Protein 8S6C (pdb70)

Radius of gyration: 22.55 Å; Cα contacts (8 Å, |Δi|>4): 1113; chains: 1; bounding box: 54×51×66 Å

Foldseek 3Di:
DDFADLQQACFLVPRRCFLGFFAFAAALDQFFAPVQFFHFHLPVFAFLLVLCVLFAADDDFFFADQQFFLVLLLLLVLQLLQAFDWDADPVWDWDWTFDAQCNVQQHVPRPSGTTATDTFTAFDPVGRPPHYTTHTGRAGNFLQCLQAQANDVVLNVVQAPQFLLAGDADPPLFAQFLPVQPAAVVGSDSVFGRGSGRDQQQFQSSSLVSSLLSLQLRVQSNVCCVVPPPDGNVVSNRVSSLLSSLLSLLQVQPFNQCLAFPVLRAHSAAPAADQVFRLRHHCCCSLALSVLSQQFDDQWQAFADQLRAGDPVGIGGRLNGGNDCCCQVVVPHSLRRLQRRLAHGTHAQASYGDCVQQRPDPPVNHDHGVSSNSQVNCRSNSHAAQQVLCVSLVHHGDFALCQQAVDVSLSVSCCVRPVGSRSHRNNNSQSHHDPDVRHRGHPSSSSSVNVSSSSSQNNGCPNPVNHVVCVVVVVSVVVSNVDYPVNSSVVSDVHDDGDRNSRGHDDPCVSVVSCVPPYDDPD

Secondary structure (DSSP, 8-state):
-----SSSTTSSSSSTTTTSTTEEPB-SS----TTSSSSPS-TTS--HHHHIIIIIB--S--B-SS-BBTHHHHHHHHHHHHH----B-SS--B-PEEPPTT-TTT-TT--S--EE--BPBPB-TTSSSSS---BEE-S-SSSS-HHHH-SSHHHHHHTB-SSTTPBP-BTTTBPPB-TT----TT-S-TTSB--SSTTTTSBHHHHHHHHHHHHHHHHHHHHHHHHSTT--HHHHHHHHHHHHHHHHHHHIIIIIHHHHHGGGPPPSS-S---TTS--SPBHHIIIIITTTHHHH--SEE--B-TTSPBPTT--EEGGGGBT-THHHHHTT-SHHHHHHHTTSBPBPSSS-B-HHHHSEE-----EE-HHHHHHHHHHHTTPPPHHHHHHHTTPPPP-SGGGT-S-HHHHHHHHHHHSSGGG--HHHHHHHSPPPTTSSS-HHHHHHHHHHHHHHHHS-TT-GGG-HHHHS-HHHHHHHHT--HHHHHHHTSS--S--S-TTBPPPTTHHHHHHTTT-----

Structure (mmCIF, N/CA/C/O backbone):
data_8S6C
#
_entry.id   8S6C
#
_cell.length_a   52.667
_cell.length_b   72.541
_cell.length_c   56.203
_cell.angle_alpha   90.00
_cell.angle_beta   95.85
_cell.angle_gamma   90.00
#
_symmetry.space_group_name_H-M   'P 1 21 1'
#
loop_
_entity.id
_entity.type
_entity.pdbx_description
1 polymer Lactoperoxidase
2 non-polymer 'PROTOPORPHYRIN IX CONTAINING FE'
3 non-polymer GLYCEROL
4 non-polymer 'CALCIUM ION'
5 non-polymer 'MAGNESIUM ION'
6 water water
#
loop_
_atom_site.group_PDB
_atom_site.id
_atom_site.type_symbol
_atom_site.label_atom_id
_atom_site.label_alt_id
_atom_site.label_comp_id
_atom_site.label_asym_id
_atom_site.label_entity_id
_atom_site.label_seq_id
_atom_site.pdbx_PDB_ins_code
_atom_site.Cartn_x
_atom_site.Cartn_y
_atom_site.Cartn_z
_atom_site.occupancy
_atom_site.B_iso_or_equiv
_atom_site.auth_seq_id
_atom_site.auth_comp_id
_atom_site.auth_asym_id
_atom_site.auth_atom_id
_atom_site.pdbx_PDB_model_num
ATOM 1 N N . ALA A 1 1 ? 32.864 7.862 41.984 1.00 41.00 1 ALA A N 1
ATOM 2 C CA . ALA A 1 1 ? 33.448 7.527 40.663 1.00 38.29 1 ALA A CA 1
ATOM 3 C C . ALA A 1 1 ? 32.948 8.527 39.626 1.00 35.77 1 ALA A C 1
ATOM 4 O O . ALA A 1 1 ? 32.018 9.278 39.901 1.00 34.48 1 ALA A O 1
ATOM 6 N N . GLN A 1 2 ? 33.535 8.511 38.419 1.00 33.62 2 GLN A N 1
ATOM 7 C CA . GLN A 1 2 ? 32.994 9.292 37.324 1.00 32.58 2 GLN A CA 1
ATOM 8 C C . GLN A 1 2 ? 31.595 8.800 37.000 1.00 30.51 2 GLN A C 1
ATOM 9 O O . GLN A 1 2 ? 31.384 7.596 36.924 1.00 29.35 2 GLN A O 1
ATOM 15 N N . ASN A 1 3 ? 30.687 9.756 36.785 1.00 29.81 3 ASN A N 1
ATOM 16 C CA . ASN A 1 3 ? 29.325 9.460 36.382 1.00 29.96 3 ASN A CA 1
ATOM 17 C C . ASN A 1 3 ? 29.057 10.022 34.995 1.00 28.32 3 ASN A C 1
ATOM 18 O O . ASN A 1 3 ? 29.601 11.038 34.591 1.00 26.94 3 ASN A O 1
ATOM 23 N N . ARG A 1 4 ? 28.138 9.374 34.288 1.00 26.91 4 ARG A N 1
ATOM 24 C CA . ARG A 1 4 ? 27.687 9.885 33.021 1.00 26.48 4 ARG A CA 1
ATOM 25 C C . ARG A 1 4 ? 27.052 11.266 33.204 1.00 27.77 4 ARG A C 1
ATOM 26 O O . ARG A 1 4 ? 26.392 11.554 34.213 1.00 27.66 4 ARG A O 1
ATOM 34 N N . THR A 1 5 ? 27.226 12.112 32.199 1.00 25.62 5 THR A N 1
ATOM 35 C CA . THR A 1 5 ? 26.416 13.309 32.070 1.00 26.16 5 THR A CA 1
ATOM 36 C C . THR A 1 5 ? 24.966 12.868 31.858 1.00 26.48 5 THR A C 1
ATOM 37 O O . THR A 1 5 ? 24.709 11.721 31.491 1.00 25.29 5 THR A O 1
ATOM 41 N N . ILE A 1 6 ? 24.004 13.762 32.112 1.00 25.90 6 ILE A N 1
ATOM 42 C CA . ILE A 1 6 ? 22.626 13.451 31.780 1.00 25.41 6 ILE A CA 1
ATOM 43 C C . ILE A 1 6 ? 22.437 13.569 30.260 1.00 26.51 6 ILE A C 1
ATOM 44 O O . ILE A 1 6 ? 21.560 12.904 29.695 1.00 23.74 6 ILE A O 1
ATOM 49 N N . ASP A 1 7 ? 23.218 14.446 29.603 1.00 25.12 7 ASP A N 1
ATOM 50 C CA . ASP A 1 7 ? 22.973 14.732 28.188 1.00 26.15 7 ASP A CA 1
ATOM 51 C C . ASP A 1 7 ? 23.813 13.876 27.251 1.00 26.08 7 ASP A C 1
ATOM 52 O O . ASP A 1 7 ? 23.698 14.017 26.033 1.00 27.11 7 ASP A O 1
ATOM 57 N N . GLY A 1 8 ? 24.673 13.017 27.792 1.00 25.52 8 GLY A N 1
ATOM 58 C CA . GLY A 1 8 ? 25.424 12.092 26.967 1.00 27.33 8 GLY A CA 1
ATOM 59 C C . GLY A 1 8 ? 26.722 12.677 26.433 1.00 29.73 8 GLY A C 1
ATOM 60 O O . GLY A 1 8 ? 27.463 11.984 25.740 1.00 29.10 8 GLY A O 1
ATOM 61 N N . THR A 1 9 ? 27.006 13.940 26.796 1.00 30.60 9 THR A N 1
ATOM 62 C CA . THR A 1 9 ? 28.281 14.540 26.452 1.00 30.64 9 THR A CA 1
ATOM 63 C C . THR A 1 9 ? 29.363 13.963 27.341 1.00 32.46 9 THR A C 1
ATOM 64 O O . THR A 1 9 ? 29.114 13.376 28.413 1.00 28.42 9 THR A O 1
ATOM 68 N N . ASP A 1 10 ? 30.589 14.167 26.858 1.00 31.88 10 ASP A N 1
ATOM 69 C CA . ASP A 1 10 ? 31.781 13.916 27.641 1.00 31.97 10 ASP A CA 1
ATOM 70 C C . ASP A 1 10 ? 31.908 12.417 27.901 1.00 30.81 10 ASP A C 1
ATOM 71 O O . ASP A 1 10 ? 32.643 11.982 28.787 1.00 33.41 10 ASP A O 1
ATOM 76 N N . ASN A 1 11 ? 31.244 11.605 27.063 1.00 27.27 11 ASN A N 1
ATOM 77 C CA . ASN A 1 11 ? 31.428 10.164 27.093 1.00 25.42 11 ASN A CA 1
ATOM 78 C C . ASN A 1 11 ? 32.644 9.821 26.242 1.00 27.95 11 ASN A C 1
ATOM 79 O O . ASN A 1 11 ? 33.629 9.284 26.737 1.00 27.25 11 ASN A O 1
ATOM 84 N N . ASN A 1 12 ? 32.552 10.129 24.945 1.00 28.88 12 ASN A N 1
ATOM 85 C CA . ASN A 1 12 ? 33.720 10.117 24.080 1.00 32.93 12 ASN A CA 1
ATOM 86 C C . ASN A 1 12 ? 34.584 11.334 24.433 1.00 32.35 12 ASN A C 1
ATOM 87 O O . ASN A 1 12 ? 34.094 12.450 24.414 1.00 33.64 12 ASN A O 1
ATOM 92 N N . LEU A 1 13 ? 35.855 11.135 24.794 1.00 38.34 13 LEU A N 1
ATOM 93 C CA . LEU A 1 13 ? 36.631 12.262 25.289 1.00 39.43 13 LEU A CA 1
ATOM 94 C C . LEU A 1 13 ? 37.267 13.103 24.171 1.00 44.21 13 LEU A C 1
ATOM 95 O O . LEU A 1 13 ? 38.002 14.029 24.484 1.00 40.49 13 LEU A O 1
ATOM 100 N N . SER A 1 14 ? 36.927 12.886 22.887 1.00 50.87 14 SER A N 1
ATOM 101 C CA . SER A 1 14 ? 37.486 13.688 21.791 1.00 51.00 14 SER A CA 1
ATOM 102 C C . SER A 1 14 ? 36.372 14.411 21.028 1.00 54.73 14 SER A C 1
ATOM 103 O O . SER A 1 14 ? 36.352 15.655 20.882 1.00 40.35 14 SER A O 1
ATOM 106 N N . HIS A 1 15 ? 35.434 13.599 20.512 1.00 46.54 15 HIS A N 1
ATOM 107 C CA . HIS A 1 15 ? 34.169 14.127 20.051 1.00 50.34 15 HIS A CA 1
ATOM 108 C C . HIS A 1 15 ? 33.248 14.040 21.253 1.00 47.57 15 HIS A C 1
ATOM 109 O O . HIS A 1 15 ? 32.652 12.990 21.462 1.00 39.57 15 HIS A O 1
ATOM 116 N N . ASN A 1 16 ? 33.223 15.091 22.083 1.00 41.13 16 ASN A N 1
ATOM 117 C CA . ASN A 1 16 ? 32.435 15.061 23.310 1.00 36.68 16 ASN A CA 1
ATOM 118 C C . ASN A 1 16 ? 30.957 15.222 23.017 1.00 34.76 16 ASN A C 1
ATOM 119 O O . ASN A 1 16 ? 30.119 15.018 23.889 1.00 38.68 16 ASN A O 1
ATOM 124 N N . VAL A 1 17 ? 30.611 15.723 21.844 1.00 34.65 17 VAL A N 1
ATOM 125 C CA . VAL A 1 17 ? 29.199 15.842 21.566 1.00 37.09 17 VAL A CA 1
ATOM 126 C C . VAL A 1 17 ? 28.691 14.448 21.182 1.00 31.09 17 VAL A C 1
ATOM 127 O O . VAL A 1 17 ? 27.485 14.270 21.090 1.00 30.27 17 VAL A O 1
ATOM 131 N N . TRP A 1 18 ? 29.588 13.496 20.875 1.00 32.36 18 TRP A N 1
ATOM 132 C CA . TRP A 1 18 ? 29.125 12.242 20.275 1.00 32.83 18 TRP A CA 1
ATOM 133 C C . TRP A 1 18 ? 28.234 11.470 21.249 1.00 29.23 18 TRP A C 1
ATOM 134 O O . TRP A 1 18 ? 28.587 11.287 22.424 1.00 27.62 18 TRP A O 1
ATOM 145 N N . GLY A 1 19 ? 27.067 11.034 20.749 1.00 31.08 19 GLY A N 1
ATOM 146 C CA . GLY A 1 19 ? 26.140 10.235 21.546 1.00 31.64 19 GLY A CA 1
ATOM 147 C C . GLY A 1 19 ? 25.151 11.086 22.348 1.00 30.57 19 GLY A C 1
ATOM 148 O O . GLY A 1 19 ? 24.229 10.542 22.956 1.00 26.01 19 GLY A O 1
ATOM 149 N N . SER A 1 20 ? 25.323 12.423 22.297 1.00 27.99 20 SER A N 1
ATOM 150 C CA . SER A 1 20 ? 24.627 13.347 23.179 1.00 26.71 20 SER A CA 1
ATOM 151 C C . SER A 1 20 ? 23.330 13.819 22.536 1.00 28.03 20 SER A C 1
ATOM 152 O O . SER A 1 20 ? 23.085 13.622 21.340 1.00 27.82 20 SER A O 1
ATOM 155 N N . THR A 1 21 ? 22.507 14.517 23.319 1.00 29.46 21 THR A N 1
ATOM 156 C CA . THR A 1 21 ? 21.248 15.028 22.797 1.00 29.16 21 THR A CA 1
ATOM 157 C C . THR A 1 21 ? 21.512 16.001 21.652 1.00 32.99 21 THR A C 1
ATOM 158 O O . THR A 1 21 ? 22.494 16.748 21.666 1.00 31.17 21 THR A O 1
ATOM 162 N N . ASN A 1 22 ? 20.616 15.952 20.660 1.00 32.31 22 ASN A N 1
ATOM 163 C CA . ASN A 1 22 ? 20.559 16.874 19.539 1.00 35.43 22 ASN A CA 1
ATOM 164 C C . ASN A 1 22 ? 21.640 16.601 18.494 1.00 34.95 22 ASN A C 1
ATOM 165 O O . ASN A 1 22 ? 21.795 17.402 17.588 1.00 33.31 22 ASN A O 1
ATOM 170 N N . GLN A 1 23 ? 22.388 15.503 18.615 1.00 33.71 23 GLN A N 1
ATOM 171 C CA . GLN A 1 23 ? 23.300 15.073 17.565 1.00 33.70 23 GLN A CA 1
ATOM 172 C C . GLN A 1 23 ? 22.515 14.623 16.323 1.00 32.43 23 GLN A C 1
ATOM 173 O O . GLN A 1 23 ? 21.360 14.236 16.404 1.00 30.77 23 GLN A O 1
ATOM 179 N N . HIS A 1 24 ? 23.156 14.681 15.158 1.00 29.28 24 HIS A N 1
ATOM 180 C CA . HIS A 1 24 ? 22.622 14.084 13.949 1.00 32.39 24 HIS A CA 1
ATOM 181 C C . HIS A 1 24 ? 22.451 12.582 14.159 1.00 30.04 24 HIS A C 1
ATOM 182 O O . HIS A 1 24 ? 23.279 11.940 14.801 1.00 35.41 24 HIS A O 1
ATOM 189 N N . LEU A 1 25 ? 21.398 12.002 13.596 1.00 28.51 25 LEU A N 1
ATOM 190 C CA . LEU A 1 25 ? 21.388 10.561 13.380 1.00 27.29 25 LEU A CA 1
ATOM 191 C C . LEU A 1 25 ? 22.490 10.257 12.366 1.00 28.60 25 LEU A C 1
ATOM 192 O O . LEU A 1 25 ? 22.557 10.929 11.354 1.00 29.88 25 LEU A O 1
ATOM 197 N N . ASP A 1 26 ? 23.324 9.243 12.630 1.00 26.96 26 ASP A N 1
ATOM 198 C CA . ASP A 1 26 ? 24.306 8.757 11.669 1.00 27.95 26 ASP A CA 1
ATOM 199 C C . ASP A 1 26 ? 23.604 8.146 10.458 1.00 27.79 26 ASP A C 1
ATOM 200 O O . ASP A 1 26 ? 22.421 7.831 10.487 1.00 27.27 26 ASP A O 1
ATOM 205 N N . ARG A 1 27 ? 24.344 8.032 9.360 1.00 31.32 27 ARG A N 1
ATOM 206 C CA . ARG A 1 27 ? 23.893 7.287 8.201 1.00 33.32 27 ARG A CA 1
ATOM 207 C C . ARG A 1 27 ? 24.921 6.229 7.813 1.00 36.10 27 ARG A C 1
ATOM 208 O O . ARG A 1 27 ? 26.115 6.517 7.792 1.00 40.98 27 ARG A O 1
ATOM 216 N N . ALA A 1 28 ? 24.429 5.036 7.462 1.00 42.85 28 ALA A N 1
ATOM 217 C CA . ALA A 1 28 ? 25.259 3.932 6.994 1.00 47.30 28 ALA A CA 1
ATOM 218 C C . ALA A 1 28 ? 25.926 4.307 5.670 1.00 48.95 28 ALA A C 1
ATOM 219 O O . ALA A 1 28 ? 27.030 3.852 5.368 1.00 51.66 28 ALA A O 1
ATOM 221 N N . GLY A 1 29 ? 25.263 5.179 4.911 1.00 44.59 29 GLY A N 1
ATOM 222 C CA . GLY A 1 29 ? 25.808 5.702 3.665 1.00 48.41 29 GLY A CA 1
ATOM 223 C C . GLY A 1 29 ? 24.953 6.854 3.134 1.00 48.19 29 GLY A C 1
ATOM 224 O O . GLY A 1 29 ? 24.069 7.333 3.841 1.00 44.81 29 GLY A O 1
ATOM 225 N N . PRO A 1 30 ? 25.146 7.306 1.872 1.00 44.97 30 PRO A N 1
ATOM 226 C CA . PRO A 1 30 ? 24.465 8.500 1.373 1.00 43.54 30 PRO A CA 1
ATOM 227 C C . PRO A 1 30 ? 22.952 8.436 1.542 1.00 35.02 30 PRO A C 1
ATOM 228 O O . PRO A 1 30 ? 22.337 7.388 1.388 1.00 38.60 30 PRO A O 1
ATOM 232 N N . ALA A 1 31 ? 22.369 9.581 1.886 1.00 31.35 31 ALA A N 1
ATOM 233 C CA . ALA A 1 31 ? 20.931 9.747 1.914 1.00 29.55 31 ALA A CA 1
ATOM 234 C C . ALA A 1 31 ? 20.415 9.652 0.485 1.00 29.71 31 ALA A C 1
ATOM 235 O O . ALA A 1 31 ? 21.189 9.834 -0.441 1.00 31.48 31 ALA A O 1
ATOM 237 N N . ALA A 1 32 ? 19.095 9.457 0.332 1.00 28.12 32 ALA A N 1
ATOM 238 C CA . ALA A 1 32 ? 18.475 9.260 -0.971 1.00 28.98 32 ALA A CA 1
ATOM 239 C C . ALA A 1 32 ? 17.366 10.281 -1.220 1.00 25.41 32 ALA A C 1
ATOM 240 O O . ALA A 1 32 ? 16.401 9.969 -1.898 1.00 27.17 32 ALA A O 1
ATOM 242 N N . TYR A 1 33 ? 17.508 11.508 -0.708 1.00 23.92 33 TYR A N 1
ATOM 243 C CA . TYR A 1 33 ? 16.622 12.592 -1.113 1.00 26.07 33 TYR A CA 1
ATOM 244 C C . TYR A 1 33 ? 16.671 12.761 -2.635 1.00 25.57 33 TYR A C 1
ATOM 245 O O . TYR A 1 33 ? 17.762 12.701 -3.206 1.00 25.39 33 TYR A O 1
ATOM 254 N N . ALA A 1 34 ? 15.509 12.993 -3.267 1.00 25.63 34 ALA A N 1
ATOM 255 C CA . ALA A 1 34 ? 15.388 13.056 -4.724 1.00 25.14 34 ALA A CA 1
ATOM 256 C C . ALA A 1 34 ? 16.348 14.081 -5.327 1.00 26.45 34 ALA A C 1
ATOM 257 O O . ALA A 1 34 ? 16.840 13.880 -6.442 1.00 28.12 34 ALA A O 1
ATOM 259 N N . ASP A 1 35 ? 16.614 15.157 -4.581 1.00 26.02 35 ASP A N 1
ATOM 260 C CA . ASP A 1 35 ? 17.406 16.273 -5.063 1.00 27.39 35 ASP A CA 1
ATOM 261 C C . ASP A 1 35 ? 18.693 16.434 -4.271 1.00 27.10 35 ASP A C 1
ATOM 262 O O . ASP A 1 35 ? 19.398 17.422 -4.454 1.00 30.82 35 ASP A O 1
ATOM 267 N N . GLY A 1 36 ? 18.979 15.497 -3.360 1.00 27.73 36 GLY A N 1
ATOM 268 C CA . GLY A 1 36 ? 20.210 15.524 -2.600 1.00 27.88 36 GLY A CA 1
ATOM 269 C C . GLY A 1 36 ? 20.139 16.518 -1.438 1.00 29.08 36 GLY A C 1
ATOM 270 O O . GLY A 1 36 ? 21.136 16.732 -0.773 1.00 28.47 36 GLY A O 1
ATOM 271 N N . MET A 1 37 ? 18.959 17.092 -1.183 1.00 28.72 37 MET A N 1
ATOM 272 C CA . MET A 1 37 ? 18.815 18.152 -0.196 1.00 30.21 37 MET A CA 1
ATOM 273 C C . MET A 1 37 ? 17.727 17.733 0.796 1.00 28.22 37 MET A C 1
ATOM 274 O O . MET A 1 37 ? 18.017 17.029 1.763 1.00 26.88 37 MET A O 1
ATOM 279 N N . SER A 1 38 ? 16.470 18.089 0.518 1.00 29.06 38 SER A N 1
ATOM 280 C CA . SER A 1 38 ? 15.380 17.805 1.437 1.00 28.05 38 SER A CA 1
ATOM 281 C C . SER A 1 38 ? 14.190 17.140 0.766 1.00 25.58 38 SER A C 1
ATOM 282 O O . SER A 1 38 ? 13.280 16.696 1.463 1.00 24.14 38 SER A O 1
ATOM 285 N N . MET A 1 39 ? 14.153 17.042 -0.569 1.00 27.59 39 MET A N 1
ATOM 286 C CA . MET A 1 39 ? 12.976 16.444 -1.182 1.00 26.49 39 MET A CA 1
ATOM 287 C C . MET A 1 39 ? 12.932 14.961 -0.824 1.00 24.70 39 MET A C 1
ATOM 288 O O . MET A 1 39 ? 13.939 14.254 -0.929 1.00 25.84 39 MET A O 1
ATOM 293 N N . PRO A 1 40 ? 11.772 14.439 -0.373 1.00 24.31 40 PRO A N 1
ATOM 294 C CA . PRO A 1 40 ? 11.707 13.052 0.104 1.00 23.87 40 PRO A CA 1
ATOM 295 C C . PRO A 1 40 ? 12.184 11.986 -0.866 1.00 23.91 40 PRO A C 1
ATOM 296 O O . PRO A 1 40 ? 12.030 12.097 -2.091 1.00 23.39 40 PRO A O 1
ATOM 300 N N . ALA A 1 41 ? 12.703 10.910 -0.276 1.00 23.63 41 ALA A N 1
ATOM 301 C CA . ALA A 1 41 ? 13.021 9.722 -1.033 1.00 23.50 41 ALA A CA 1
ATOM 302 C C . ALA A 1 41 ? 11.712 9.020 -1.390 1.00 26.05 41 ALA A C 1
ATOM 303 O O . ALA A 1 41 ? 10.654 9.322 -0.828 1.00 22.98 41 ALA A O 1
ATOM 305 N N . GLY A 1 42 ? 11.787 8.117 -2.381 1.00 26.06 42 GLY A N 1
ATOM 306 C CA . GLY A 1 42 ? 10.696 7.199 -2.643 1.00 26.64 42 GLY A CA 1
ATOM 307 C C . GLY A 1 42 ? 9.543 7.851 -3.396 1.00 25.25 42 GLY A C 1
ATOM 308 O O . GLY A 1 42 ? 8.406 7.380 -3.326 1.00 25.52 42 GLY A O 1
ATOM 309 N N . GLY A 1 43 ? 9.848 8.916 -4.138 1.00 26.97 43 GLY A N 1
ATOM 310 C CA . GLY A 1 43 ? 8.815 9.692 -4.813 1.00 29.91 43 GLY A CA 1
ATOM 311 C C . GLY A 1 43 ? 8.203 8.941 -6.001 1.00 28.04 43 GLY A C 1
ATOM 312 O O . GLY A 1 43 ? 7.165 9.353 -6.506 1.00 27.45 43 GLY A O 1
ATOM 313 N N . SER A 1 44 ? 8.831 7.826 -6.412 1.00 26.71 44 SER A N 1
ATOM 314 C CA . SER A 1 44 ? 8.339 7.008 -7.503 1.00 26.81 44 SER A CA 1
ATOM 315 C C . SER A 1 44 ? 7.470 5.864 -6.989 1.00 24.99 44 SER A C 1
ATOM 316 O O . SER A 1 44 ? 6.856 5.170 -7.786 1.00 23.99 44 SER A O 1
ATOM 319 N N . ARG A 1 45 ? 7.423 5.650 -5.667 1.00 22.17 45 ARG A N 1
ATOM 320 C CA . ARG A 1 45 ? 6.727 4.501 -5.106 1.00 24.11 45 ARG A CA 1
ATOM 321 C C . ARG A 1 45 ? 5.249 4.806 -4.933 1.00 24.66 45 ARG A C 1
ATOM 322 O O . ARG A 1 45 ? 4.836 5.959 -4.955 1.00 24.40 45 ARG A O 1
ATOM 330 N N . PRO A 1 46 ? 4.395 3.791 -4.703 1.00 26.49 46 PRO A N 1
ATOM 331 C CA . PRO A 1 46 ? 3.007 4.052 -4.334 1.00 26.09 46 PRO A CA 1
ATOM 332 C C . PRO A 1 46 ? 2.907 4.771 -2.991 1.00 26.23 46 PRO A C 1
ATOM 333 O O . PRO A 1 46 ? 3.853 4.758 -2.208 1.00 26.05 46 PRO A O 1
ATOM 337 N N . SER A 1 47 ? 1.731 5.358 -2.740 1.00 24.90 47 SER A N 1
ATOM 338 C CA . SER A 1 47 ? 1.354 5.849 -1.432 1.00 27.68 47 SER A CA 1
ATOM 339 C C . SER A 1 47 ? 1.764 4.870 -0.344 1.00 26.49 47 SER A C 1
ATOM 340 O O . SER A 1 47 ? 1.572 3.665 -0.480 1.00 26.41 47 SER A O 1
ATOM 343 N N . ALA A 1 48 ? 2.242 5.414 0.781 1.00 26.64 48 ALA A N 1
ATOM 344 C CA . ALA A 1 48 ? 2.522 4.588 1.945 1.00 24.87 48 ALA A CA 1
ATOM 345 C C . ALA A 1 48 ? 1.281 3.799 2.361 1.00 22.11 48 ALA A C 1
ATOM 346 O O . ALA A 1 48 ? 1.383 2.658 2.824 1.00 24.17 48 ALA A O 1
ATOM 348 N N . ARG A 1 49 ? 0.099 4.387 2.206 1.00 21.79 49 ARG A N 1
ATOM 349 C CA . ARG A 1 49 ? -1.133 3.698 2.576 1.00 22.29 49 ARG A CA 1
ATOM 350 C C . ARG A 1 49 ? -1.505 2.623 1.549 1.00 23.82 49 ARG A C 1
ATOM 351 O O . ARG A 1 49 ? -2.067 1.589 1.904 1.00 23.42 49 ARG A O 1
ATOM 359 N N . ALA A 1 50 ? -1.168 2.826 0.273 1.00 24.26 50 ALA A N 1
ATOM 360 C CA . ALA A 1 50 ? -1.367 1.751 -0.685 1.00 24.30 50 ALA A CA 1
ATOM 361 C C . ALA A 1 50 ? -0.447 0.568 -0.352 1.00 23.30 50 ALA A C 1
ATOM 362 O O . ALA A 1 50 ? -0.858 -0.581 -0.440 1.00 23.98 50 ALA A O 1
ATOM 364 N N . VAL A 1 51 ? 0.780 0.857 0.082 1.00 23.22 51 VAL A N 1
ATOM 365 C CA . VAL A 1 51 ? 1.707 -0.188 0.504 1.00 23.87 51 VAL A CA 1
ATOM 366 C C . VAL A 1 51 ? 1.158 -0.900 1.742 1.00 22.66 51 VAL A C 1
ATOM 367 O O . VAL A 1 51 ? 1.110 -2.128 1.789 1.00 24.36 51 VAL A O 1
ATOM 371 N N . SER A 1 52 ? 0.689 -0.133 2.728 1.00 22.60 52 SER A N 1
ATOM 372 C CA . SER A 1 52 ? 0.082 -0.708 3.932 1.00 23.16 52 SER A CA 1
ATOM 373 C C . SER A 1 52 ? -1.041 -1.690 3.558 1.00 23.33 52 SER A C 1
ATOM 374 O O . SER A 1 52 ? -1.072 -2.844 4.051 1.00 22.47 52 SER A O 1
ATOM 377 N N . ASN A 1 53 ? -1.934 -1.245 2.655 1.00 22.95 53 ASN A N 1
ATOM 378 C CA . ASN A 1 53 ? -3.070 -2.052 2.215 1.00 23.98 53 ASN A CA 1
ATOM 379 C C . ASN A 1 53 ? -2.594 -3.321 1.504 1.00 25.74 53 ASN A C 1
ATOM 380 O O . ASN A 1 53 ? -3.180 -4.394 1.688 1.00 25.96 53 ASN A O 1
ATOM 385 N N . GLY A 1 54 ? -1.527 -3.191 0.702 1.00 25.52 54 GLY A N 1
ATOM 386 C CA . GLY A 1 54 ? -1.062 -4.244 -0.193 1.00 27.02 54 GLY A CA 1
ATOM 387 C C . GLY A 1 54 ? -0.180 -5.304 0.469 1.00 26.18 54 GLY A C 1
ATOM 388 O O . GLY A 1 54 ? -0.123 -6.433 -0.022 1.00 26.56 54 GLY A O 1
ATOM 389 N N . ILE A 1 55 ? 0.433 -5.010 1.624 1.00 23.16 55 ILE A N 1
ATOM 390 C CA . ILE A 1 55 ? 1.376 -5.957 2.186 1.00 21.78 55 ILE A CA 1
ATOM 391 C C . ILE A 1 55 ? 1.337 -6.038 3.716 1.00 25.11 55 ILE A C 1
ATOM 392 O O . ILE A 1 55 ? 1.801 -7.032 4.257 1.00 24.63 55 ILE A O 1
ATOM 397 N N . ALA A 1 56 ? 0.815 -5.026 4.418 1.00 26.42 56 ALA A N 1
ATOM 398 C CA . ALA A 1 56 ? 0.798 -5.032 5.880 1.00 24.69 56 ALA A CA 1
ATOM 399 C C . ALA A 1 56 ? -0.562 -5.436 6.444 1.00 25.33 56 ALA A C 1
ATOM 400 O O . ALA A 1 56 ? -0.705 -5.589 7.661 1.00 27.27 56 ALA A O 1
ATOM 402 N N . ALA A 1 57 ? -1.562 -5.607 5.576 1.00 25.51 57 ALA A N 1
ATOM 403 C CA . ALA A 1 57 ? -2.914 -5.957 6.005 1.00 27.52 57 ALA A CA 1
ATOM 404 C C . ALA A 1 57 ? -2.958 -7.365 6.592 1.00 27.64 57 ALA A C 1
ATOM 405 O O . ALA A 1 57 ? -2.481 -8.310 5.969 1.00 28.76 57 ALA A O 1
ATOM 407 N N . GLN A 1 58 ? -3.509 -7.496 7.808 1.00 27.59 58 GLN A N 1
ATOM 408 C CA . GLN A 1 58 ? -3.559 -8.768 8.501 1.00 27.56 58 GLN A CA 1
ATOM 409 C C . GLN A 1 58 ? -4.999 -9.100 8.877 1.00 30.26 58 GLN A C 1
ATOM 410 O O . GLN A 1 58 ? -5.651 -8.324 9.590 1.00 31.29 58 GLN A O 1
ATOM 416 N N . THR A 1 59 ? -5.479 -10.269 8.454 1.00 30.78 59 THR A N 1
ATOM 417 C CA . THR A 1 59 ? -6.879 -10.613 8.685 1.00 36.06 59 THR A CA 1
ATOM 418 C C . THR A 1 59 ? -7.021 -11.505 9.914 1.00 39.04 59 THR A C 1
ATOM 419 O O . THR A 1 59 ? -8.100 -11.550 10.488 1.00 44.28 59 THR A O 1
ATOM 423 N N . GLY A 1 60 ? -5.964 -12.213 10.328 1.00 36.53 60 GLY A N 1
ATOM 424 C CA . GLY A 1 60 ? -6.081 -13.102 11.478 1.00 37.87 60 GLY A CA 1
ATOM 425 C C . GLY A 1 60 ? -4.827 -13.077 12.351 1.00 36.44 60 GLY A C 1
ATOM 426 O O . GLY A 1 60 ? -3.803 -12.550 11.924 1.00 34.80 60 GLY A O 1
ATOM 427 N N . SER A 1 61 ? -4.926 -13.677 13.546 1.00 35.27 61 SER A N 1
ATOM 428 C CA . SER A 1 61 ? -3.808 -13.780 14.476 1.00 37.36 61 SER A CA 1
ATOM 429 C C . SER A 1 61 ? -2.726 -14.671 13.881 1.00 35.35 61 SER A C 1
ATOM 430 O O . SER A 1 61 ? -3.019 -15.686 13.257 1.00 34.17 61 SER A O 1
ATOM 433 N N . MET A 1 62 ? -1.465 -14.246 14.042 1.00 35.09 62 MET A N 1
ATOM 434 C CA . MET A 1 62 ? -0.326 -14.992 13.532 1.00 34.17 62 MET A CA 1
ATOM 435 C C . MET A 1 62 ? 0.805 -14.920 14.546 1.00 30.70 62 MET A C 1
ATOM 436 O O . MET A 1 62 ? 1.559 -13.950 14.553 1.00 29.17 62 MET A O 1
ATOM 441 N N . LEU A 1 63 ? 0.866 -15.946 15.400 1.00 30.56 63 LEU A N 1
ATOM 442 C CA . LEU A 1 63 ? 1.838 -16.051 16.466 1.00 31.11 63 LEU A CA 1
ATOM 443 C C . LEU A 1 63 ? 3.234 -16.296 15.902 1.00 29.34 63 LEU A C 1
ATOM 444 O O . LEU A 1 63 ? 3.425 -17.022 14.936 1.00 29.80 63 LEU A O 1
ATOM 449 N N . ASN A 1 64 ? 4.224 -15.692 16.562 1.00 26.40 64 ASN A N 1
ATOM 450 C CA . ASN A 1 64 ? 5.608 -15.947 16.223 1.00 24.94 64 ASN A CA 1
ATOM 451 C C . ASN A 1 64 ? 5.898 -17.428 16.429 1.00 25.00 64 ASN A C 1
ATOM 452 O O . ASN A 1 64 ? 5.237 -18.113 17.216 1.00 26.26 64 ASN A O 1
ATOM 457 N N . ASP A 1 65 ? 6.935 -17.902 15.754 1.00 25.78 65 ASP A N 1
ATOM 458 C CA . ASP A 1 65 ? 7.256 -19.327 15.789 1.00 26.43 65 ASP A CA 1
ATOM 459 C C . ASP A 1 65 ? 8.423 -19.664 16.720 1.00 26.02 65 ASP A C 1
ATOM 460 O O . ASP A 1 65 ? 8.952 -20.775 16.660 1.00 25.83 65 ASP A O 1
ATOM 465 N N . ARG A 1 66 ? 8.879 -18.714 17.537 1.00 23.55 66 ARG A N 1
ATOM 466 C CA . ARG A 1 66 ? 10.017 -18.956 18.403 1.00 24.45 66 ARG A CA 1
ATOM 467 C C . ARG A 1 66 ? 9.659 -18.790 19.881 1.00 24.73 66 ARG A C 1
ATOM 468 O O . ARG A 1 66 ? 10.551 -18.576 20.683 1.00 26.75 66 ARG A O 1
ATOM 476 N N A MET A 1 67 ? 8.377 -18.929 20.249 0.50 26.30 67 MET A N 1
ATOM 477 N N B MET A 1 67 ? 8.356 -18.915 20.189 0.50 26.15 67 MET A N 1
ATOM 478 C CA A MET A 1 67 ? 7.916 -18.944 21.640 0.50 26.19 67 MET A CA 1
ATOM 479 C CA B MET A 1 67 ? 7.804 -18.891 21.540 0.50 26.13 67 MET A CA 1
ATOM 480 C C A MET A 1 67 ? 8.091 -17.577 22.320 0.50 24.29 67 MET A C 1
ATOM 481 C C B MET A 1 67 ? 8.246 -17.624 22.278 0.50 24.51 67 MET A C 1
ATOM 482 O O A MET A 1 67 ? 8.012 -17.486 23.549 0.50 22.49 67 MET A O 1
ATOM 483 O O B MET A 1 67 ? 8.528 -17.661 23.481 0.50 23.79 67 MET A O 1
ATOM 492 N N . LEU A 1 68 ? 8.281 -16.502 21.548 1.00 22.76 68 LEU A N 1
ATOM 493 C CA . LEU A 1 68 ? 8.633 -15.207 22.123 1.00 22.66 68 LEU A CA 1
ATOM 494 C C . LEU A 1 68 ? 7.374 -14.568 22.723 1.00 22.47 68 LEU A C 1
ATOM 495 O O . LEU A 1 68 ? 6.297 -14.584 22.126 1.00 23.92 68 LEU A O 1
ATOM 500 N N . SER A 1 69 ? 7.518 -14.002 23.929 1.00 22.26 69 SER A N 1
ATOM 501 C CA . SER A 1 69 ? 6.435 -13.301 24.615 1.00 22.06 69 SER A CA 1
ATOM 502 C C . SER A 1 69 ? 6.319 -11.844 24.170 1.00 22.46 69 SER A C 1
ATOM 503 O O . SER A 1 69 ? 7.234 -11.269 23.568 1.00 21.94 69 SER A O 1
ATOM 506 N N . ASP A 1 70 ? 5.248 -11.201 24.643 1.00 22.34 70 ASP A N 1
ATOM 507 C CA . ASP A 1 70 ? 5.034 -9.781 24.426 1.00 23.64 70 ASP A CA 1
ATOM 508 C C . ASP A 1 70 ? 6.125 -8.932 25.077 1.00 22.92 70 ASP A C 1
ATOM 509 O O . ASP A 1 70 ? 6.286 -7.784 24.689 1.00 23.83 70 ASP A O 1
ATOM 514 N N . TRP A 1 71 ? 6.881 -9.474 26.034 1.00 21.76 71 TRP A N 1
ATOM 515 C CA . TRP A 1 71 ? 8.004 -8.744 26.595 1.00 20.85 71 TRP A CA 1
ATOM 516 C C . TRP A 1 71 ? 9.058 -8.387 25.563 1.00 22.07 71 TRP A C 1
ATOM 517 O O . TRP A 1 71 ? 9.776 -7.392 25.766 1.00 22.60 71 TRP A O 1
ATOM 528 N N . VAL A 1 72 ? 9.185 -9.183 24.499 1.00 22.20 72 VAL A N 1
ATOM 529 C CA . VAL A 1 72 ? 10.154 -8.855 23.469 1.00 22.35 72 VAL A CA 1
ATOM 530 C C . VAL A 1 72 ? 9.835 -7.469 22.894 1.00 23.55 72 VAL A C 1
ATOM 531 O O . VAL A 1 72 ? 10.704 -6.588 22.852 1.00 25.29 72 VAL A O 1
ATOM 535 N N . TRP A 1 73 ? 8.606 -7.247 22.432 1.00 21.77 73 TRP A N 1
ATOM 536 C CA . TRP A 1 73 ? 8.274 -5.931 21.906 1.00 23.21 73 TRP A CA 1
ATOM 537 C C . TRP A 1 73 ? 8.152 -4.863 22.983 1.00 22.88 73 TRP A C 1
ATOM 538 O O . TRP A 1 73 ? 8.507 -3.716 22.713 1.00 22.92 73 TRP A O 1
ATOM 549 N N . GLN A 1 74 ? 7.712 -5.202 24.208 1.00 20.56 74 GLN A N 1
ATOM 550 C CA . GLN A 1 74 ? 7.607 -4.160 25.218 1.00 22.56 74 GLN A CA 1
ATOM 551 C C . GLN A 1 74 ? 8.994 -3.667 25.629 1.00 23.43 74 GLN A C 1
ATOM 552 O O . GLN A 1 74 ? 9.243 -2.468 25.704 1.00 20.15 74 GLN A O 1
ATOM 558 N N . TRP A 1 75 ? 9.936 -4.593 25.834 1.00 22.07 75 TRP A N 1
ATOM 559 C CA . TRP A 1 75 ? 11.298 -4.167 26.083 1.00 20.36 75 TRP A CA 1
ATOM 560 C C . TRP A 1 75 ? 11.872 -3.424 24.877 1.00 21.41 75 TRP A C 1
ATOM 561 O O . TRP A 1 75 ? 12.565 -2.425 25.032 1.00 20.94 75 TRP A O 1
ATOM 572 N N . GLY A 1 76 ? 11.596 -3.929 23.671 1.00 22.44 76 GLY A N 1
ATOM 573 C CA . GLY A 1 76 ? 12.057 -3.290 22.443 1.00 23.29 76 GLY A CA 1
ATOM 574 C C . GLY A 1 76 ? 11.675 -1.812 22.374 1.00 21.54 76 GLY A C 1
ATOM 575 O O . GLY A 1 76 ? 12.504 -0.957 22.046 1.00 21.51 76 GLY A O 1
ATOM 576 N N . GLN A 1 77 ? 10.415 -1.515 22.695 1.00 20.99 77 GLN A N 1
ATOM 577 C CA . GLN A 1 77 ? 9.938 -0.142 22.696 1.00 20.97 77 GLN A CA 1
ATOM 578 C C . GLN A 1 77 ? 10.618 0.675 23.798 1.00 21.18 77 GLN A C 1
ATOM 579 O O . GLN A 1 77 ? 11.027 1.807 23.565 1.00 21.52 77 GLN A O 1
ATOM 585 N N . PHE A 1 78 ? 10.732 0.097 25.000 1.00 20.87 78 PHE A N 1
ATOM 586 C CA . PHE A 1 78 ? 11.288 0.812 26.139 1.00 19.83 78 PHE A CA 1
ATOM 587 C C . PHE A 1 78 ? 12.726 1.201 25.840 1.00 20.76 78 PHE A C 1
ATOM 588 O O . PHE A 1 78 ? 13.149 2.344 26.079 1.00 19.46 78 PHE A O 1
ATOM 596 N N . LEU A 1 79 ? 13.450 0.229 25.276 1.00 21.47 79 LEU A N 1
ATOM 597 C CA . LEU A 1 79 ? 14.837 0.416 24.902 1.00 21.40 79 LEU A CA 1
ATOM 598 C C . LEU A 1 79 ? 14.946 1.433 23.754 1.00 20.91 79 LEU A C 1
ATOM 599 O O . LEU A 1 79 ? 15.812 2.290 23.767 1.00 20.29 79 LEU A O 1
ATOM 604 N N . ASP A 1 80 ? 14.008 1.391 22.799 1.00 22.05 80 ASP A N 1
ATOM 605 C CA . ASP A 1 80 ? 13.934 2.396 21.756 1.00 23.15 80 ASP A CA 1
ATOM 606 C C . ASP A 1 80 ? 13.909 3.799 22.371 1.00 22.52 80 ASP A C 1
ATOM 607 O O . ASP A 1 80 ? 14.583 4.708 21.894 1.00 21.85 80 ASP A O 1
ATOM 612 N N . HIS A 1 81 ? 13.162 3.937 23.467 1.00 21.84 81 HIS A N 1
ATOM 613 C CA . HIS A 1 81 ? 12.968 5.219 24.121 1.00 22.69 81 HIS A CA 1
ATOM 614 C C . HIS A 1 81 ? 14.163 5.608 24.990 1.00 21.73 81 HIS A C 1
ATOM 615 O O . HIS A 1 81 ? 14.158 6.696 25.551 1.00 22.38 81 HIS A O 1
ATOM 622 N N . ASP A 1 82 ? 15.200 4.749 25.023 1.00 23.04 82 ASP A N 1
ATOM 623 C CA . ASP A 1 82 ? 16.531 5.056 25.526 1.00 23.42 82 ASP A CA 1
ATOM 624 C C . ASP A 1 82 ? 17.454 5.458 24.369 1.00 23.02 82 ASP A C 1
ATOM 625 O O . ASP A 1 82 ? 18.438 6.173 24.541 1.00 23.59 82 ASP A O 1
ATOM 630 N N . LEU A 1 83 ? 17.141 5.007 23.152 1.00 23.40 83 LEU A N 1
ATOM 631 C CA . LEU A 1 83 ? 18.084 5.148 22.057 1.00 23.90 83 LEU A CA 1
ATOM 632 C C . LEU A 1 83 ? 17.853 6.425 21.245 1.00 23.85 83 LEU A C 1
ATOM 633 O O . LEU A 1 83 ? 18.814 7.155 20.984 1.00 24.04 83 LEU A O 1
ATOM 638 N N . ASP A 1 84 ? 16.625 6.645 20.761 1.00 22.43 84 ASP A N 1
ATOM 639 C CA . ASP A 1 84 ? 16.377 7.704 19.801 1.00 24.10 84 ASP A CA 1
ATOM 640 C C . ASP A 1 84 ? 14.976 8.301 19.954 1.00 21.98 84 ASP A C 1
ATOM 641 O O . ASP A 1 84 ? 14.010 7.620 20.293 1.00 21.23 84 ASP A O 1
ATOM 646 N N . LEU A 1 85 ? 14.913 9.594 19.637 1.00 21.55 85 LEU A N 1
ATOM 647 C CA . LEU A 1 85 ? 13.682 10.365 19.523 1.00 22.59 85 LEU A CA 1
ATOM 648 C C . LEU A 1 85 ? 13.889 11.448 18.457 1.00 24.69 85 LEU A C 1
ATOM 649 O O . LEU A 1 85 ? 14.891 12.179 18.472 1.00 22.66 85 LEU A O 1
ATOM 654 N N . THR A 1 86 ? 12.933 11.557 17.532 1.00 25.51 86 THR A N 1
ATOM 655 C CA . THR A 1 86 ? 12.922 12.677 16.605 1.00 26.96 86 THR A CA 1
ATOM 656 C C . THR A 1 86 ? 11.474 13.112 16.436 1.00 25.12 86 THR A C 1
ATOM 657 O O . THR A 1 86 ? 10.683 12.395 15.830 1.00 26.20 86 THR A O 1
ATOM 661 N N . ASP A 1 87 ? 11.158 14.279 16.991 1.00 24.66 87 ASP A N 1
ATOM 662 C CA . ASP A 1 87 ? 9.828 14.840 16.895 1.00 24.98 87 ASP A CA 1
ATOM 663 C C . ASP A 1 87 ? 9.735 15.595 15.571 1.00 24.91 87 ASP A C 1
ATOM 664 O O . ASP A 1 87 ? 10.631 15.517 14.753 1.00 24.84 87 ASP A O 1
ATOM 669 N N . ALA A 1 88 ? 8.660 16.370 15.426 1.00 24.51 88 ALA A N 1
ATOM 670 C CA . ALA A 1 88 ? 8.377 17.175 14.256 1.00 25.44 88 ALA A CA 1
ATOM 671 C C . ALA A 1 88 ? 9.237 18.439 14.206 1.00 26.58 88 ALA A C 1
ATOM 672 O O . ALA A 1 88 ? 9.432 19.149 15.200 1.00 28.66 88 ALA A O 1
ATOM 674 N N . ALA A 1 89 ? 9.750 18.737 13.022 1.00 23.89 89 ALA A N 1
ATOM 675 C CA . ALA A 1 89 ? 10.293 20.058 12.753 1.00 24.93 89 ALA A CA 1
ATOM 676 C C . ALA A 1 89 ? 9.239 21.130 13.044 1.00 25.89 89 ALA A C 1
ATOM 677 O O . ALA A 1 89 ? 8.044 20.923 12.811 1.00 25.89 89 ALA A O 1
ATOM 679 N N . SER A 1 90 ? 9.710 22.288 13.519 1.00 26.14 90 SER A N 1
ATOM 680 C CA . SER A 1 90 ? 8.860 23.450 13.713 1.00 29.51 90 SER A CA 1
ATOM 681 C C . SER A 1 90 ? 9.565 24.648 13.070 1.00 31.61 90 SER A C 1
ATOM 682 O O . SER A 1 90 ? 10.749 24.839 13.310 1.00 31.04 90 SER A O 1
ATOM 685 N N . PRO A 1 91 ? 8.941 25.452 12.179 1.00 32.25 91 PRO A N 1
ATOM 686 C CA . PRO A 1 91 ? 7.535 25.314 11.779 1.00 32.56 91 PRO A CA 1
ATOM 687 C C . PRO A 1 91 ? 7.225 23.974 11.119 1.00 27.36 91 PRO A C 1
ATOM 688 O O . PRO A 1 91 ? 8.087 23.385 10.492 1.00 25.29 91 PRO A O 1
ATOM 692 N N . ALA A 1 92 ? 5.973 23.537 11.233 1.00 29.95 92 ALA A N 1
ATOM 693 C CA . ALA A 1 92 ? 5.565 22.230 10.739 1.00 29.67 92 ALA A CA 1
ATOM 694 C C . ALA A 1 92 ? 5.786 22.168 9.224 1.00 29.29 92 ALA A C 1
ATOM 695 O O . ALA A 1 92 ? 5.514 23.124 8.510 1.00 27.80 92 ALA A O 1
ATOM 697 N N . GLU A 1 93 ? 6.342 21.053 8.742 1.00 26.69 93 GLU A N 1
ATOM 698 C CA . GLU A 1 93 ? 6.424 20.798 7.324 1.00 26.42 93 GLU A CA 1
ATOM 699 C C . GLU A 1 93 ? 5.534 19.603 7.023 1.00 27.32 93 GLU A C 1
ATOM 700 O O . GLU A 1 93 ? 5.842 18.474 7.408 1.00 27.62 93 GLU A O 1
ATOM 706 N N . SER A 1 94 ? 4.415 19.859 6.358 1.00 27.59 94 SER A N 1
ATOM 707 C CA . SER A 1 94 ? 3.416 18.827 6.117 1.00 30.26 94 SER A CA 1
ATOM 708 C C . SER A 1 94 ? 3.826 17.929 4.941 1.00 28.10 94 SER A C 1
ATOM 709 O O . SER A 1 94 ? 4.282 18.410 3.906 1.00 26.29 94 SER A O 1
ATOM 712 N N . PHE A 1 95 ? 3.659 16.606 5.103 1.00 26.53 95 PHE A N 1
ATOM 713 C CA . PHE A 1 95 ? 4.045 15.625 4.094 1.00 26.06 95 PHE A CA 1
ATOM 714 C C . PHE A 1 95 ? 3.031 14.493 4.157 1.00 26.58 95 PHE A C 1
ATOM 715 O O . PHE A 1 95 ? 3.343 13.375 4.583 1.00 26.87 95 PHE A O 1
ATOM 723 N N . PRO A 1 96 ? 1.769 14.768 3.777 1.00 27.39 96 PRO A N 1
ATOM 724 C CA . PRO A 1 96 ? 0.672 13.853 4.078 1.00 30.28 96 PRO A CA 1
ATOM 725 C C . PRO A 1 96 ? 0.737 12.638 3.160 1.00 28.07 96 PRO A C 1
ATOM 726 O O . PRO A 1 96 ? 1.310 12.697 2.080 1.00 28.39 96 PRO A O 1
ATOM 730 N N . ILE A 1 97 ? 0.099 11.560 3.617 1.00 29.99 97 ILE A N 1
ATOM 731 C CA . ILE A 1 97 ? 0.031 10.301 2.913 1.00 26.73 97 ILE A CA 1
ATOM 732 C C . ILE A 1 97 ? -1.307 10.222 2.192 1.00 28.23 97 ILE A C 1
ATOM 733 O O . ILE A 1 97 ? -2.360 10.161 2.835 1.00 27.12 97 ILE A O 1
ATOM 738 N N . PRO A 1 98 ? -1.318 10.161 0.839 1.00 28.74 98 PRO A N 1
ATOM 739 C CA . PRO A 1 98 ? -2.571 10.021 0.102 1.00 30.50 98 PRO A CA 1
ATOM 740 C C . PRO A 1 98 ? -3.243 8.698 0.456 1.00 30.21 98 PRO A C 1
ATOM 741 O O . PRO A 1 98 ? -2.588 7.639 0.510 1.00 28.13 98 PRO A O 1
ATOM 745 N N . VAL A 1 99 ? -4.553 8.784 0.712 1.00 27.62 99 VAL A N 1
ATOM 746 C CA . VAL A 1 99 ? -5.371 7.602 0.921 1.00 27.39 99 VAL A CA 1
ATOM 747 C C . VAL A 1 99 ? -5.927 7.143 -0.422 1.00 28.83 99 VAL A C 1
ATOM 748 O O . VAL A 1 99 ? -6.551 7.937 -1.134 1.00 28.22 99 VAL A O 1
ATOM 752 N N . PRO A 1 100 ? -5.752 5.858 -0.809 1.00 28.22 100 PRO A N 1
ATOM 753 C CA . PRO A 1 100 ? -6.411 5.339 -2.012 1.00 28.92 100 PRO A CA 1
ATOM 754 C C . PRO A 1 100 ? -7.916 5.544 -2.011 1.00 28.03 100 PRO A C 1
ATOM 755 O O . PRO A 1 100 ? -8.588 5.283 -1.024 1.00 30.08 100 PRO A O 1
ATOM 759 N N . MET A 1 101 ? -8.437 5.947 -3.174 1.00 28.67 101 MET A N 1
ATOM 760 C CA . MET A 1 101 ? -9.854 6.175 -3.346 1.00 31.26 101 MET A CA 1
ATOM 761 C C . MET A 1 101 ? -10.633 4.924 -2.951 1.00 31.18 101 MET A C 1
ATOM 762 O O . MET A 1 101 ? -10.344 3.813 -3.398 1.00 31.90 101 MET A O 1
ATOM 767 N N . GLY A 1 102 ? -11.578 5.107 -2.035 1.00 31.78 102 GLY A N 1
ATOM 768 C CA . GLY A 1 102 ? -12.432 4.009 -1.631 1.00 36.27 102 GLY A CA 1
ATOM 769 C C . GLY A 1 102 ? -11.841 3.160 -0.512 1.00 33.92 102 GLY A C 1
ATOM 770 O O . GLY A 1 102 ? -12.493 2.216 -0.092 1.00 32.31 102 GLY A O 1
ATOM 771 N N . ASP A 1 103 ? -10.629 3.492 -0.028 1.00 34.36 103 ASP A N 1
ATOM 772 C CA . ASP A 1 103 ? -10.054 2.799 1.119 1.00 33.60 103 ASP A CA 1
ATOM 773 C C . ASP A 1 103 ? -11.135 2.619 2.176 1.00 33.22 103 ASP A C 1
ATOM 774 O O . ASP A 1 103 ? -11.658 3.605 2.688 1.00 35.00 103 ASP A O 1
ATOM 779 N N . PRO A 1 104 ? -11.512 1.370 2.531 1.00 36.86 104 PRO A N 1
ATOM 780 C CA . PRO A 1 104 ? -12.672 1.117 3.399 1.00 39.86 104 PRO A CA 1
ATOM 781 C C . PRO A 1 104 ? -12.572 1.651 4.826 1.00 38.84 104 PRO A C 1
ATOM 782 O O . PRO A 1 104 ? -13.586 1.861 5.483 1.00 38.30 104 PRO A O 1
ATOM 786 N N . PHE A 1 105 ? -11.354 1.938 5.289 1.00 36.23 105 PHE A N 1
ATOM 787 C CA . PHE A 1 105 ? -11.165 2.496 6.620 1.00 36.04 105 PHE A CA 1
ATOM 788 C C . PHE A 1 105 ? -11.023 4.018 6.589 1.00 36.32 105 PHE A C 1
ATOM 789 O O . PHE A 1 105 ? -11.591 4.712 7.440 1.00 33.94 105 PHE A O 1
ATOM 797 N N . PHE A 1 106 ? -10.226 4.547 5.650 1.00 31.07 106 PHE A N 1
ATOM 798 C CA . PHE A 1 106 ? -9.845 5.952 5.697 1.00 34.15 106 PHE A CA 1
ATOM 799 C C . PHE A 1 106 ? -10.522 6.768 4.601 1.00 35.64 106 PHE A C 1
ATOM 800 O O . PHE A 1 106 ? -10.393 7.993 4.618 1.00 38.63 106 PHE A O 1
ATOM 808 N N . ASP A 1 107 ? -11.192 6.119 3.636 1.00 32.64 107 ASP A N 1
ATOM 809 C CA . ASP A 1 107 ? -11.884 6.864 2.594 1.00 32.60 107 ASP A CA 1
ATOM 810 C C . ASP A 1 107 ? -13.165 6.146 2.193 1.00 35.41 107 ASP A C 1
ATOM 811 O O . ASP A 1 107 ? -13.389 5.902 1.018 1.00 37.03 107 ASP A O 1
ATOM 816 N N . PRO A 1 108 ? -14.063 5.816 3.137 1.00 41.76 108 PRO A N 1
ATOM 817 C CA . PRO A 1 108 ? -15.242 5.015 2.795 1.00 49.95 108 PRO A CA 1
ATOM 818 C C . PRO A 1 108 ? -16.330 5.757 2.014 1.00 55.63 108 PRO A C 1
ATOM 819 O O . PRO A 1 108 ? -17.376 5.177 1.729 1.00 65.70 108 PRO A O 1
ATOM 823 N N . PHE A 1 109 ? -16.080 7.033 1.671 1.00 53.96 109 PHE A N 1
ATOM 824 C CA . PHE A 1 109 ? -17.018 7.821 0.886 1.00 49.49 109 PHE A CA 1
ATOM 825 C C . PHE A 1 109 ? -16.463 8.052 -0.516 1.00 49.87 109 PHE A C 1
ATOM 826 O O . PHE A 1 109 ? -17.020 8.832 -1.271 1.00 61.67 109 PHE A O 1
ATOM 834 N N . ASN A 1 110 ? -15.374 7.367 -0.873 1.00 46.04 110 ASN A N 1
ATOM 835 C CA . ASN A 1 110 ? -14.852 7.399 -2.228 1.00 50.43 110 ASN A CA 1
ATOM 836 C C . ASN A 1 110 ? -14.607 8.831 -2.701 1.00 50.19 110 ASN A C 1
ATOM 837 O O . ASN A 1 110 ? -14.843 9.140 -3.870 1.00 46.51 110 ASN A O 1
ATOM 842 N N . THR A 1 111 ? -14.041 9.666 -1.822 1.00 40.62 111 THR A N 1
ATOM 843 C CA . THR A 1 111 ? -13.723 11.037 -2.184 1.00 39.98 111 THR A CA 1
ATOM 844 C C . THR A 1 111 ? -12.502 11.040 -3.095 1.00 39.75 111 THR A C 1
ATOM 845 O O . THR A 1 111 ? -12.383 11.886 -3.966 1.00 40.09 111 THR A O 1
ATOM 849 N N . GLY A 1 112 ? -11.558 10.123 -2.858 1.00 36.01 112 GLY A N 1
ATOM 850 C CA . GLY A 1 112 ? -10.296 10.176 -3.570 1.00 31.93 112 GLY A CA 1
ATOM 851 C C . GLY A 1 112 ? -9.369 11.281 -3.070 1.00 32.00 112 GLY A C 1
ATOM 852 O O . GLY A 1 112 ? -8.322 11.471 -3.662 1.00 36.21 112 GLY A O 1
ATOM 853 N N . THR A 1 113 ? -9.681 11.952 -1.946 1.00 34.16 113 THR A N 1
ATOM 854 C CA . THR A 1 113 ? -8.934 13.145 -1.550 1.00 33.53 113 THR A CA 1
ATOM 855 C C . THR A 1 113 ? -8.476 13.046 -0.089 1.00 33.97 113 THR A C 1
ATOM 856 O O . THR A 1 113 ? -7.917 14.006 0.442 1.00 37.00 113 THR A O 1
ATOM 860 N N . GLN A 1 114 ? -8.696 11.898 0.565 1.00 33.05 114 GLN A N 1
ATOM 861 C CA . GLN A 1 114 ? -8.306 11.735 1.953 1.00 32.58 114 GLN A CA 1
ATOM 862 C C . GLN A 1 114 ? -6.793 11.594 2.055 1.00 31.69 114 GLN A C 1
ATOM 863 O O . GLN A 1 114 ? -6.144 11.089 1.136 1.00 29.42 114 GLN A O 1
ATOM 869 N N . THR A 1 115 ? -6.249 12.103 3.178 1.00 28.87 115 THR A N 1
ATOM 870 C CA . THR A 1 115 ? -4.849 11.943 3.524 1.00 28.47 115 THR A CA 1
ATOM 871 C C . THR A 1 115 ? -4.747 11.475 4.973 1.00 28.20 115 THR A C 1
ATOM 872 O O . THR A 1 115 ? -5.669 11.645 5.775 1.00 29.00 115 THR A O 1
ATOM 876 N N . ILE A 1 116 ? -3.619 10.847 5.280 1.00 27.24 116 ILE A N 1
ATOM 877 C CA . ILE A 1 116 ? -3.153 10.673 6.645 1.00 28.27 116 ILE A CA 1
ATOM 878 C C . ILE A 1 116 ? -2.036 11.699 6.903 1.00 30.64 116 ILE A C 1
ATOM 879 O O . ILE A 1 116 ? -1.068 11.802 6.140 1.00 28.73 116 ILE A O 1
ATOM 884 N N . GLY A 1 117 ? -2.211 12.479 7.980 1.00 30.34 117 GLY A N 1
ATOM 885 C CA . GLY A 1 117 ? -1.309 13.542 8.377 1.00 28.50 117 GLY A CA 1
ATOM 886 C C . GLY A 1 117 ? 0.072 13.022 8.755 1.00 26.31 117 GLY A C 1
ATOM 887 O O . GLY A 1 117 ? 0.196 11.966 9.365 1.00 28.95 117 GLY A O 1
ATOM 888 N N . LEU A 1 118 ? 1.105 13.765 8.356 1.00 25.49 118 LEU A N 1
ATOM 889 C CA . LEU A 1 118 ? 2.459 13.556 8.842 1.00 26.97 118 LEU A CA 1
ATOM 890 C C . LEU A 1 118 ? 3.188 14.884 8.721 1.00 26.06 118 LEU A C 1
ATOM 891 O O . LEU A 1 118 ? 3.125 15.513 7.664 1.00 28.33 118 LEU A O 1
ATOM 896 N N . SER A 1 119 ? 3.844 15.306 9.816 1.00 24.93 119 SER A N 1
ATOM 897 C CA . SER A 1 119 ? 4.772 16.422 9.793 1.00 24.27 119 SER A CA 1
ATOM 898 C C . SER A 1 119 ? 6.182 15.859 9.748 1.00 23.85 119 SER A C 1
ATOM 899 O O . SER A 1 119 ? 6.481 14.912 10.463 1.00 26.37 119 SER A O 1
ATOM 902 N N . ARG A 1 120 ? 7.040 16.482 8.949 1.00 24.94 120 ARG A N 1
ATOM 903 C CA . ARG A 1 120 ? 8.407 16.046 8.772 1.00 25.46 120 ARG A CA 1
ATOM 904 C C . ARG A 1 120 ? 9.224 16.259 10.044 1.00 24.64 120 ARG A C 1
ATOM 905 O O . ARG A 1 120 ? 9.012 17.181 10.846 1.00 25.92 120 ARG A O 1
ATOM 913 N N . SER A 1 121 ? 10.163 15.330 10.221 1.00 24.37 121 SER A N 1
ATOM 914 C CA . SER A 1 121 ? 11.008 15.240 11.393 1.00 22.49 121 SER A CA 1
ATOM 9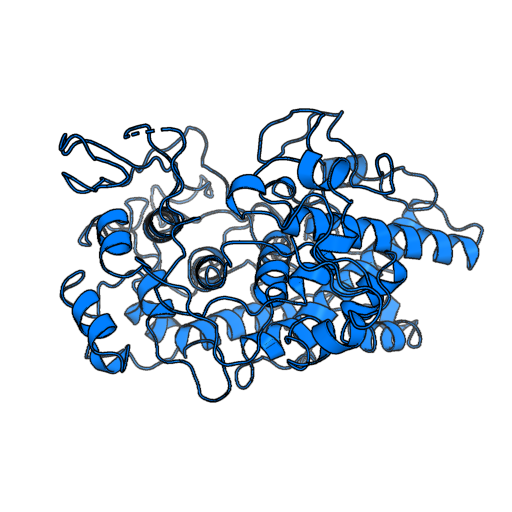15 C C . SER A 1 121 ? 11.951 16.430 11.489 1.00 22.79 121 SER A C 1
ATOM 916 O O . SER A 1 121 ? 12.464 16.910 10.482 1.00 23.21 121 SER A O 1
ATOM 919 N N . ALA A 1 122 ? 12.256 16.794 12.742 1.00 21.78 122 ALA A N 1
ATOM 920 C CA . ALA A 1 122 ? 13.236 17.799 13.083 1.00 23.65 122 ALA A CA 1
ATOM 921 C C . ALA A 1 122 ? 14.586 17.425 12.509 1.00 24.35 122 ALA A C 1
ATOM 922 O O . ALA A 1 122 ? 14.950 16.246 12.513 1.00 23.90 122 ALA A O 1
ATOM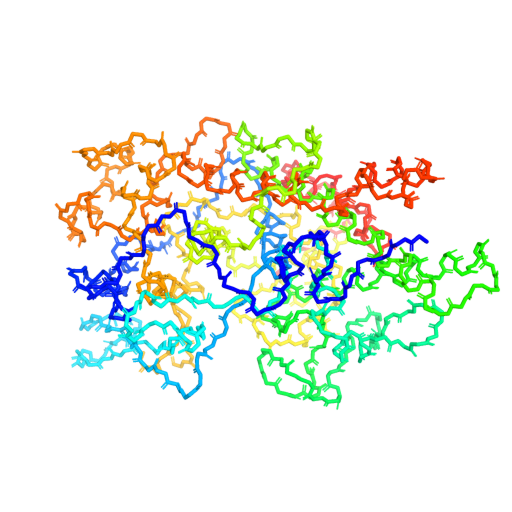 924 N N . TYR A 1 123 ? 15.352 18.452 12.099 1.00 25.21 123 TYR A N 1
ATOM 925 C CA . TYR A 1 123 ? 16.653 18.234 11.482 1.00 25.57 123 TYR A CA 1
ATOM 926 C C . TYR A 1 123 ? 17.603 19.375 11.850 1.00 29.80 123 TYR A C 1
ATOM 927 O O . TYR A 1 123 ? 17.182 20.419 12.336 1.00 28.36 123 TYR A O 1
ATOM 936 N N . ASP A 1 124 ? 18.897 19.138 11.649 1.00 28.99 124 ASP A N 1
ATOM 937 C CA . ASP A 1 124 ? 19.922 20.158 11.800 1.00 30.65 124 ASP A CA 1
ATOM 938 C C . ASP A 1 124 ? 19.685 21.279 10.796 1.00 32.12 124 ASP A C 1
ATOM 939 O O . ASP A 1 124 ? 19.801 21.068 9.586 1.00 31.12 124 ASP A O 1
ATOM 944 N N . PRO A 1 125 ? 19.375 22.522 11.251 1.00 35.57 125 PRO A N 1
ATOM 945 C CA . PRO A 1 125 ? 19.038 23.624 10.335 1.00 35.28 125 PRO A CA 1
ATOM 946 C C . PRO A 1 125 ? 20.138 24.029 9.348 1.00 32.26 125 PRO A C 1
ATOM 947 O O . PRO A 1 125 ? 19.859 24.620 8.322 1.00 35.03 125 PRO A O 1
ATOM 951 N N . ALA A 1 126 ? 21.386 23.671 9.646 1.00 32.40 126 ALA A N 1
ATOM 952 C CA . ALA A 1 126 ? 22.506 23.861 8.737 1.00 33.07 126 ALA A CA 1
ATOM 953 C C . ALA A 1 126 ? 22.542 22.809 7.622 1.00 32.29 126 ALA A C 1
ATOM 954 O O . ALA A 1 126 ? 23.434 22.870 6.782 1.00 31.06 126 ALA A O 1
ATOM 956 N N . THR A 1 127 ? 21.581 21.867 7.595 1.00 29.05 127 THR A N 1
ATOM 957 C CA . THR A 1 127 ? 21.542 20.839 6.568 1.00 28.34 127 THR A CA 1
ATOM 958 C C . THR A 1 127 ? 20.241 20.970 5.812 1.00 28.26 127 THR A C 1
ATOM 959 O O . THR A 1 127 ? 19.297 21.546 6.327 1.00 26.59 127 THR A O 1
ATOM 963 N N . GLY A 1 128 ? 20.201 20.402 4.601 1.00 27.28 128 GLY A N 1
ATOM 964 C CA . GLY A 1 128 ? 18.940 20.182 3.917 1.00 28.34 128 GLY A CA 1
ATOM 965 C C . GLY A 1 128 ? 18.621 21.231 2.849 1.00 30.19 128 GLY A C 1
ATOM 966 O O . GLY A 1 128 ? 17.652 21.056 2.113 1.00 29.20 128 GLY A O 1
ATOM 967 N N . SER A 1 129 ? 19.424 22.305 2.774 1.00 31.96 129 SER A N 1
ATOM 968 C CA . SER A 1 129 ? 19.265 23.364 1.788 1.00 35.55 129 SER A CA 1
ATOM 969 C C . SER A 1 129 ? 20.287 23.235 0.667 1.00 36.22 129 SER A C 1
ATOM 970 O O . SER A 1 129 ? 19.909 23.282 -0.501 1.00 36.13 129 SER A O 1
ATOM 973 N N . VAL A 1 130 ? 21.573 23.127 1.035 1.00 38.67 130 VAL A N 1
ATOM 974 C CA . VAL A 1 130 ? 22.654 22.994 0.062 1.00 39.72 130 VAL A CA 1
ATOM 975 C C . VAL A 1 130 ? 23.264 21.593 0.124 1.00 38.58 130 VAL A C 1
ATOM 976 O O . VAL A 1 130 ? 24.125 21.274 -0.685 1.00 39.76 130 VAL A O 1
ATOM 980 N N . ASP A 1 131 ? 22.811 20.757 1.071 1.00 34.91 131 ASP A N 1
ATOM 981 C CA . ASP A 1 131 ? 23.330 19.408 1.271 1.00 33.41 131 ASP A CA 1
ATOM 982 C C . ASP A 1 131 ? 22.227 18.544 1.887 1.00 31.72 131 ASP A C 1
ATOM 983 O O . ASP A 1 131 ? 21.135 19.038 2.152 1.00 31.03 131 ASP A O 1
ATOM 988 N N . ALA A 1 132 ? 22.512 17.257 2.116 1.00 30.21 132 ALA A N 1
ATOM 989 C CA . ALA A 1 132 ? 21.498 16.325 2.593 1.00 28.10 132 ALA A CA 1
ATOM 990 C C . ALA A 1 132 ? 20.973 16.742 3.972 1.00 25.85 132 ALA A C 1
ATOM 991 O O . ALA A 1 132 ? 21.751 17.127 4.846 1.00 26.56 132 ALA A O 1
ATOM 993 N N . ARG A 1 133 ? 19.651 16.641 4.160 1.00 24.32 133 ARG A N 1
ATOM 994 C CA . ARG A 1 133 ? 19.016 16.888 5.445 1.00 24.42 133 ARG A CA 1
ATOM 995 C C . ARG A 1 133 ? 19.362 15.772 6.432 1.00 26.72 133 ARG A C 1
ATOM 996 O O . ARG A 1 133 ? 19.119 14.586 6.153 1.00 26.29 133 ARG A O 1
ATOM 1004 N N . GLN A 1 134 ? 19.856 16.176 7.621 1.00 25.72 134 GLN A N 1
ATOM 1005 C CA . GLN A 1 134 ? 20.181 15.228 8.670 1.00 24.64 134 GLN A CA 1
ATOM 1006 C C . GLN A 1 134 ? 19.240 15.420 9.862 1.00 24.51 134 GLN A C 1
ATOM 1007 O O . GLN A 1 134 ? 19.239 16.453 10.517 1.00 25.33 134 GLN A O 1
ATOM 1013 N N . GLN A 1 135 ? 18.405 14.417 10.119 1.00 24.43 135 GLN A N 1
ATOM 1014 C CA . GLN A 1 135 ? 17.499 14.431 11.251 1.00 22.79 135 GLN A CA 1
ATOM 1015 C C . GLN A 1 135 ? 18.301 14.350 12.540 1.00 25.25 135 GLN A C 1
ATOM 1016 O O . GLN A 1 135 ? 19.416 13.817 12.554 1.00 27.41 135 GLN A O 1
ATOM 1022 N N . MET A 1 136 ? 17.709 14.911 13.600 1.00 23.79 136 MET A N 1
ATOM 1023 C CA . MET A 1 136 ? 18.351 15.021 14.893 1.00 29.93 136 MET A CA 1
ATOM 1024 C C . MET A 1 136 ? 17.794 13.965 15.845 1.00 27.76 136 MET A C 1
ATOM 1025 O O . MET A 1 136 ? 16.609 13.643 15.789 1.00 30.93 136 MET A O 1
ATOM 1030 N N . ASN A 1 137 ? 18.677 13.445 16.700 1.00 25.50 137 ASN A N 1
ATOM 1031 C CA . ASN A 1 137 ? 18.293 12.610 17.819 1.00 26.41 137 ASN A CA 1
ATOM 1032 C C . ASN A 1 137 ? 18.234 13.483 19.069 1.00 26.84 137 ASN A C 1
ATOM 1033 O O . ASN A 1 137 ? 19.215 14.149 19.397 1.00 26.54 137 ASN A O 1
ATOM 1038 N N . GLN A 1 138 ? 17.088 13.462 19.752 1.00 25.90 138 GLN A N 1
ATOM 1039 C CA . GLN A 1 138 ? 16.799 14.413 20.808 1.00 27.00 138 GLN A CA 1
ATOM 1040 C C . GLN A 1 138 ? 16.920 13.767 22.185 1.00 26.15 138 GLN A C 1
ATOM 1041 O O . GLN A 1 138 ? 16.598 14.419 23.183 1.00 25.41 138 GLN A O 1
ATOM 1047 N N . ILE A 1 139 ? 17.433 12.530 22.231 1.00 24.23 139 ILE A N 1
ATOM 1048 C CA . ILE A 1 139 ? 17.784 11.894 23.498 1.00 24.21 139 ILE A CA 1
ATOM 1049 C C . ILE A 1 139 ? 19.184 11.332 23.345 1.00 22.66 139 ILE A C 1
ATOM 1050 O O . ILE A 1 139 ? 19.714 11.383 22.231 1.00 21.86 139 ILE A O 1
ATOM 1055 N N . THR A 1 140 ? 19.787 10.886 24.458 1.00 21.68 140 THR A N 1
ATOM 1056 C CA . THR A 1 140 ? 21.125 10.311 24.430 1.00 22.76 140 THR A CA 1
ATOM 1057 C C . THR A 1 140 ? 21.076 8.968 23.696 1.00 25.21 140 THR A C 1
ATOM 1058 O O . THR A 1 140 ? 20.247 8.096 24.002 1.00 25.89 140 THR A O 1
ATOM 1062 N N . SER A 1 141 ? 21.983 8.792 22.729 1.00 24.01 141 SER A N 1
ATOM 1063 C CA . SER A 1 141 ? 22.117 7.541 21.993 1.00 25.00 141 SER A CA 1
ATOM 1064 C C . SER A 1 141 ? 22.517 6.378 22.914 1.00 25.68 141 SER A C 1
ATOM 1065 O O . SER A 1 141 ? 22.133 5.234 22.657 1.00 23.78 141 SER A O 1
ATOM 1068 N N . TRP A 1 142 ? 23.275 6.680 23.974 1.00 24.57 142 TRP A N 1
ATOM 1069 C CA . TRP A 1 142 ? 23.778 5.686 24.907 1.00 23.33 142 TRP A CA 1
ATOM 1070 C C . TRP A 1 142 ? 22.629 4.905 25.525 1.00 22.96 142 TRP A C 1
ATOM 1071 O O . TRP A 1 142 ? 21.558 5.464 25.786 1.00 21.60 142 TRP A O 1
ATOM 1082 N N . ILE A 1 143 ? 22.914 3.622 25.810 1.00 21.83 143 ILE A N 1
ATOM 1083 C CA . ILE A 1 143 ? 22.048 2.822 26.659 1.00 22.30 143 ILE A CA 1
ATOM 1084 C C . ILE A 1 143 ? 22.415 3.166 28.101 1.00 22.20 143 ILE A C 1
ATOM 1085 O O . ILE A 1 143 ? 23.287 2.528 28.717 1.00 22.44 143 ILE A O 1
ATOM 1090 N N . ASP A 1 144 ? 21.796 4.244 28.584 1.00 21.42 144 ASP A N 1
ATOM 1091 C CA . ASP A 1 144 ? 22.143 4.847 29.855 1.00 21.49 144 ASP A CA 1
ATOM 1092 C C . ASP A 1 144 ? 20.911 5.121 30.709 1.00 21.38 144 ASP A C 1
ATOM 1093 O O . ASP A 1 144 ? 21.001 5.870 31.670 1.00 22.06 144 ASP A O 1
ATOM 1098 N N . ALA A 1 145 ? 19.771 4.515 30.382 1.00 20.86 145 ALA A N 1
ATOM 1099 C CA . ALA A 1 145 ? 18.550 4.721 31.137 1.00 21.68 145 ALA A CA 1
ATOM 1100 C C . ALA A 1 145 ? 18.096 6.184 31.091 1.00 22.55 145 ALA A C 1
ATOM 1101 O O . ALA A 1 145 ? 17.470 6.649 32.048 1.00 23.02 145 ALA A O 1
ATOM 1103 N N . SER A 1 146 ? 18.318 6.870 29.954 1.00 22.57 146 SER A N 1
ATOM 1104 C CA . SER A 1 146 ? 17.816 8.225 29.762 1.00 20.98 146 SER A CA 1
ATOM 1105 C C . SER A 1 146 ? 16.292 8.184 29.717 1.00 20.09 146 SER A C 1
ATOM 1106 O O . SER A 1 146 ? 15.613 9.183 29.974 1.00 20.99 146 SER A O 1
ATOM 1109 N N . ASN A 1 147 ? 15.743 7.001 29.468 1.00 20.29 147 ASN A N 1
ATOM 1110 C CA . ASN A 1 147 ? 14.296 6.805 29.530 1.00 21.80 147 ASN A CA 1
ATOM 1111 C C . ASN A 1 147 ? 13.749 6.860 30.956 1.00 21.44 147 ASN A C 1
ATOM 1112 O O . ASN A 1 147 ? 12.562 7.156 31.128 1.00 20.69 147 ASN A O 1
ATOM 1117 N N . VAL A 1 148 ? 14.604 6.650 31.949 1.00 21.30 148 VAL A N 1
ATOM 1118 C CA . VAL A 1 148 ? 14.230 6.811 33.354 1.00 21.01 148 VAL A CA 1
ATOM 1119 C C . VAL A 1 148 ? 14.601 8.204 33.896 1.00 22.04 148 VAL A C 1
ATOM 1120 O O . VAL A 1 148 ? 13.830 8.794 34.661 1.00 23.42 148 VAL A O 1
ATOM 1124 N N . TYR A 1 149 ? 15.795 8.707 33.537 1.00 23.07 149 TYR A N 1
ATOM 1125 C CA . TYR A 1 149 ? 16.396 9.857 34.215 1.00 22.81 149 TYR A CA 1
ATOM 1126 C C . TYR A 1 149 ? 16.221 11.175 33.476 1.00 22.69 149 TYR A C 1
ATOM 1127 O O . TYR A 1 149 ? 16.390 12.231 34.086 1.00 22.67 149 TYR A O 1
ATOM 1136 N N . GLY A 1 150 ? 15.903 11.122 32.179 1.00 22.90 150 GLY A N 1
ATOM 1137 C CA . GLY A 1 150 ? 15.850 12.302 31.337 1.00 24.46 150 GLY A CA 1
ATOM 1138 C C . GLY A 1 150 ? 17.156 12.470 30.567 1.00 24.46 150 GLY A C 1
ATOM 1139 O O . GLY A 1 150 ? 18.143 11.783 30.852 1.00 24.69 150 GLY A O 1
ATOM 1140 N N . SER A 1 151 ? 17.099 13.327 29.542 1.00 24.29 151 SER A N 1
ATOM 1141 C CA . SER A 1 151 ? 18.199 13.544 28.622 1.00 24.54 151 SER A CA 1
ATOM 1142 C C . SER A 1 151 ? 18.679 14.993 28.716 1.00 28.50 151 SER A C 1
ATOM 1143 O O . SER A 1 151 ? 19.488 15.419 27.900 1.00 28.40 151 SER A O 1
ATOM 1146 N N . ASP A 1 152 ? 18.163 15.735 29.704 1.00 29.22 152 ASP A N 1
ATOM 1147 C CA . ASP A 1 152 ? 18.602 17.099 29.988 1.00 28.86 152 ASP A CA 1
ATOM 1148 C C . ASP A 1 152 ? 18.478 17.299 31.497 1.00 32.05 152 ASP A C 1
ATOM 1149 O O . ASP A 1 152 ? 17.617 16.680 32.133 1.00 30.29 152 ASP A O 1
ATOM 1154 N N . MET A 1 153 ? 19.357 18.136 32.075 1.00 29.96 153 MET A N 1
ATOM 1155 C CA . MET A 1 153 ? 19.464 18.256 33.518 1.00 33.58 153 MET A CA 1
ATOM 1156 C C . MET A 1 153 ? 18.201 18.880 34.130 1.00 30.44 153 MET A C 1
ATOM 1157 O O . MET A 1 153 ? 17.873 18.656 35.303 1.00 31.08 153 MET A O 1
ATOM 1162 N N . THR A 1 154 ? 17.470 19.668 33.354 1.00 27.41 154 THR A N 1
ATOM 1163 C CA . THR A 1 154 ? 16.269 20.302 33.855 1.00 26.99 154 THR A CA 1
ATOM 1164 C C . THR A 1 154 ? 15.203 19.223 34.119 1.00 26.60 154 THR A C 1
ATOM 1165 O O . THR A 1 154 ? 14.587 19.165 35.195 1.00 25.43 154 THR A O 1
ATOM 1169 N N . ARG A 1 155 ? 14.942 18.369 33.118 1.00 27.70 155 ARG A N 1
ATOM 1170 C CA . ARG A 1 155 ? 13.971 17.300 33.294 1.00 26.65 155 ARG A CA 1
ATOM 1171 C C . ARG A 1 155 ? 14.490 16.314 34.341 1.00 24.38 155 ARG A C 1
ATOM 1172 O O . ARG A 1 155 ? 13.736 15.839 35.169 1.00 22.89 155 ARG A O 1
ATOM 1180 N N . ALA A 1 156 ? 15.787 16.000 34.323 1.00 26.11 156 ALA A N 1
ATOM 1181 C CA . ALA A 1 156 ? 16.332 15.065 35.298 1.00 24.49 156 ALA A CA 1
ATOM 1182 C C . ALA A 1 156 ? 16.077 15.548 36.728 1.00 26.76 156 ALA A C 1
ATOM 1183 O O . ALA A 1 156 ? 15.747 14.748 37.594 1.00 24.10 156 ALA A O 1
ATOM 1185 N N . ASN A 1 157 ? 16.252 16.862 36.970 1.00 26.33 157 ASN A N 1
ATOM 1186 C CA . ASN A 1 157 ? 16.037 17.460 38.277 1.00 27.96 157 ASN A CA 1
ATOM 1187 C C . ASN A 1 157 ? 14.555 17.415 38.657 1.00 27.33 157 ASN A C 1
ATOM 1188 O O . ASN A 1 157 ? 14.213 17.147 39.809 1.00 26.20 157 ASN A O 1
ATOM 1193 N N . ALA A 1 158 ? 13.669 17.648 37.690 1.00 26.21 158 ALA A N 1
ATOM 1194 C CA . ALA A 1 158 ? 12.231 17.622 37.926 1.00 26.08 158 ALA A CA 1
ATOM 1195 C C . ALA A 1 158 ? 11.747 16.250 38.399 1.00 25.63 158 ALA A C 1
ATOM 1196 O O . ALA A 1 158 ? 10.756 16.159 39.121 1.00 28.82 158 ALA A O 1
ATOM 1198 N N . LEU A 1 159 ? 12.449 15.189 37.983 1.00 24.56 159 LEU A N 1
ATOM 1199 C CA . LEU A 1 159 ? 12.051 13.809 38.236 1.00 24.28 159 LEU A CA 1
ATOM 1200 C C . LEU A 1 159 ? 12.481 13.364 39.634 1.00 24.33 159 LEU A C 1
ATOM 1201 O O . LEU A 1 159 ? 12.034 12.325 40.106 1.00 24.07 159 LEU A O 1
ATOM 1206 N N . ARG A 1 160 ? 13.390 14.121 40.260 1.00 23.59 160 ARG A N 1
ATOM 1207 C CA . ARG A 1 160 ? 14.011 13.744 41.512 1.00 22.84 160 ARG A CA 1
ATOM 1208 C C . ARG A 1 160 ? 13.271 14.356 42.690 1.00 24.46 160 ARG A C 1
ATOM 1209 O O . ARG A 1 160 ? 12.676 15.426 42.548 1.00 26.19 160 ARG A O 1
ATOM 1217 N N . THR A 1 161 ? 13.385 13.735 43.870 1.00 22.27 161 THR A N 1
ATOM 1218 C CA . THR A 1 161 ? 12.881 14.353 45.095 1.00 23.30 161 THR A CA 1
ATOM 1219 C C . THR A 1 161 ? 13.916 15.272 45.747 1.00 23.88 161 THR A C 1
ATOM 1220 O O . THR A 1 161 ? 13.540 16.078 46.617 1.00 23.93 161 THR A O 1
ATOM 1224 N N . MET A 1 162 ? 15.193 15.044 45.401 1.00 23.69 162 MET A N 1
ATOM 1225 C CA . MET A 1 162 ? 16.378 15.650 45.991 1.00 25.57 162 MET A CA 1
ATOM 1226 C C . MET A 1 162 ? 16.531 15.238 47.459 1.00 24.93 162 MET A C 1
ATOM 1227 O O . MET A 1 162 ? 17.271 15.864 48.195 1.00 25.63 162 MET A O 1
ATOM 1232 N N . SER A 1 163 ? 15.916 14.133 47.876 1.00 24.36 163 SER A N 1
ATOM 1233 C CA . SER A 1 163 ? 16.205 13.567 49.187 1.00 25.52 163 SER A CA 1
ATOM 1234 C C . SER A 1 163 ? 16.376 12.049 49.060 1.00 25.12 163 SER A C 1
ATOM 1235 O O . SER A 1 163 ? 15.599 11.416 48.343 1.00 23.91 163 SER A O 1
ATOM 1238 N N . GLY A 1 164 ? 17.428 11.514 49.693 1.00 24.61 164 GLY A N 1
ATOM 1239 C CA . GLY A 1 164 ? 17.738 10.083 49.760 1.00 24.75 164 GLY A CA 1
ATOM 1240 C C . GLY A 1 164 ? 18.014 9.435 48.398 1.00 23.97 164 GLY A C 1
ATOM 1241 O O . GLY A 1 164 ? 17.926 8.205 48.241 1.00 25.52 164 GLY A O 1
ATOM 1242 N N . GLY A 1 165 ? 18.386 10.282 47.437 1.00 23.51 165 GLY A N 1
ATOM 1243 C CA . GLY A 1 165 ? 18.757 9.895 46.086 1.00 21.91 165 GLY A CA 1
ATOM 1244 C C . GLY A 1 165 ? 17.573 9.457 45.245 1.00 21.39 165 GLY A C 1
ATOM 1245 O O . GLY A 1 165 ? 17.791 8.842 44.193 1.00 21.15 165 GLY A O 1
ATOM 1246 N N . ARG A 1 166 ? 16.346 9.829 45.660 1.00 21.57 166 ARG A N 1
ATOM 1247 C CA . ARG A 1 166 ? 15.151 9.202 45.101 1.00 21.87 166 ARG A CA 1
ATOM 1248 C C . ARG A 1 166 ? 14.573 9.963 43.915 1.00 21.22 166 ARG A C 1
ATOM 1249 O O . ARG A 1 166 ? 14.819 11.160 43.726 1.00 21.93 166 ARG A O 1
ATOM 1257 N N . LEU A 1 167 ? 13.735 9.241 43.166 1.00 20.39 167 LEU A N 1
ATOM 1258 C CA . LEU A 1 167 ? 12.853 9.750 42.131 1.00 22.43 167 LEU A CA 1
ATOM 1259 C C . LEU A 1 167 ? 11.443 9.896 42.681 1.00 22.50 167 LEU A C 1
ATOM 1260 O O . LEU A 1 167 ? 10.950 9.022 43.405 1.00 25.27 167 LEU A O 1
ATOM 1265 N N . ALA A 1 168 ? 10.775 10.977 42.278 1.00 22.74 168 ALA A N 1
ATOM 1266 C CA . ALA A 1 168 ? 9.398 11.226 42.675 1.00 23.09 168 ALA A CA 1
ATOM 1267 C C . ALA A 1 168 ? 8.476 10.105 42.206 1.00 26.58 168 ALA A C 1
ATOM 1268 O O . ALA A 1 168 ? 8.703 9.479 41.161 1.00 26.19 168 ALA A O 1
ATOM 1270 N N . THR A 1 169 ? 7.407 9.892 42.982 1.00 25.99 169 THR A N 1
ATOM 1271 C CA . THR A 1 169 ? 6.352 8.943 42.652 1.00 24.38 169 THR A CA 1
ATOM 1272 C C . THR A 1 169 ? 5.011 9.614 42.922 1.00 26.12 169 THR A C 1
ATOM 1273 O O . THR A 1 169 ? 4.963 10.675 43.531 1.00 29.59 169 THR A O 1
ATOM 1277 N N . SER A 1 170 ? 3.937 8.935 42.538 1.00 26.63 170 SER A N 1
ATOM 1278 C CA . SER A 1 170 ? 2.576 9.267 42.915 1.00 26.65 170 SER A CA 1
ATOM 1279 C C . SER A 1 170 ? 1.990 8.091 43.688 1.00 27.05 170 SER A C 1
ATOM 1280 O O . SER A 1 170 ? 2.629 7.044 43.792 1.00 26.46 170 SER A O 1
ATOM 1283 N N . ALA A 1 171 ? 0.779 8.281 44.218 1.00 25.52 171 ALA A N 1
ATOM 1284 C CA . ALA A 1 171 ? 0.045 7.289 45.010 1.00 26.22 171 ALA A CA 1
ATOM 1285 C C . ALA A 1 171 ? 0.134 5.872 44.426 1.00 26.85 171 ALA A C 1
ATOM 1286 O O . ALA A 1 171 ? -0.093 5.661 43.244 1.00 26.08 171 ALA A O 1
ATOM 1288 N N . GLY A 1 172 ? 0.480 4.904 45.283 1.00 24.95 172 GLY A N 1
ATOM 1289 C CA . GLY A 1 172 ? 0.624 3.501 44.907 1.00 25.72 172 GLY A CA 1
ATOM 1290 C C . GLY A 1 172 ? 1.992 3.163 44.295 1.00 25.08 172 GLY A C 1
ATOM 1291 O O . GLY A 1 172 ? 2.123 2.137 43.630 1.00 25.03 172 GLY A O 1
ATOM 1292 N N . ASP A 1 173 ? 3.004 4.001 44.542 1.00 23.84 173 ASP A N 1
ATOM 1293 C CA . ASP A 1 173 ? 4.343 3.862 43.978 1.00 24.57 173 ASP A CA 1
ATOM 1294 C C . ASP A 1 173 ? 4.261 3.833 42.451 1.00 22.15 173 ASP A C 1
ATOM 1295 O O . ASP A 1 173 ? 4.824 2.951 41.815 1.00 21.29 173 ASP A O 1
ATOM 1300 N N . LEU A 1 174 ? 3.481 4.762 41.891 1.00 21.67 174 LEU A N 1
ATOM 1301 C CA . LEU A 1 174 ? 3.364 4.920 40.439 1.00 22.29 174 LEU A CA 1
ATOM 1302 C C . LEU A 1 174 ? 4.237 6.086 39.984 1.00 21.46 174 LEU A C 1
ATOM 1303 O O . LEU A 1 174 ? 4.820 6.802 40.789 1.00 22.20 174 LEU A O 1
ATOM 1308 N N . LEU A 1 175 ? 4.342 6.281 38.672 1.00 20.49 175 LEU A N 1
ATOM 1309 C CA . LEU A 1 175 ? 5.063 7.431 38.159 1.00 19.18 175 LEU A CA 1
ATOM 1310 C C . LEU A 1 175 ? 4.476 8.712 38.713 1.00 21.77 175 LEU A C 1
ATOM 1311 O O . LEU A 1 175 ? 3.267 8.823 38.864 1.00 23.15 175 LEU A O 1
ATOM 1316 N N . PRO A 1 176 ? 5.314 9.750 38.934 1.00 22.37 176 PRO A N 1
ATOM 1317 C CA . PRO A 1 176 ? 4.799 11.058 39.327 1.00 23.65 176 PRO A CA 1
ATOM 1318 C C . PRO A 1 176 ? 3.950 11.674 38.208 1.00 24.94 176 PRO A C 1
ATOM 1319 O O . PRO A 1 176 ? 4.066 11.298 37.033 1.00 22.93 176 PRO A O 1
ATOM 1323 N N . PHE A 1 177 ? 3.048 12.590 38.594 1.00 25.75 177 PHE A N 1
ATOM 1324 C CA . PHE A 1 177 ? 2.260 13.340 37.629 1.00 27.47 177 PHE A CA 1
ATOM 1325 C C . PHE A 1 177 ? 3.047 14.561 37.166 1.00 25.76 177 PHE A C 1
ATOM 1326 O O . PHE A 1 177 ? 3.908 15.052 37.883 1.00 28.91 177 PHE A O 1
ATOM 1334 N N . ASN A 1 178 ? 2.780 15.001 35.932 1.00 27.22 178 ASN A N 1
ATOM 1335 C CA . ASN A 1 178 ? 3.490 16.101 35.310 1.00 25.81 178 ASN A CA 1
ATOM 1336 C C . ASN A 1 178 ? 2.894 17.435 35.784 1.00 29.95 178 ASN A C 1
ATOM 1337 O O . ASN A 1 178 ? 2.381 18.220 34.972 1.00 29.19 178 ASN A O 1
ATOM 1342 N N . THR A 1 179 ? 2.961 17.702 37.093 1.00 29.81 179 THR A N 1
ATOM 1343 C CA . THR A 1 179 ? 2.339 18.900 37.647 1.00 32.97 179 THR A CA 1
ATOM 1344 C C . THR A 1 179 ? 3.081 20.155 37.192 1.00 34.18 179 THR A C 1
ATOM 1345 O O . THR A 1 179 ? 2.482 21.210 37.122 1.00 36.69 179 THR A O 1
ATOM 1349 N N . GLY A 1 180 ? 4.383 20.059 36.902 1.00 37.05 180 GLY A N 1
ATOM 1350 C CA . GLY A 1 180 ? 5.130 21.187 36.376 1.00 37.17 180 GLY A CA 1
ATOM 1351 C C . GLY A 1 180 ? 4.859 21.438 34.887 1.00 38.26 180 GLY A C 1
ATOM 1352 O O . GLY A 1 180 ? 5.315 22.435 34.350 1.00 34.85 180 GLY A O 1
ATOM 1353 N N . GLY A 1 181 ? 4.161 20.533 34.193 1.00 35.40 181 GLY A N 1
ATOM 1354 C CA . GLY A 1 181 ? 3.793 20.780 32.802 1.00 35.38 181 GLY A CA 1
ATOM 1355 C C . GLY A 1 181 ? 5.004 20.805 31.871 1.00 35.65 181 GLY A C 1
ATOM 1356 O O . GLY A 1 181 ? 5.048 21.565 30.888 1.00 34.62 181 GLY A O 1
ATOM 1357 N N . LEU A 1 182 ? 5.972 19.932 32.163 1.00 33.07 182 LEU A N 1
ATOM 1358 C CA . LEU A 1 182 ? 7.103 19.707 31.286 1.00 33.72 182 LEU A CA 1
ATOM 1359 C C . LEU A 1 182 ? 6.628 19.068 29.980 1.00 30.71 182 LEU A C 1
ATOM 1360 O O . LEU A 1 182 ? 5.515 18.525 29.907 1.00 32.07 182 LEU A O 1
ATOM 1365 N N . PRO A 1 183 ? 7.479 19.063 28.923 1.00 29.81 183 PRO A N 1
ATOM 1366 C CA . PRO A 1 183 ? 7.109 18.470 27.632 1.00 28.41 183 PRO A CA 1
ATOM 1367 C C . PRO A 1 183 ? 6.737 17.000 27.814 1.00 27.64 183 PRO A C 1
ATOM 1368 O O . PRO A 1 183 ? 7.344 16.315 28.628 1.00 25.20 183 PRO A O 1
ATOM 1372 N N . ASN A 1 184 ? 5.734 16.535 27.071 1.00 26.01 184 ASN A N 1
ATOM 1373 C CA . ASN A 1 184 ? 5.212 15.188 27.247 1.00 25.60 184 ASN A CA 1
ATOM 1374 C C . ASN A 1 184 ? 4.395 14.846 26.009 1.00 28.02 184 ASN A C 1
ATOM 1375 O O . ASN A 1 184 ? 3.585 15.666 25.551 1.00 27.69 184 ASN A O 1
ATOM 1380 N N . ALA A 1 185 ? 4.592 13.639 25.462 1.00 24.16 185 ALA A N 1
ATOM 1381 C CA . ALA A 1 185 ? 3.660 13.110 24.478 1.00 26.55 185 ALA A CA 1
ATOM 1382 C C . ALA A 1 185 ? 2.291 12.968 25.139 1.00 27.34 185 ALA A C 1
ATOM 1383 O O . ALA A 1 185 ? 2.192 12.454 26.245 1.00 26.62 185 ALA A O 1
ATOM 1385 N N . GLY A 1 186 ? 1.237 13.416 24.444 1.00 27.68 186 GLY A N 1
ATOM 1386 C CA . GLY A 1 186 ? -0.108 13.498 24.985 1.00 27.04 186 GLY A CA 1
ATOM 1387 C C . GLY A 1 186 ? -0.438 14.893 25.500 1.00 26.34 186 GLY A C 1
ATOM 1388 O O . GLY A 1 186 ? -1.583 15.136 25.869 1.00 27.62 186 GLY A O 1
ATOM 1389 N N . GLY A 1 187 ? 0.553 15.799 25.537 1.00 27.26 187 GLY A N 1
ATOM 1390 C CA . GLY A 1 187 ? 0.323 17.163 26.007 1.00 30.25 187 GLY A CA 1
ATOM 1391 C C . GLY A 1 187 ? 0.810 17.397 27.441 1.00 29.61 187 GLY A C 1
ATOM 1392 O O . GLY A 1 187 ? 1.402 16.525 28.047 1.00 27.98 187 GLY A O 1
ATOM 1393 N N . THR A 1 188 ? 0.569 18.611 27.966 1.00 29.40 188 THR A N 1
ATOM 1394 C CA . THR A 1 188 ? 1.167 19.085 29.203 1.00 30.94 188 THR A CA 1
ATOM 1395 C C . THR A 1 188 ? 0.261 18.840 30.403 1.00 31.44 188 THR A C 1
ATOM 1396 O O . THR A 1 188 ? 0.596 19.293 31.494 1.00 29.51 188 THR A O 1
ATOM 1400 N N . SER A 1 189 ? -0.826 18.074 30.225 1.00 30.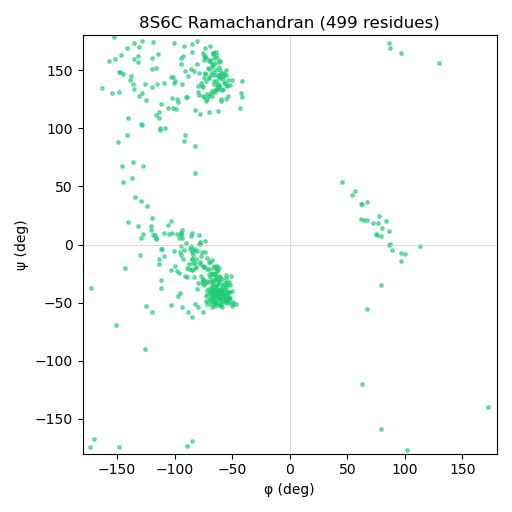77 189 SER A N 1
ATOM 1401 C CA . SER A 1 189 ? -1.741 17.814 31.320 1.00 31.57 189 SER A CA 1
ATOM 1402 C C . SER A 1 189 ? -1.008 17.290 32.556 1.00 31.93 189 SER A C 1
ATOM 1403 O O . SER A 1 189 ? -0.220 16.341 32.504 1.00 32.26 189 SER A O 1
ATOM 1406 N N . PRO A 1 190 ? -1.387 17.803 33.738 1.00 32.06 190 PRO A N 1
ATOM 1407 C CA . PRO A 1 190 ? -0.885 17.270 35.001 1.00 30.73 190 PRO A CA 1
ATOM 1408 C C . PRO A 1 190 ? -1.382 15.867 35.326 1.00 28.67 190 PRO A C 1
ATOM 1409 O O . PRO A 1 190 ? -0.899 15.247 36.260 1.00 33.42 190 PRO A O 1
ATOM 1413 N N A SER A 1 191 ? -2.362 15.355 34.578 0.50 29.27 191 SER A N 1
ATOM 1414 N N B SER A 1 191 ? -2.366 15.386 34.563 0.50 27.89 191 SER A N 1
ATOM 1415 C CA A SER A 1 191 ? -2.922 14.051 34.881 0.50 29.77 191 SER A CA 1
ATOM 1416 C CA B SER A 1 191 ? -2.956 14.096 34.840 0.50 27.30 191 SER A CA 1
ATOM 1417 C C A SER A 1 191 ? -2.186 12.958 34.113 0.50 28.58 191 SER A C 1
ATOM 1418 C C B SER A 1 191 ? -2.097 12.986 34.242 0.50 27.22 191 SER A C 1
ATOM 1419 O O A SER A 1 191 ? -2.586 11.803 34.172 0.50 27.09 191 SER A O 1
ATOM 1420 O O B SER A 1 191 ? -2.275 11.841 34.629 0.50 26.24 191 SER A O 1
ATOM 1425 N N . LEU A 1 192 ? -1.173 13.331 33.326 1.00 26.78 192 LEU A N 1
ATOM 1426 C CA . LEU A 1 192 ? -0.341 12.335 32.653 1.00 25.76 192 LEU A CA 1
ATOM 1427 C C . LEU A 1 192 ? 0.898 12.097 33.503 1.00 24.90 192 LEU A C 1
ATOM 1428 O O . LEU A 1 192 ? 1.333 12.974 34.234 1.00 26.51 192 LEU A O 1
ATOM 1433 N N . PHE A 1 193 ? 1.473 10.896 33.379 1.00 23.36 193 PHE A N 1
ATOM 1434 C CA . PHE A 1 193 ? 2.687 10.551 34.088 1.00 23.25 193 PHE A CA 1
ATOM 1435 C C . PHE A 1 193 ? 3.866 11.326 33.514 1.00 22.67 193 PHE A C 1
ATOM 1436 O O . PHE A 1 193 ? 3.913 11.586 32.307 1.00 23.67 193 PHE A O 1
ATOM 1444 N N . LEU A 1 194 ? 4.858 11.589 34.373 1.00 23.14 194 LEU A N 1
ATOM 1445 C CA . LEU A 1 194 ? 6.138 12.145 33.962 1.00 24.60 194 LEU A CA 1
ATOM 1446 C C . LEU A 1 194 ? 7.239 11.103 34.150 1.00 23.19 194 LEU A C 1
ATOM 1447 O O . LEU A 1 194 ? 7.475 10.667 35.276 1.00 24.12 194 LEU A O 1
ATOM 1452 N N . ALA A 1 195 ? 7.924 10.769 33.045 1.00 21.20 195 ALA A N 1
ATOM 1453 C CA . ALA A 1 195 ? 9.096 9.902 33.060 1.00 21.27 195 ALA A CA 1
ATOM 1454 C C . ALA A 1 195 ? 10.282 10.530 32.325 1.00 22.37 195 ALA A C 1
ATOM 1455 O O . ALA A 1 195 ? 10.193 11.609 31.724 1.00 22.73 195 ALA A O 1
ATOM 1457 N N . GLY A 1 196 ? 11.424 9.825 32.398 1.00 19.99 196 GLY A N 1
ATOM 1458 C CA . GLY A 1 196 ? 12.649 10.279 31.779 1.00 21.83 196 GLY A CA 1
ATOM 1459 C C . GLY A 1 196 ? 12.465 10.592 30.296 1.00 22.23 196 GLY A C 1
ATOM 1460 O O . GLY A 1 196 ? 12.975 11.603 29.798 1.00 21.15 196 GLY A O 1
ATOM 1461 N N . ASP A 1 197 ? 11.726 9.732 29.607 1.00 21.26 197 ASP A N 1
ATOM 1462 C CA . ASP A 1 197 ? 11.443 9.950 28.200 1.00 22.41 197 ASP A CA 1
ATOM 1463 C C . ASP A 1 197 ? 10.027 10.506 28.049 1.00 22.35 197 ASP A C 1
ATOM 1464 O O . ASP A 1 197 ? 9.125 10.086 28.754 1.00 23.39 197 ASP A O 1
ATOM 1469 N N . VAL A 1 198 ? 9.830 11.409 27.076 1.00 22.80 198 VAL A N 1
ATOM 1470 C CA . VAL A 1 198 ? 8.573 12.127 26.911 1.00 21.27 198 VAL A CA 1
ATOM 1471 C C . VAL A 1 198 ? 7.428 11.224 26.443 1.00 23.68 198 VAL A C 1
ATOM 1472 O O . VAL A 1 198 ? 6.254 11.624 26.552 1.00 23.11 198 VAL A O 1
ATOM 1476 N N . ARG A 1 199 ? 7.751 10.021 25.956 1.00 22.36 199 ARG A N 1
ATOM 1477 C CA . ARG A 1 199 ? 6.744 9.147 25.350 1.00 23.50 199 ARG A CA 1
ATOM 1478 C C . ARG A 1 199 ? 6.117 8.142 26.316 1.00 21.69 199 ARG A C 1
ATOM 1479 O O . ARG A 1 199 ? 5.348 7.288 25.878 1.00 22.06 199 ARG A O 1
ATOM 1487 N N . SER A 1 200 ? 6.314 8.291 27.634 1.00 21.42 200 SER A N 1
ATOM 1488 C CA . SER A 1 200 ? 5.976 7.222 28.569 1.00 21.45 200 SER A CA 1
ATOM 1489 C C . SER A 1 200 ? 4.488 6.865 28.592 1.00 23.01 200 SER A C 1
ATOM 1490 O O . SER A 1 200 ? 4.160 5.733 28.945 1.00 24.04 200 SER A O 1
ATOM 1493 N N . ASN A 1 201 ? 3.593 7.827 28.306 1.00 22.31 201 ASN A N 1
ATOM 1494 C CA . ASN A 1 201 ? 2.160 7.587 28.383 1.00 23.29 201 ASN A CA 1
ATOM 1495 C C . ASN A 1 201 ? 1.613 6.982 27.087 1.00 24.25 201 ASN A C 1
ATOM 1496 O O . ASN A 1 201 ? 0.420 6.707 27.016 1.00 24.78 201 ASN A O 1
ATOM 1501 N N . GLU A 1 202 ? 2.465 6.786 26.072 1.00 26.21 202 GLU A N 1
ATOM 1502 C CA . GLU A 1 202 ? 2.033 6.350 24.748 1.00 26.21 202 GLU A CA 1
ATOM 1503 C C . GLU A 1 202 ? 1.070 5.172 24.885 1.00 26.26 202 GLU A C 1
ATOM 1504 O O . GLU A 1 202 ? 0.014 5.152 24.264 1.00 24.31 202 GLU A O 1
ATOM 1510 N N . GLN A 1 203 ? 1.471 4.146 25.642 1.00 26.05 203 GLN A N 1
ATOM 1511 C CA . GLN A 1 203 ? 0.563 3.060 25.968 1.00 24.76 203 GLN A CA 1
ATOM 1512 C C . GLN A 1 203 ? 0.957 2.435 27.304 1.00 22.77 203 GLN A C 1
ATOM 1513 O O . GLN A 1 203 ? 2.093 2.556 27.751 1.00 21.67 203 GLN A O 1
ATOM 1519 N N . SER A 1 204 ? 0.001 1.745 27.904 1.00 22.71 204 SER A N 1
ATOM 1520 C CA . SER A 1 204 ? 0.051 1.343 29.313 1.00 22.88 204 SER A CA 1
ATOM 1521 C C . SER A 1 204 ? 1.216 0.399 29.603 1.00 21.34 204 SER A C 1
ATOM 1522 O O . SER A 1 204 ? 1.759 0.410 30.696 1.00 21.80 204 SER A O 1
ATOM 1525 N N . GLY A 1 205 ? 1.557 -0.473 28.655 1.00 22.31 205 GLY A N 1
ATOM 1526 C CA . GLY A 1 205 ? 2.685 -1.381 28.841 1.00 21.91 205 GLY A CA 1
ATOM 1527 C C . GLY A 1 205 ? 4.013 -0.637 29.011 1.00 20.44 205 GLY A C 1
ATOM 1528 O O . GLY A 1 205 ? 4.855 -1.006 29.838 1.00 22.87 205 GLY A O 1
ATOM 1529 N N . LEU A 1 206 ? 4.204 0.383 28.176 1.00 20.59 206 LEU A N 1
ATOM 1530 C CA . LEU A 1 206 ? 5.368 1.255 28.242 1.00 21.45 206 LEU A CA 1
ATOM 1531 C C . LEU A 1 206 ? 5.423 1.961 29.599 1.00 21.73 206 LEU A C 1
ATOM 1532 O O . LEU A 1 206 ? 6.461 1.967 30.263 1.00 21.97 206 LEU A O 1
ATOM 1537 N N . ALA A 1 207 ? 4.308 2.598 29.969 1.00 21.41 207 ALA A N 1
ATOM 1538 C CA . ALA A 1 207 ? 4.171 3.243 31.269 1.00 21.63 207 ALA A CA 1
ATOM 1539 C C . ALA A 1 207 ? 4.500 2.276 32.411 1.00 20.55 207 ALA A C 1
ATOM 1540 O O . ALA A 1 207 ? 5.189 2.662 33.359 1.00 22.31 207 ALA A O 1
ATOM 1542 N N . ALA A 1 208 ? 4.041 1.015 32.301 1.00 19.91 208 ALA A N 1
ATOM 1543 C CA . ALA A 1 208 ? 4.282 0.004 33.311 1.00 20.82 208 ALA A CA 1
ATOM 1544 C C . ALA A 1 208 ? 5.768 -0.283 33.479 1.00 20.26 208 ALA A C 1
ATOM 1545 O O . ALA A 1 208 ? 6.258 -0.374 34.599 1.00 21.64 208 ALA A O 1
ATOM 1547 N N . VAL A 1 209 ? 6.504 -0.408 32.385 1.00 22.30 209 VAL A N 1
ATOM 1548 C CA . VAL A 1 209 ? 7.926 -0.695 32.496 1.00 21.75 209 VAL A CA 1
ATOM 1549 C C . VAL A 1 209 ? 8.680 0.551 32.957 1.00 21.14 209 VAL A C 1
ATOM 1550 O O . VAL A 1 209 ? 9.646 0.427 33.718 1.00 21.15 209 VAL A O 1
ATOM 1554 N N . HIS A 1 210 ? 8.228 1.746 32.566 1.00 19.89 210 HIS A N 1
ATOM 1555 C CA . HIS A 1 210 ? 8.803 2.965 33.135 1.00 20.67 210 HIS A CA 1
ATOM 1556 C C . HIS A 1 210 ? 8.624 2.954 34.669 1.00 20.28 210 HIS A C 1
ATOM 1557 O O . HIS A 1 210 ? 9.544 3.258 35.420 1.00 19.59 210 HIS A O 1
ATOM 1564 N N . THR A 1 211 ? 7.433 2.586 35.142 1.00 20.22 211 THR A N 1
ATOM 1565 C CA . THR A 1 211 ? 7.130 2.600 36.564 1.00 20.64 211 THR A CA 1
ATOM 1566 C C . THR A 1 211 ? 8.062 1.617 37.294 1.00 22.55 211 THR A C 1
ATOM 1567 O O . THR A 1 211 ? 8.559 1.893 38.404 1.00 20.79 211 THR A O 1
ATOM 1571 N N . LEU A 1 212 ? 8.240 0.443 36.668 1.00 21.64 212 LEU A N 1
ATOM 1572 C CA . LEU A 1 212 ? 9.033 -0.638 37.253 1.00 21.78 212 LEU A CA 1
ATOM 1573 C C . LEU A 1 212 ? 10.433 -0.134 37.583 1.00 21.35 212 LEU A C 1
ATOM 1574 O O . LEU A 1 212 ? 10.947 -0.402 38.668 1.00 21.29 212 LEU A O 1
ATOM 1579 N N . PHE A 1 213 ? 11.034 0.603 36.648 1.00 20.60 213 PHE A N 1
ATOM 1580 C CA . PHE A 1 213 ? 12.402 1.067 36.828 1.00 20.64 213 PHE A CA 1
ATOM 1581 C C . PHE A 1 213 ? 12.481 2.249 37.790 1.00 20.93 213 PHE A C 1
ATOM 1582 O O . PHE A 1 213 ? 13.496 2.408 38.458 1.00 21.81 213 PHE A O 1
ATOM 1590 N N . VAL A 1 214 ? 11.421 3.058 37.911 1.00 22.41 214 VAL A N 1
ATOM 1591 C CA . VAL A 1 214 ? 11.387 4.054 38.969 1.00 22.10 214 VAL A CA 1
ATOM 1592 C C . VAL A 1 214 ? 11.327 3.344 40.322 1.00 22.04 214 VAL A C 1
ATOM 1593 O O . VAL A 1 214 ? 12.035 3.729 41.244 1.00 20.53 214 VAL A O 1
ATOM 1597 N N . ARG A 1 215 ? 10.536 2.260 40.420 1.00 22.08 215 ARG A N 1
ATOM 1598 C CA . ARG A 1 215 ? 10.495 1.464 41.642 1.00 20.52 215 ARG A CA 1
ATOM 1599 C C . ARG A 1 215 ? 11.881 0.900 41.955 1.00 20.43 215 ARG A C 1
ATOM 1600 O O . ARG A 1 215 ? 12.338 1.004 43.100 1.00 20.32 215 ARG A O 1
ATOM 1608 N N . GLU A 1 216 ? 12.553 0.359 40.925 1.00 19.29 216 GLU A N 1
ATOM 1609 C CA . GLU A 1 216 ? 13.849 -0.262 41.117 1.00 19.76 216 GLU A CA 1
ATOM 1610 C C . GLU A 1 216 ? 14.882 0.774 41.557 1.00 20.73 216 GLU A C 1
ATOM 1611 O O . GLU A 1 216 ? 15.705 0.518 42.450 1.00 19.40 216 GLU A O 1
ATOM 1617 N N . HIS A 1 217 ? 14.857 1.953 40.919 1.00 21.39 217 HIS A N 1
ATOM 1618 C CA . HIS A 1 217 ? 15.750 3.025 41.340 1.00 21.72 217 HIS A CA 1
ATOM 1619 C C . HIS A 1 217 ? 15.577 3.334 42.839 1.00 20.83 217 HIS A C 1
ATOM 1620 O O . HIS A 1 217 ? 16.533 3.484 43.595 1.00 22.92 217 HIS A O 1
ATOM 1627 N N . ASN A 1 218 ? 14.327 3.489 43.268 1.00 20.41 218 ASN A N 1
ATOM 1628 C CA . ASN A 1 218 ? 14.034 3.893 44.634 1.00 21.52 218 ASN A CA 1
ATOM 1629 C C . ASN A 1 218 ? 14.419 2.803 45.636 1.00 22.14 218 ASN A C 1
ATOM 1630 O O . ASN A 1 218 ? 14.827 3.123 46.755 1.00 21.50 218 ASN A O 1
ATOM 1635 N N . ARG A 1 219 ? 14.240 1.525 45.255 1.00 22.55 219 ARG A N 1
ATOM 1636 C CA . ARG A 1 219 ? 14.704 0.395 46.043 1.00 22.87 219 ARG A CA 1
ATOM 1637 C C . ARG A 1 219 ? 16.219 0.473 46.237 1.00 23.05 219 ARG A C 1
ATOM 1638 O O . ARG A 1 219 ? 16.754 0.322 47.343 1.00 23.30 219 ARG A O 1
ATOM 1646 N N . LEU A 1 220 ? 16.933 0.698 45.143 1.00 21.65 220 LEU A N 1
ATOM 1647 C CA . LEU A 1 220 ? 18.391 0.784 45.204 1.00 21.95 220 LEU A CA 1
ATOM 1648 C C . LEU A 1 220 ? 18.805 1.948 46.094 1.00 22.75 220 LEU A C 1
ATOM 1649 O O . LEU A 1 220 ? 19.588 1.768 47.032 1.00 23.06 220 LEU A O 1
ATOM 1654 N N . ALA A 1 221 ? 18.168 3.103 45.870 1.00 22.20 221 ALA A N 1
ATOM 1655 C CA . ALA A 1 221 ? 18.504 4.320 46.571 1.00 23.44 221 ALA A CA 1
ATOM 1656 C C . ALA A 1 221 ? 18.300 4.146 48.075 1.00 24.44 221 ALA A C 1
ATOM 1657 O O . ALA A 1 221 ? 19.180 4.490 48.853 1.00 23.78 221 ALA A O 1
ATOM 1659 N N . ASP A 1 222 ? 17.157 3.577 48.462 1.00 24.32 222 ASP A N 1
ATOM 1660 C CA . ASP A 1 222 ? 16.871 3.327 49.861 1.00 25.47 222 ASP A CA 1
ATOM 1661 C C . ASP A 1 222 ? 17.885 2.376 50.480 1.00 27.03 222 ASP A C 1
ATOM 1662 O O . ASP A 1 222 ? 18.274 2.588 51.627 1.00 28.26 222 ASP A O 1
ATOM 1667 N N . GLN A 1 223 ? 18.276 1.327 49.749 1.00 28.92 223 GLN A N 1
ATOM 1668 C CA . GLN A 1 223 ? 19.136 0.301 50.315 1.00 30.67 223 GLN A CA 1
ATOM 1669 C C . GLN A 1 223 ? 20.579 0.799 50.395 1.00 30.00 223 GLN A C 1
ATOM 1670 O O . GLN A 1 223 ? 21.284 0.458 51.331 1.00 27.83 223 GLN A O 1
ATOM 1676 N N . ILE A 1 224 ? 20.986 1.638 49.442 1.00 27.97 224 ILE A N 1
ATOM 1677 C CA . ILE A 1 224 ? 22.303 2.254 49.457 1.00 28.85 224 ILE A CA 1
ATOM 1678 C C . ILE A 1 224 ? 22.429 3.187 50.660 1.00 29.79 224 ILE A C 1
ATOM 1679 O O . ILE A 1 224 ? 23.419 3.141 51.401 1.00 32.63 224 ILE A O 1
ATOM 1684 N N . ALA A 1 225 ? 21.425 4.052 50.826 1.00 29.19 225 ALA A N 1
ATOM 1685 C CA . ALA A 1 225 ? 21.356 4.946 51.968 1.00 30.84 225 ALA A CA 1
ATOM 1686 C C . ALA A 1 225 ? 21.361 4.152 53.272 1.00 32.33 225 ALA A C 1
ATOM 1687 O O . ALA A 1 225 ? 22.031 4.549 54.234 1.00 33.07 225 ALA A O 1
ATOM 1689 N N . ALA A 1 226 ? 20.629 3.022 53.294 1.00 31.22 226 ALA A N 1
ATOM 1690 C CA . ALA A 1 226 ? 20.508 2.247 54.519 1.00 29.38 226 ALA A CA 1
ATOM 1691 C C . ALA A 1 226 ? 21.850 1.628 54.880 1.00 29.92 226 ALA A C 1
ATOM 1692 O O . ALA A 1 226 ? 22.169 1.497 56.062 1.00 32.76 226 ALA A O 1
ATOM 1694 N N . ALA A 1 227 ? 22.582 1.178 53.865 1.00 30.70 227 ALA A N 1
ATOM 1695 C CA . ALA A 1 227 ? 23.820 0.443 54.058 1.00 33.37 227 ALA A CA 1
ATOM 1696 C C . ALA A 1 227 ? 24.996 1.402 54.232 1.00 36.30 227 ALA A C 1
ATOM 1697 O O . ALA A 1 227 ? 26.032 1.031 54.761 1.00 41.64 227 ALA A O 1
ATOM 1699 N N . ASN A 1 228 ? 24.842 2.628 53.759 1.00 38.79 228 ASN A N 1
ATOM 1700 C CA . ASN A 1 228 ? 25.941 3.574 53.688 1.00 41.78 228 ASN A CA 1
ATOM 1701 C C . ASN A 1 228 ? 25.426 4.911 54.179 1.00 42.35 228 ASN A C 1
ATOM 1702 O O . ASN A 1 228 ? 25.178 5.822 53.392 1.00 48.42 228 ASN A O 1
ATOM 1707 N N . PRO A 1 229 ? 25.157 5.048 55.492 1.00 43.58 229 PRO A N 1
ATOM 1708 C CA . PRO A 1 229 ? 24.539 6.273 55.981 1.00 43.03 229 PRO A CA 1
ATOM 1709 C C . PRO A 1 229 ? 25.549 7.404 55.792 1.00 43.26 229 PRO A C 1
ATOM 1710 O O . PRO A 1 229 ? 26.742 7.167 55.549 1.00 42.55 229 PRO A O 1
ATOM 1714 N N . GLY A 1 230 ? 25.048 8.634 55.883 1.00 37.29 230 GLY A N 1
ATOM 1715 C CA . GLY A 1 230 ? 25.896 9.799 55.748 1.00 37.24 230 GLY A CA 1
ATOM 1716 C C . GLY A 1 230 ? 26.186 10.185 54.297 1.00 36.74 230 GLY A C 1
ATOM 1717 O O . GLY A 1 230 ? 26.795 11.204 54.072 1.00 36.96 230 GLY A O 1
ATOM 1718 N N A MET A 1 231 ? 25.793 9.358 53.321 0.50 36.98 231 MET A N 1
ATOM 1719 N N B MET A 1 231 ? 25.776 9.358 53.332 0.50 36.24 231 MET A N 1
ATOM 1720 C CA A MET A 1 231 ? 25.943 9.714 51.918 0.50 37.38 231 MET A CA 1
ATOM 1721 C CA B MET A 1 231 ? 25.892 9.714 51.928 0.50 36.06 231 MET A CA 1
ATOM 1722 C C A MET A 1 231 ? 24.822 10.678 51.537 0.50 34.35 231 MET A C 1
ATOM 1723 C C B MET A 1 231 ? 24.812 10.730 51.588 0.50 33.69 231 MET A C 1
ATOM 1724 O O A MET A 1 231 ? 23.688 10.505 51.973 0.50 32.09 231 MET A O 1
ATOM 1725 O O B MET A 1 231 ? 23.699 10.639 52.098 0.50 31.58 231 MET A O 1
ATOM 1734 N N . GLY A 1 232 ? 25.153 11.689 50.728 1.00 30.24 232 GLY A N 1
ATOM 1735 C CA . GLY A 1 232 ? 24.188 12.703 50.337 1.00 29.68 232 GLY A CA 1
ATOM 1736 C C . GLY A 1 232 ? 23.308 12.227 49.176 1.00 26.96 232 GLY A C 1
ATOM 1737 O O . GLY A 1 232 ? 23.580 11.225 48.501 1.00 23.99 232 GLY A O 1
ATOM 1738 N N . ASP A 1 233 ? 22.269 13.023 48.932 1.00 24.38 233 ASP A N 1
ATOM 1739 C CA . ASP A 1 233 ? 21.292 12.767 47.901 1.00 26.10 233 ASP A CA 1
ATOM 1740 C C . ASP A 1 233 ? 21.968 12.560 46.553 1.00 24.72 233 ASP A C 1
ATOM 1741 O O . ASP A 1 233 ? 21.601 11.656 45.809 1.00 25.39 233 ASP A O 1
ATOM 1746 N N . GLU A 1 234 ? 22.919 13.424 46.203 1.00 21.14 234 GLU A N 1
ATOM 1747 C CA . GLU A 1 234 ? 23.446 13.412 44.844 1.00 23.50 234 GLU A CA 1
ATOM 1748 C C . GLU A 1 234 ? 24.204 12.113 44.616 1.00 24.48 234 GLU A C 1
ATOM 1749 O O . GLU A 1 234 ? 24.074 11.509 43.547 1.00 23.30 234 GLU A O 1
ATOM 1755 N N . ASP A 1 235 ? 24.982 11.700 45.638 1.00 23.60 235 ASP A N 1
ATOM 1756 C CA . ASP A 1 235 ? 25.795 10.505 45.537 1.00 23.91 235 ASP A CA 1
ATOM 1757 C C . ASP A 1 235 ? 24.908 9.253 45.443 1.00 24.18 235 ASP A C 1
ATOM 1758 O O . ASP A 1 235 ? 25.188 8.363 44.638 1.00 24.70 235 ASP A O 1
ATOM 1763 N N . ILE A 1 236 ? 23.850 9.195 46.259 1.00 22.82 236 ILE A N 1
ATOM 1764 C CA . ILE A 1 236 ? 22.939 8.063 46.273 1.00 22.93 236 ILE A CA 1
ATOM 1765 C C . ILE A 1 236 ? 22.269 7.987 44.901 1.00 23.31 236 ILE A C 1
ATOM 1766 O O . ILE A 1 236 ? 22.276 6.934 44.281 1.00 25.28 236 ILE A O 1
ATOM 1771 N N . TYR A 1 237 ? 21.723 9.109 44.426 1.00 22.69 237 TYR A N 1
ATOM 1772 C CA . TYR A 1 237 ? 21.071 9.175 43.121 1.00 22.41 237 TYR A CA 1
ATOM 1773 C C . TYR A 1 237 ? 21.963 8.645 41.999 1.00 24.44 237 TYR A C 1
ATOM 1774 O O . TYR A 1 237 ? 21.478 7.855 41.174 1.00 21.21 237 TYR A O 1
ATOM 1783 N N . GLN A 1 238 ? 23.220 9.132 41.912 1.00 23.24 238 GLN A N 1
ATOM 1784 C CA . GLN A 1 238 ? 24.130 8.716 40.848 1.00 21.92 238 GLN A CA 1
ATOM 1785 C C . GLN A 1 238 ? 24.483 7.231 40.965 1.00 21.34 238 GLN A C 1
ATOM 1786 O O . GLN A 1 238 ? 24.698 6.543 39.975 1.00 22.63 238 GLN A O 1
ATOM 1792 N N . GLN A 1 239 ? 24.612 6.698 42.180 1.00 21.75 239 GLN A N 1
ATOM 1793 C CA . GLN A 1 239 ? 24.894 5.276 42.327 1.00 22.56 239 GLN A CA 1
ATOM 1794 C C . GLN A 1 239 ? 23.696 4.439 41.867 1.00 22.84 239 GLN A C 1
ATOM 1795 O O . GLN A 1 239 ? 23.876 3.497 41.082 1.00 22.21 239 GLN A O 1
ATOM 1801 N N . ALA A 1 240 ? 22.475 4.803 42.281 1.00 20.17 240 ALA A N 1
ATOM 1802 C CA . ALA A 1 240 ? 21.297 4.061 41.824 1.00 19.88 240 ALA A CA 1
ATOM 1803 C C . ALA A 1 240 ? 21.149 4.211 40.319 1.00 20.54 240 ALA A C 1
ATOM 1804 O O . ALA A 1 240 ? 20.882 3.243 39.627 1.00 21.51 240 ALA A O 1
ATOM 1806 N N . ARG A 1 241 ? 21.374 5.421 39.802 1.00 20.86 241 ARG A N 1
ATOM 1807 C CA . ARG A 1 241 ? 21.278 5.655 38.363 1.00 20.67 241 ARG A CA 1
ATOM 1808 C C . ARG A 1 241 ? 22.260 4.774 37.577 1.00 19.82 241 ARG A C 1
ATOM 1809 O O . ARG A 1 241 ? 21.972 4.343 36.457 1.00 19.86 241 ARG A O 1
ATOM 1817 N N . LYS A 1 242 ? 23.490 4.639 38.080 1.00 22.82 242 LYS A N 1
ATOM 1818 C CA . LYS A 1 242 ? 24.523 3.870 37.392 1.00 22.76 242 LYS A CA 1
ATOM 1819 C C . LYS A 1 242 ? 24.172 2.381 37.378 1.00 25.02 242 LYS A C 1
ATOM 1820 O O . LYS A 1 242 ? 24.360 1.722 36.360 1.00 26.79 242 LYS A O 1
ATOM 1826 N N . ILE A 1 243 ? 23.563 1.879 38.466 1.00 21.82 243 ILE A N 1
ATOM 1827 C CA . ILE A 1 243 ? 23.116 0.493 38.548 1.00 21.37 243 ILE A CA 1
ATOM 1828 C C . ILE A 1 243 ? 21.968 0.225 37.563 1.00 21.06 243 ILE A C 1
ATOM 1829 O O . ILE A 1 243 ? 22.025 -0.714 36.777 1.00 22.00 243 ILE A O 1
ATOM 1834 N N . VAL A 1 244 ? 20.967 1.101 37.543 1.00 22.16 244 VAL A N 1
ATOM 1835 C CA . VAL A 1 244 ? 19.862 1.004 36.604 1.00 22.31 244 VAL A CA 1
ATOM 1836 C C . VAL A 1 244 ? 20.350 1.093 35.159 1.00 21.57 244 VAL A C 1
ATOM 1837 O O . VAL A 1 244 ? 19.847 0.360 34.326 1.00 20.43 244 VAL A O 1
ATOM 1841 N N . GLY A 1 245 ? 21.320 1.981 34.849 1.00 21.15 245 GLY A N 1
ATOM 1842 C CA . GLY A 1 245 ? 21.856 2.038 33.496 1.00 22.72 245 GLY A CA 1
ATOM 1843 C C . GLY A 1 245 ? 22.547 0.735 33.064 1.00 23.40 245 GLY A C 1
ATOM 1844 O O . GLY A 1 245 ? 22.384 0.284 31.924 1.00 21.46 245 GLY A O 1
ATOM 1845 N N . ALA A 1 246 ? 23.273 0.121 34.000 1.00 22.74 246 ALA A N 1
ATOM 1846 C CA . ALA A 1 246 ? 23.890 -1.184 33.800 1.00 23.79 246 ALA A CA 1
ATOM 1847 C C . ALA A 1 246 ? 22.827 -2.273 33.583 1.00 22.96 246 ALA A C 1
ATOM 1848 O O . ALA A 1 246 ? 22.942 -3.093 32.681 1.00 22.86 246 ALA A O 1
ATOM 1850 N N . GLN A 1 247 ? 21.749 -2.240 34.374 1.00 23.37 247 GLN A N 1
ATOM 1851 C CA . GLN A 1 247 ? 20.649 -3.177 34.178 1.00 23.16 247 GLN A CA 1
ATOM 1852 C C . GLN A 1 247 ? 20.099 -3.090 32.747 1.00 21.20 247 GLN A C 1
ATOM 1853 O O . GLN A 1 247 ? 19.755 -4.123 32.176 1.00 21.40 247 GLN A O 1
ATOM 1859 N N . MET A 1 248 ? 19.909 -1.871 32.228 1.00 21.08 248 MET A N 1
ATOM 1860 C CA . MET A 1 248 ? 19.419 -1.712 30.859 1.00 20.65 248 MET A CA 1
ATOM 1861 C C . MET A 1 248 ? 20.324 -2.462 29.867 1.00 21.57 248 MET A C 1
ATOM 1862 O O . MET A 1 248 ? 19.842 -3.120 28.932 1.00 22.57 248 MET A O 1
ATOM 1867 N N . GLN A 1 249 ? 21.646 -2.329 30.046 1.00 20.89 249 GLN A N 1
ATOM 1868 C CA . GLN A 1 249 ? 22.635 -2.970 29.192 1.00 22.05 249 GLN A CA 1
ATOM 1869 C C . GLN A 1 249 ? 22.564 -4.489 29.359 1.00 21.45 249 GLN A C 1
ATOM 1870 O O . GLN A 1 249 ? 22.531 -5.222 28.370 1.00 22.86 249 GLN A O 1
ATOM 1876 N N . ILE A 1 250 ? 22.424 -4.961 30.602 1.00 20.14 250 ILE A N 1
ATOM 1877 C CA . ILE A 1 250 ? 22.509 -6.381 30.883 1.00 21.74 250 ILE A CA 1
ATOM 1878 C C . ILE A 1 250 ? 21.270 -7.095 30.352 1.00 21.98 250 ILE A C 1
ATOM 1879 O O . ILE A 1 250 ? 21.399 -8.120 29.693 1.00 21.82 250 ILE A O 1
ATOM 1884 N N . ILE A 1 251 ? 20.087 -6.498 30.562 1.00 20.14 251 ILE A N 1
ATOM 1885 C CA . ILE A 1 251 ? 18.861 -7.103 30.067 1.00 19.99 251 ILE A CA 1
ATOM 1886 C C . ILE A 1 251 ? 18.871 -7.084 28.536 1.00 20.25 251 ILE A C 1
ATOM 1887 O O . ILE A 1 251 ? 18.547 -8.087 27.907 1.00 20.49 251 ILE A O 1
ATOM 1892 N N . THR A 1 252 ? 19.293 -5.957 27.955 1.00 20.30 252 THR A N 1
ATOM 1893 C CA . THR A 1 252 ? 19.292 -5.776 26.507 1.00 19.43 252 THR A CA 1
ATOM 1894 C C . THR A 1 252 ? 20.177 -6.835 25.852 1.00 20.09 252 THR A C 1
ATOM 1895 O O . THR A 1 252 ? 19.752 -7.470 24.902 1.00 21.95 252 THR A O 1
ATOM 1899 N N . TYR A 1 253 ? 21.414 -7.008 26.333 1.00 19.73 253 TYR A N 1
ATOM 1900 C CA . TYR A 1 253 ? 22.369 -7.862 25.639 1.00 21.40 253 TYR A CA 1
ATOM 1901 C C . TYR A 1 253 ? 22.324 -9.319 26.079 1.00 22.70 253 TYR A C 1
ATOM 1902 O O . TYR A 1 253 ? 22.803 -10.168 25.332 1.00 21.22 253 TYR A O 1
ATOM 1911 N N . ASN A 1 254 ? 21.780 -9.608 27.269 1.00 22.21 254 ASN A N 1
ATOM 1912 C CA . ASN A 1 254 ? 21.784 -10.957 27.805 1.00 23.16 254 ASN A CA 1
ATOM 1913 C C . ASN A 1 254 ? 20.421 -11.618 27.663 1.00 22.51 254 ASN A C 1
ATOM 1914 O O . ASN A 1 254 ? 20.365 -12.829 27.729 1.00 23.89 254 ASN A O 1
ATOM 1919 N N . GLU A 1 255 ? 19.335 -10.846 27.517 1.00 22.95 255 GLU A N 1
ATOM 1920 C CA . GLU A 1 255 ? 18.011 -11.457 27.436 1.00 23.44 255 GLU A CA 1
ATOM 1921 C C . GLU A 1 255 ? 17.248 -11.055 26.173 1.00 23.99 255 GLU A C 1
ATOM 1922 O O . GLU A 1 255 ? 16.790 -11.925 25.444 1.00 24.23 255 GLU A O 1
ATOM 1928 N N . PHE A 1 256 ? 17.106 -9.752 25.901 1.00 22.34 256 PHE A N 1
ATOM 1929 C CA . PHE A 1 256 ? 16.290 -9.282 24.796 1.00 21.67 256 PHE A CA 1
ATOM 1930 C C . PHE A 1 256 ? 16.903 -9.667 23.449 1.00 22.59 256 PHE A C 1
ATOM 1931 O O . PHE A 1 256 ? 16.226 -10.245 22.593 1.00 21.30 256 PHE A O 1
ATOM 1939 N N . LEU A 1 257 ? 18.174 -9.308 23.221 1.00 22.08 257 LEU A N 1
ATOM 1940 C CA . LEU A 1 257 ? 18.767 -9.542 21.911 1.00 22.18 257 LEU A CA 1
ATOM 1941 C C . LEU A 1 257 ? 18.869 -11.050 21.659 1.00 21.86 257 LEU A C 1
ATOM 1942 O O . LEU A 1 257 ? 18.600 -11.496 20.547 1.00 22.76 257 LEU A O 1
ATOM 1947 N N . PRO A 1 258 ? 19.336 -11.877 22.612 1.00 21.68 258 PRO A N 1
ATOM 1948 C CA . PRO A 1 258 ? 19.296 -13.334 22.408 1.00 22.28 258 PRO A CA 1
ATOM 1949 C C . PRO A 1 258 ? 17.900 -13.859 22.084 1.00 24.72 258 PRO A C 1
ATOM 1950 O O . PRO A 1 258 ? 17.748 -14.694 21.211 1.00 24.99 258 PRO A O 1
ATOM 1954 N N . ALA A 1 259 ? 16.864 -13.312 22.721 1.00 22.79 259 ALA A N 1
ATOM 1955 C CA . ALA A 1 259 ? 15.508 -13.743 22.406 1.00 25.67 259 ALA A CA 1
ATOM 1956 C C . ALA A 1 259 ? 15.125 -13.384 20.973 1.00 24.22 259 ALA A C 1
ATOM 1957 O O . ALA A 1 259 ? 14.667 -14.231 20.214 1.00 23.20 259 ALA A O 1
ATOM 1959 N N . LEU A 1 260 ? 15.281 -12.112 20.601 1.00 23.38 260 LEU A N 1
ATOM 1960 C CA . LEU A 1 260 ? 14.835 -11.640 19.309 1.00 22.64 260 LEU A CA 1
ATOM 1961 C C . LEU A 1 260 ? 15.710 -12.147 18.168 1.00 22.68 260 LEU A C 1
ATOM 1962 O O . LEU A 1 260 ? 15.185 -12.641 17.173 1.00 23.03 260 LEU A O 1
ATOM 1967 N N . LEU A 1 261 ? 17.037 -11.967 18.301 1.00 22.32 261 LEU A N 1
ATOM 1968 C CA . LEU A 1 261 ? 17.989 -12.217 17.232 1.00 23.39 261 LEU A CA 1
ATOM 1969 C C . LEU A 1 261 ? 18.475 -13.669 17.254 1.00 25.02 261 LEU A C 1
ATOM 1970 O O . LEU A 1 261 ? 18.837 -14.191 16.199 1.00 22.21 261 LEU A O 1
ATOM 1975 N N . GLY A 1 262 ? 18.478 -14.306 18.437 1.00 25.06 262 GLY A N 1
ATOM 1976 C CA . GLY A 1 262 ? 18.784 -15.728 18.527 1.00 26.14 262 GLY A CA 1
ATOM 1977 C C . GLY A 1 262 ? 20.209 -15.972 18.063 1.00 26.17 262 GLY A C 1
ATOM 1978 O O . GLY A 1 262 ? 21.145 -15.351 18.570 1.00 25.89 262 GLY A O 1
ATOM 1979 N N . SER A 1 263 ? 20.335 -16.798 17.019 1.00 25.95 263 SER A N 1
ATOM 1980 C CA . SER A 1 263 ? 21.619 -17.093 16.395 1.00 25.44 263 SER A CA 1
ATOM 1981 C C . SER A 1 263 ? 22.380 -15.843 15.928 1.00 25.73 263 SER A C 1
ATOM 1982 O O . SER A 1 263 ? 23.584 -15.906 15.760 1.00 22.95 263 SER A O 1
ATOM 1985 N N . ALA A 1 264 ? 21.683 -14.733 15.625 1.00 25.20 264 ALA A N 1
ATOM 1986 C CA . ALA A 1 264 ? 22.326 -13.539 15.100 1.00 25.15 264 ALA A CA 1
ATOM 1987 C C . ALA A 1 264 ? 22.643 -12.512 16.195 1.00 26.22 264 ALA A C 1
ATOM 1988 O O . ALA A 1 264 ? 23.146 -11.420 15.915 1.00 24.40 264 ALA A O 1
ATOM 1990 N N . ALA A 1 265 ? 22.411 -12.854 17.470 1.00 25.15 265 ALA A N 1
ATOM 1991 C CA . ALA A 1 265 ? 22.624 -11.892 18.535 1.00 24.49 265 ALA A CA 1
ATOM 1992 C C . ALA A 1 265 ? 24.100 -11.539 18.665 1.00 24.65 265 ALA A C 1
ATOM 1993 O O . ALA A 1 265 ? 24.992 -12.395 18.611 1.00 23.20 265 ALA A O 1
ATOM 1995 N N . PRO A 1 266 ? 24.446 -10.257 18.918 1.00 26.02 266 PRO A N 1
ATOM 1996 C CA . PRO A 1 266 ? 25.854 -9.928 19.148 1.00 25.55 266 PRO A CA 1
ATOM 1997 C C . PRO A 1 266 ? 26.297 -10.427 20.521 1.00 26.12 266 PRO A C 1
ATOM 1998 O O . PRO A 1 266 ? 25.477 -10.680 21.400 1.00 25.58 266 PRO A O 1
ATOM 2002 N N . SER A 1 267 ? 27.607 -10.571 20.704 1.00 25.53 267 SER A N 1
ATOM 2003 C CA . SER A 1 267 ? 28.138 -10.963 21.996 1.00 28.54 267 SER A CA 1
ATOM 2004 C C . SER A 1 267 ? 27.660 -10.022 23.097 1.00 26.32 267 SER A C 1
ATOM 2005 O O . SER A 1 267 ? 27.707 -8.811 22.940 1.00 27.53 267 SER A O 1
ATOM 2008 N N . PRO A 1 268 ? 27.250 -10.545 24.274 1.00 28.20 268 PRO A N 1
ATOM 2009 C CA . PRO A 1 268 ? 26.944 -9.685 25.419 1.00 26.73 268 PRO A CA 1
ATOM 2010 C C . PRO A 1 268 ? 28.137 -9.051 26.150 1.00 29.87 268 PRO A C 1
ATOM 2011 O O . PRO A 1 268 ? 27.935 -8.199 27.013 1.00 29.79 268 PRO A O 1
ATOM 2015 N N . MET A 1 269 ? 29.361 -9.438 25.776 1.00 30.64 269 MET A N 1
ATOM 2016 C CA . MET A 1 269 ? 30.589 -8.918 26.356 1.00 35.45 269 MET A CA 1
ATOM 2017 C C . MET A 1 269 ? 31.288 -8.030 25.336 1.00 31.27 269 MET A C 1
ATOM 2018 O O . MET A 1 269 ? 31.351 -8.377 24.153 1.00 32.93 269 MET A O 1
ATOM 2023 N N . SER A 1 270 ? 31.836 -6.905 25.812 1.00 30.72 270 SER A N 1
ATOM 2024 C CA . SER A 1 270 ? 32.556 -5.971 24.954 1.00 32.59 270 SER A CA 1
ATOM 2025 C C . SER A 1 270 ? 33.921 -6.550 24.594 1.00 36.21 270 SER A C 1
ATOM 2026 O O . SER A 1 270 ? 34.571 -7.181 25.424 1.00 35.69 270 SER A O 1
ATOM 2029 N N . ILE A 1 271 ? 34.366 -6.299 23.363 1.00 38.48 271 ILE A N 1
ATOM 2030 C 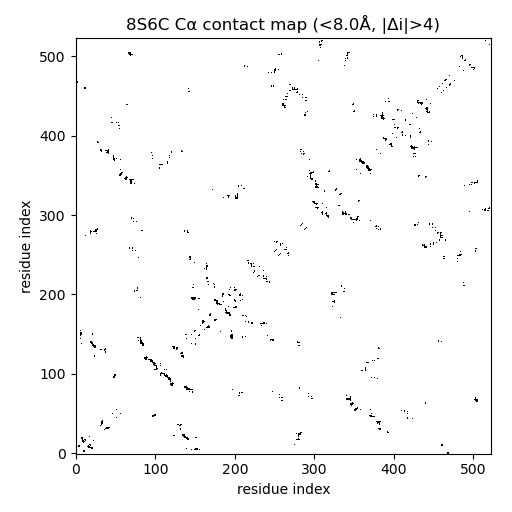CA . ILE A 1 271 ? 35.708 -6.693 22.972 1.00 43.66 271 ILE A CA 1
ATOM 2031 C C . ILE A 1 271 ? 36.722 -5.646 23.443 1.00 44.96 271 ILE A C 1
ATOM 2032 O O . ILE A 1 271 ? 37.912 -5.870 23.264 1.00 48.25 271 ILE A O 1
ATOM 2037 N N . GLY A 1 272 ? 36.256 -4.535 24.047 1.00 42.41 272 GLY A N 1
ATOM 2038 C CA . GLY A 1 272 ? 37.099 -3.412 24.454 1.00 40.69 272 GLY A CA 1
ATOM 2039 C C . GLY A 1 272 ? 36.564 -2.059 23.966 1.00 38.31 272 GLY A C 1
ATOM 2040 O O . GLY A 1 272 ? 35.863 -1.997 22.952 1.00 36.74 272 GLY A O 1
ATOM 2041 N N . TYR A 1 273 ? 36.949 -0.978 24.660 1.00 34.78 273 TYR A N 1
ATOM 2042 C CA . TYR A 1 273 ? 36.546 0.385 24.347 1.00 34.31 273 TYR A CA 1
ATOM 2043 C C . TYR A 1 273 ? 37.213 0.863 23.051 1.00 36.56 273 TYR A C 1
ATOM 2044 O O . TYR A 1 273 ? 38.422 1.058 22.977 1.00 35.02 273 TYR A O 1
ATOM 2053 N N . ASP A 1 274 ? 36.391 1.089 22.027 1.00 36.03 274 ASP A N 1
ATOM 2054 C CA . ASP A 1 274 ? 36.823 1.674 20.771 1.00 34.75 274 ASP A CA 1
ATOM 2055 C C . ASP A 1 274 ? 36.181 3.050 20.621 1.00 34.51 274 ASP A C 1
ATOM 2056 O O . ASP A 1 274 ? 35.018 3.167 20.240 1.00 35.80 274 ASP A O 1
ATOM 2061 N N . ASP A 1 275 ? 36.960 4.098 20.922 1.00 34.71 275 ASP A N 1
ATOM 2062 C CA . ASP A 1 275 ? 36.517 5.489 20.877 1.00 35.82 275 ASP A CA 1
ATOM 2063 C C . ASP A 1 275 ? 36.462 6.033 19.445 1.00 34.98 275 ASP A C 1
ATOM 2064 O O . ASP A 1 275 ? 36.191 7.219 19.257 1.00 35.40 275 ASP A O 1
ATOM 2069 N N . SER A 1 276 ? 36.765 5.208 18.429 1.00 35.34 276 SER A N 1
ATOM 2070 C CA . SER A 1 276 ? 36.597 5.629 17.044 1.00 35.80 276 SER A CA 1
ATOM 2071 C C . SER A 1 276 ? 35.169 5.409 16.534 1.00 33.92 276 SER A C 1
ATOM 2072 O O . S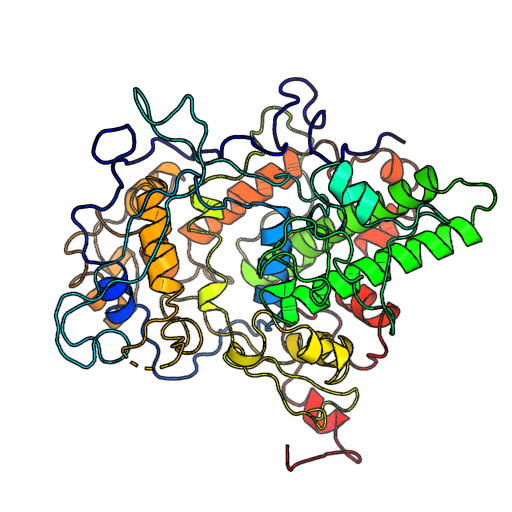ER A 1 276 ? 34.791 5.953 15.491 1.00 32.51 276 SER A O 1
ATOM 2075 N N . ILE A 1 277 ? 34.369 4.645 17.288 1.00 30.99 277 ILE A N 1
ATOM 2076 C CA . ILE A 1 277 ? 32.989 4.317 16.928 1.00 28.51 277 ILE A CA 1
ATOM 2077 C C . ILE A 1 277 ? 32.083 5.531 17.076 1.00 26.30 277 ILE A C 1
ATOM 2078 O O . ILE A 1 277 ? 32.014 6.125 18.157 1.00 27.22 277 ILE A O 1
ATOM 2083 N N . ASN A 1 278 ? 31.313 5.807 16.022 1.00 27.79 278 ASN A N 1
ATOM 2084 C CA . ASN A 1 278 ? 30.219 6.768 16.043 1.00 28.39 278 ASN A CA 1
ATOM 2085 C C . ASN A 1 278 ? 28.996 6.153 16.718 1.00 27.88 278 ASN A C 1
ATOM 2086 O O . ASN A 1 278 ? 28.430 5.204 16.199 1.00 27.42 278 ASN A O 1
ATOM 2091 N N . PRO A 1 279 ? 28.588 6.637 17.918 1.00 27.07 279 PRO A N 1
ATOM 2092 C CA . PRO A 1 279 ? 27.473 6.047 18.676 1.00 26.48 279 PRO A CA 1
ATOM 2093 C C . PRO A 1 279 ? 26.124 6.676 18.382 1.00 27.75 279 PRO A C 1
ATOM 2094 O O . PRO A 1 279 ? 25.087 6.213 18.855 1.00 31.09 279 PRO A O 1
ATOM 2098 N N . ASN A 1 280 ? 26.141 7.734 17.570 1.00 27.80 280 ASN A N 1
ATOM 2099 C CA . ASN A 1 280 ? 24.927 8.395 17.156 1.00 26.12 280 ASN A CA 1
ATOM 2100 C C . ASN A 1 280 ? 24.074 7.360 16.423 1.00 25.76 280 ASN A C 1
ATOM 2101 O O . ASN A 1 280 ? 24.528 6.718 15.471 1.00 26.71 280 ASN A O 1
ATOM 2106 N N . ILE A 1 281 ? 22.838 7.188 16.878 1.00 22.31 281 ILE A N 1
ATOM 2107 C CA . ILE A 1 281 ? 21.995 6.134 16.335 1.00 22.81 281 ILE A CA 1
ATOM 2108 C C . ILE A 1 281 ? 21.878 6.337 14.826 1.00 23.07 281 ILE A C 1
ATOM 2109 O O . ILE A 1 281 ? 21.688 7.459 14.366 1.00 24.71 281 ILE A O 1
ATOM 2114 N N . MET A 1 282 ? 21.935 5.238 14.067 1.00 23.08 282 MET A N 1
ATOM 2115 C CA . MET A 1 282 ? 21.838 5.329 12.621 1.00 23.85 282 MET A CA 1
ATOM 2116 C C . MET A 1 282 ? 20.393 5.558 12.206 1.00 24.17 282 MET A C 1
ATOM 2117 O O . MET A 1 282 ? 19.465 4.942 12.744 1.00 22.92 282 MET A O 1
ATOM 2122 N N . ASN A 1 283 ? 20.221 6.442 11.219 1.00 24.95 283 ASN A N 1
ATOM 2123 C CA . ASN A 1 283 ? 18.896 6.840 10.765 1.00 23.31 283 ASN A CA 1
ATOM 2124 C C . ASN A 1 283 ? 18.131 5.588 10.332 1.00 24.33 283 ASN A C 1
ATOM 2125 O O . ASN A 1 283 ? 16.960 5.410 10.668 1.00 26.38 283 ASN A O 1
ATOM 2130 N N . GLU A 1 284 ? 18.820 4.706 9.592 1.00 24.82 284 GLU A N 1
ATOM 2131 C CA . GLU A 1 284 ? 18.244 3.489 9.041 1.00 27.83 284 GLU A CA 1
ATOM 2132 C C . GLU A 1 284 ? 17.872 2.464 10.115 1.00 25.04 284 GLU A C 1
ATOM 2133 O O . GLU A 1 284 ? 17.066 1.563 9.866 1.00 26.13 284 GLU A O 1
ATOM 2139 N N . PHE A 1 285 ? 18.514 2.528 11.281 1.00 23.58 285 PHE A N 1
ATOM 2140 C CA . PHE A 1 285 ? 18.095 1.737 12.435 1.00 21.90 285 PHE A CA 1
ATOM 2141 C C . PHE A 1 285 ? 16.844 2.346 13.062 1.00 24.57 285 PHE A C 1
ATOM 2142 O O . PHE A 1 285 ? 15.807 1.687 13.126 1.00 23.54 285 PHE A O 1
ATOM 2150 N N . ALA A 1 286 ? 16.932 3.624 13.474 1.00 23.42 286 ALA A N 1
ATOM 2151 C CA . ALA A 1 286 ? 15.886 4.261 14.267 1.00 24.42 286 ALA A CA 1
ATOM 2152 C C . ALA A 1 286 ? 14.576 4.326 13.503 1.00 23.72 286 ALA A C 1
ATOM 2153 O O . ALA A 1 286 ? 13.520 4.260 14.107 1.00 23.08 286 ALA A O 1
ATOM 2155 N N . ASN A 1 287 ? 14.671 4.505 12.182 1.00 24.13 287 ASN A N 1
ATOM 2156 C CA . ASN A 1 287 ? 13.536 4.940 11.404 1.00 26.37 287 ASN A CA 1
ATOM 2157 C C . ASN A 1 287 ? 13.186 3.921 10.334 1.00 27.36 287 ASN A C 1
ATOM 2158 O O . ASN A 1 287 ? 12.380 4.254 9.462 1.00 29.15 287 ASN A O 1
ATOM 2163 N N . ALA A 1 288 ? 13.773 2.710 10.427 1.00 25.21 288 ALA A N 1
ATOM 2164 C CA . ALA A 1 288 ? 13.270 1.571 9.691 1.00 24.57 288 ALA A CA 1
ATOM 2165 C C . ALA A 1 288 ? 13.549 0.257 10.401 1.00 24.16 288 ALA A C 1
ATOM 2166 O O . ALA A 1 288 ? 12.601 -0.420 10.812 1.00 26.71 288 ALA A O 1
ATOM 2168 N N . CYS A 1 289 ? 14.820 -0.161 10.469 1.00 22.76 289 CYS A N 1
ATOM 2169 C CA . CYS A 1 289 ? 15.107 -1.552 10.790 1.00 24.06 289 CYS A CA 1
ATOM 2170 C C . CYS A 1 289 ? 14.717 -1.904 12.223 1.00 27.13 289 CYS A C 1
ATOM 2171 O O . CYS A 1 289 ? 14.295 -3.046 12.455 1.00 27.66 289 CYS A O 1
ATOM 2174 N N . TYR A 1 290 ? 14.815 -0.941 13.160 1.00 24.05 290 TYR A N 1
ATOM 2175 C CA . TYR A 1 290 ? 14.457 -1.242 14.543 1.00 23.90 290 TYR A CA 1
ATOM 2176 C C . TYR A 1 290 ? 12.947 -1.037 14.766 1.00 26.83 290 TYR A C 1
ATOM 2177 O O . TYR A 1 290 ? 12.414 -1.369 15.832 1.00 27.36 290 TYR A O 1
ATOM 2186 N N . ARG A 1 291 ? 12.219 -0.551 13.747 1.00 26.62 291 ARG A N 1
ATOM 2187 C CA . ARG A 1 291 ? 10.769 -0.414 13.834 1.00 28.73 291 ARG A CA 1
ATOM 2188 C C . ARG A 1 291 ? 10.082 -1.765 13.592 1.00 30.16 291 ARG A C 1
ATOM 2189 O O . ARG A 1 291 ? 8.975 -1.833 13.071 1.00 29.94 291 ARG A O 1
ATOM 2197 N N A VAL A 1 292 ? 10.702 -2.834 14.067 0.50 35.18 292 VAL A N 1
ATOM 2198 N N B VAL A 1 292 ? 10.763 -2.833 14.022 0.50 35.01 292 VAL A N 1
ATOM 2199 C CA A VAL A 1 292 ? 10.153 -4.163 13.894 0.50 35.16 292 VAL A CA 1
ATOM 2200 C CA B VAL A 1 292 ? 10.268 -4.204 14.036 0.50 34.35 292 VAL A CA 1
ATOM 2201 C C A VAL A 1 292 ? 9.249 -4.471 15.088 0.50 37.01 292 VAL A C 1
ATOM 2202 C C B VAL A 1 292 ? 9.063 -4.299 14.947 0.50 36.53 292 VAL A C 1
ATOM 2203 O O A VAL A 1 292 ? 8.652 -5.543 15.160 0.50 37.96 292 VAL A O 1
ATOM 2204 O O B VAL A 1 292 ? 8.131 -5.061 14.701 0.50 36.45 292 VAL A O 1
ATOM 2211 N N . GLY A 1 293 ? 9.108 -3.497 16.011 1.00 38.18 293 GLY A N 1
ATOM 2212 C CA . GLY A 1 293 ? 8.146 -3.579 17.087 1.00 34.73 293 GLY A CA 1
ATOM 2213 C C . GLY A 1 293 ? 6.702 -3.627 16.614 1.00 35.00 293 GLY A C 1
ATOM 2214 O O . GLY A 1 293 ? 5.890 -4.382 17.130 1.00 29.56 293 GLY A O 1
ATOM 2215 N N . HIS A 1 294 ? 6.392 -2.846 15.583 1.00 32.49 294 HIS A N 1
ATOM 2216 C CA . HIS A 1 294 ? 5.009 -2.680 15.158 1.00 29.65 294 HIS A CA 1
ATOM 2217 C C . HIS A 1 294 ? 4.435 -4.005 14.632 1.00 26.76 294 HIS A C 1
ATOM 2218 O O . HIS A 1 294 ? 3.243 -4.260 14.749 1.00 26.92 294 HIS A O 1
ATOM 2225 N N . THR A 1 295 ? 5.285 -4.869 14.064 1.00 25.83 295 THR A N 1
ATOM 2226 C CA . THR A 1 295 ? 4.820 -6.130 13.496 1.00 25.48 295 THR A CA 1
ATOM 2227 C C . THR A 1 295 ? 4.692 -7.224 14.568 1.00 24.51 295 THR A C 1
ATOM 2228 O O . THR A 1 295 ? 4.016 -8.229 14.350 1.00 24.01 295 THR A O 1
ATOM 2232 N N . MET A 1 296 ? 5.313 -7.007 15.736 1.00 24.38 296 MET A N 1
ATOM 2233 C CA . MET A 1 296 ? 5.238 -7.911 16.875 1.00 25.38 296 MET A CA 1
ATOM 2234 C C . MET A 1 296 ? 3.999 -7.682 17.752 1.00 25.32 296 MET A C 1
ATOM 2235 O O . MET A 1 296 ? 3.582 -8.597 18.471 1.00 22.53 296 MET A O 1
ATOM 2240 N N . LEU A 1 297 ? 3.418 -6.470 17.674 1.00 25.54 297 LEU A N 1
ATOM 2241 C CA . LEU A 1 297 ? 2.401 -5.994 18.598 1.00 28.62 297 LEU A CA 1
ATOM 2242 C C . LEU A 1 297 ? 1.185 -6.918 18.612 1.00 25.82 297 LEU A C 1
ATOM 2243 O O . LEU A 1 297 ? 0.635 -7.261 17.576 1.00 26.42 297 LEU A O 1
ATOM 2248 N N . SER A 1 298 ? 0.733 -7.236 19.817 1.00 26.63 298 SER A N 1
ATOM 2249 C CA . SER A 1 298 ? -0.450 -8.051 20.035 1.00 26.80 298 SER A CA 1
ATOM 2250 C C . SER A 1 298 ? -1.676 -7.135 20.134 1.00 27.67 298 SER A C 1
ATOM 2251 O O . SER A 1 298 ? -1.535 -5.985 20.557 1.00 25.97 298 SER A O 1
ATOM 2254 N N . PRO A 1 299 ? -2.894 -7.588 19.727 1.00 28.71 299 PRO A N 1
ATOM 2255 C CA . PRO A 1 299 ? -4.123 -6.803 19.887 1.00 28.09 299 PRO A CA 1
ATOM 2256 C C . PRO A 1 299 ? -4.566 -6.472 21.301 1.00 27.56 299 PRO A C 1
ATOM 2257 O O . PRO A 1 299 ? -5.285 -5.505 21.514 1.00 26.68 299 PRO A O 1
ATOM 2261 N N . THR A 1 300 ? -4.098 -7.280 22.250 1.00 27.96 300 THR A N 1
ATOM 2262 C CA . THR A 1 300 ? -4.486 -7.180 23.643 1.00 27.15 300 THR A CA 1
ATOM 2263 C C . THR A 1 300 ? -3.257 -7.373 24.513 1.00 26.96 300 THR A C 1
ATOM 2264 O O . THR A 1 300 ? -2.419 -8.235 24.242 1.00 27.07 300 THR A O 1
ATOM 2268 N N . ILE A 1 301 ? -3.200 -6.594 25.587 1.00 26.33 301 ILE A N 1
ATOM 2269 C CA . ILE A 1 301 ? -2.232 -6.820 26.640 1.00 25.73 301 ILE A CA 1
ATOM 2270 C C . ILE A 1 301 ? -2.954 -7.602 27.722 1.00 23.06 301 ILE A C 1
ATOM 2271 O O . ILE A 1 301 ? -3.998 -7.150 28.186 1.00 23.21 301 ILE A O 1
ATOM 2276 N N . LEU A 1 302 ? -2.425 -8.778 28.072 1.00 21.77 302 LEU A N 1
ATOM 2277 C CA . LEU A 1 302 ? -3.024 -9.586 29.127 1.00 23.20 302 LEU A CA 1
ATOM 2278 C C . LEU A 1 302 ? -2.774 -8.878 30.458 1.00 23.54 302 LEU A C 1
ATOM 2279 O O . LEU A 1 302 ? -1.712 -8.296 30.658 1.00 22.05 302 LEU A O 1
ATOM 2284 N N . ARG A 1 303 ? -3.756 -8.962 31.359 1.00 22.71 303 ARG A N 1
ATOM 2285 C CA . ARG A 1 303 ? -3.648 -8.467 32.724 1.00 23.92 303 ARG A CA 1
ATOM 2286 C C . ARG A 1 303 ? -4.049 -9.593 33.671 1.00 25.17 303 ARG A C 1
ATOM 2287 O O . ARG A 1 303 ? -5.229 -9.902 33.780 1.00 23.57 303 ARG A O 1
ATOM 2295 N N . LEU A 1 304 ? -3.041 -10.228 34.278 1.00 22.53 304 LEU A N 1
ATOM 2296 C CA . LEU A 1 304 ? -3.231 -11.475 35.006 1.00 22.78 304 LEU A CA 1
ATOM 2297 C C . LEU A 1 304 ? -2.821 -11.300 36.467 1.00 24.29 304 LEU A C 1
ATOM 2298 O O . LEU A 1 304 ? -1.863 -10.581 36.763 1.00 23.56 304 LEU A O 1
ATOM 2303 N N . ASP A 1 305 ? -3.479 -12.082 37.333 1.00 27.64 305 ASP A N 1
ATOM 2304 C CA . ASP A 1 305 ? -3.155 -12.190 38.752 1.00 28.60 305 ASP A CA 1
ATOM 2305 C C . ASP A 1 305 ? -2.123 -13.302 38.974 1.00 27.57 305 ASP A C 1
ATOM 2306 O O . ASP A 1 305 ? -1.641 -13.903 38.024 1.00 27.60 305 ASP A O 1
ATOM 2311 N N . ASN A 1 306 ? -1.808 -13.630 40.240 1.00 29.39 306 ASN A N 1
ATOM 2312 C CA . ASN A 1 306 ? -0.764 -14.606 40.543 1.00 32.54 306 ASN A CA 1
ATOM 2313 C C . ASN A 1 306 ? -1.160 -16.037 40.181 1.00 36.13 306 ASN A C 1
ATOM 2314 O O . ASN A 1 306 ? -0.280 -16.880 39.958 1.00 36.87 306 ASN A O 1
ATOM 2319 N N . ALA A 1 307 ? -2.474 -16.293 40.152 1.00 33.97 307 ALA A N 1
ATOM 2320 C CA . ALA A 1 307 ? -3.025 -17.595 39.814 1.00 35.91 307 ALA A CA 1
ATOM 2321 C C . ALA A 1 307 ? -3.167 -17.764 38.303 1.00 38.75 307 ALA A C 1
ATOM 2322 O O . ALA A 1 307 ? -3.624 -18.804 37.846 1.00 39.24 307 ALA A O 1
ATOM 2324 N N . GLY A 1 308 ? -2.850 -16.714 37.535 1.00 33.43 308 GLY A N 1
ATOM 2325 C CA . GLY A 1 308 ? -2.907 -16.784 36.091 1.00 31.64 308 GLY A CA 1
ATOM 2326 C C . GLY A 1 308 ? -4.307 -16.463 35.576 1.00 29.77 308 GLY A C 1
ATOM 2327 O O . GLY A 1 308 ? -4.596 -16.639 34.393 1.00 33.01 308 GLY A O 1
ATOM 2328 N N . ASN A 1 309 ? -5.174 -15.949 36.447 1.00 28.31 309 ASN A N 1
ATOM 2329 C CA . ASN A 1 309 ? -6.494 -15.540 36.012 1.00 27.87 309 ASN A CA 1
ATOM 2330 C C . ASN A 1 309 ? -6.395 -14.142 35.426 1.00 26.23 309 ASN A C 1
ATOM 2331 O O . ASN A 1 309 ? -5.567 -13.345 35.854 1.00 29.60 309 ASN A O 1
ATOM 2336 N N . VAL A 1 310 ? -7.262 -13.842 34.456 1.00 30.57 310 VAL A N 1
ATOM 2337 C CA . VAL A 1 310 ? -7.483 -12.473 34.012 1.00 30.55 310 VAL A CA 1
ATOM 2338 C C . VAL A 1 310 ? -8.049 -11.694 35.189 1.00 32.06 310 VAL A C 1
ATOM 2339 O O . VAL A 1 310 ? -8.937 -12.211 35.858 1.00 31.07 310 VAL A O 1
ATOM 2343 N N . ILE A 1 311 ? -7.541 -10.479 35.453 1.00 31.77 311 ILE A N 1
ATOM 2344 C CA . ILE A 1 311 ? -8.038 -9.671 36.559 1.00 31.70 311 ILE A CA 1
ATOM 2345 C C . ILE A 1 311 ? -9.449 -9.171 36.258 1.00 37.44 311 ILE A C 1
ATOM 2346 O O . ILE A 1 311 ? -9.822 -9.056 35.090 1.00 40.01 311 ILE A O 1
ATOM 2351 N N . PRO A 1 312 ? -10.239 -8.799 37.301 1.00 38.69 312 PRO A N 1
ATOM 2352 C CA . PRO A 1 312 ? -11.638 -8.406 37.134 1.00 44.41 312 PRO A CA 1
ATOM 2353 C C . PRO A 1 312 ? -11.904 -7.357 36.071 1.00 47.90 312 PRO A C 1
ATOM 2354 O O . PRO A 1 312 ? -12.866 -7.499 35.325 1.00 59.08 312 PRO A O 1
ATOM 2358 N N . HIS A 1 313 ? -11.034 -6.342 35.966 1.00 48.95 313 HIS A N 1
ATOM 2359 C CA . HIS A 1 313 ? -11.280 -5.269 35.018 1.00 46.73 313 HIS A CA 1
ATOM 2360 C C . HIS A 1 313 ? -10.896 -5.693 33.594 1.00 51.50 313 HIS A C 1
ATOM 2361 O O . HIS A 1 313 ? -10.842 -4.828 32.724 1.00 58.23 313 HIS A O 1
ATOM 2368 N N . GLY A 1 314 ? -10.569 -6.985 33.377 1.00 40.82 314 GLY A N 1
ATOM 2369 C CA . GLY A 1 314 ? -10.375 -7.568 32.054 1.00 33.65 314 GLY A CA 1
ATOM 2370 C C . GLY A 1 314 ? -8.953 -7.376 31.527 1.00 31.16 314 GLY A C 1
ATOM 2371 O O . GLY A 1 314 ? -8.132 -6.709 32.149 1.00 30.28 314 GLY A O 1
ATOM 2372 N N . ASN A 1 315 ? -8.675 -7.996 30.383 1.00 30.87 315 ASN A N 1
ATOM 2373 C CA . ASN A 1 315 ? -7.468 -7.710 29.622 1.00 32.18 315 ASN A CA 1
ATOM 2374 C C . ASN A 1 315 ? -7.590 -6.301 29.033 1.00 32.44 315 ASN A C 1
ATOM 2375 O O . ASN A 1 315 ? -8.643 -5.687 29.123 1.00 35.20 315 ASN A O 1
ATOM 2380 N N . LEU A 1 316 ? -6.505 -5.780 28.454 1.00 30.52 316 LEU A N 1
ATOM 2381 C CA . LEU A 1 316 ? -6.469 -4.418 27.952 1.00 27.14 316 LEU A CA 1
ATOM 2382 C C . LEU A 1 316 ? -6.275 -4.412 26.436 1.00 26.27 316 LEU A C 1
ATOM 2383 O O . LEU A 1 316 ? -5.218 -4.798 25.947 1.00 25.84 316 LEU A O 1
ATOM 2388 N N . ALA A 1 317 ? -7.312 -4.004 25.700 1.00 26.14 317 ALA A N 1
ATOM 2389 C CA . ALA A 1 317 ? -7.210 -3.831 24.255 1.00 26.92 317 ALA A CA 1
ATOM 2390 C C . ALA A 1 317 ? -6.157 -2.765 23.959 1.00 26.99 317 ALA A C 1
ATOM 2391 O O . ALA A 1 317 ? -6.075 -1.769 24.658 1.00 26.14 317 ALA A O 1
ATOM 2393 N N . LEU A 1 318 ? -5.307 -3.019 22.963 1.00 29.54 318 LEU A N 1
ATOM 2394 C CA . LEU A 1 318 ? -4.189 -2.129 22.679 1.00 31.50 318 LEU A CA 1
ATOM 2395 C C . LEU A 1 318 ? -4.707 -0.698 22.518 1.00 32.45 318 LEU A C 1
ATOM 2396 O O . LEU A 1 318 ? -4.091 0.241 23.021 1.00 31.08 318 LEU A O 1
ATOM 2401 N N . GLN A 1 319 ? -5.857 -0.534 21.839 1.00 28.49 319 GLN A N 1
ATOM 2402 C CA . GLN A 1 319 ? -6.381 0.795 21.577 1.00 31.07 319 GLN A CA 1
ATOM 2403 C C . GLN A 1 319 ? -6.751 1.497 22.881 1.00 30.79 319 GLN A C 1
ATOM 2404 O O . GLN A 1 319 ? -6.514 2.696 22.994 1.00 33.75 319 GLN A O 1
ATOM 2410 N N . ASP A 1 320 ? -7.265 0.746 23.865 1.00 26.18 320 ASP A N 1
ATOM 2411 C CA . ASP A 1 320 ? -7.601 1.290 25.165 1.00 28.30 320 ASP A CA 1
ATOM 2412 C C . ASP A 1 320 ? -6.371 1.676 25.989 1.00 28.24 320 ASP A C 1
ATOM 2413 O O . ASP A 1 320 ? -6.515 2.351 27.001 1.00 28.45 320 ASP A O 1
ATOM 2418 N N . ALA A 1 321 ? -5.183 1.198 25.590 1.00 28.27 321 ALA A N 1
ATOM 2419 C CA . ALA A 1 321 ? -3.954 1.423 26.330 1.00 27.36 321 ALA A CA 1
ATOM 2420 C C . ALA A 1 321 ? -3.304 2.764 25.965 1.00 26.94 321 ALA A C 1
ATOM 2421 O O . ALA A 1 321 ? -2.412 3.217 26.692 1.00 26.89 321 ALA A O 1
ATOM 2423 N N . PHE A 1 322 ? -3.750 3.432 24.882 1.00 27.86 322 PHE A N 1
ATOM 2424 C CA . PHE A 1 322 ? -3.104 4.670 24.434 1.00 28.10 322 PHE A CA 1
ATOM 2425 C C . PHE A 1 322 ? -3.448 5.865 25.339 1.00 25.86 322 PHE A C 1
ATOM 2426 O O . PHE A 1 322 ? -4.611 6.177 25.568 1.00 26.44 322 PHE A O 1
ATOM 2434 N N . PHE A 1 323 ? -2.402 6.560 25.821 1.00 26.20 323 PHE A N 1
ATOM 2435 C CA . PHE A 1 323 ? -2.465 7.860 26.483 1.00 28.49 323 PHE A CA 1
ATOM 2436 C C . PHE A 1 323 ? -3.583 7.926 27.528 1.00 30.28 323 PHE A C 1
ATOM 2437 O O . PHE A 1 323 ? -4.397 8.866 27.510 1.00 27.92 323 PHE A O 1
ATOM 2445 N N . ASN A 1 324 ? -3.579 6.964 28.467 1.00 26.83 324 ASN A N 1
ATOM 2446 C CA . ASN A 1 324 ? -4.617 6.880 29.475 1.00 26.71 324 ASN A CA 1
ATOM 2447 C C . ASN A 1 324 ? -4.057 6.301 30.777 1.00 27.55 324 ASN A C 1
ATOM 2448 O O . ASN A 1 324 ? -4.139 5.093 31.002 1.00 26.20 324 ASN A O 1
ATOM 2453 N N . PRO A 1 325 ? -3.510 7.152 31.680 1.00 27.11 325 PRO A N 1
ATOM 2454 C CA . PRO A 1 325 ? -3.042 6.715 32.996 1.00 29.13 325 PRO A CA 1
ATOM 2455 C C . PRO A 1 325 ? -3.999 5.896 33.861 1.00 27.11 325 PRO A C 1
ATOM 2456 O O . PRO A 1 325 ? -3.555 5.099 34.683 1.00 28.47 325 PRO A O 1
ATOM 2460 N N . ASN A 1 326 ? -5.302 6.082 33.658 1.00 26.08 326 ASN A N 1
ATOM 2461 C CA . ASN A 1 326 ? -6.319 5.410 34.442 1.00 30.58 326 ASN A CA 1
ATOM 2462 C C . ASN A 1 326 ? -6.249 3.893 34.305 1.00 30.21 326 ASN A C 1
ATOM 2463 O O . ASN A 1 326 ? -6.650 3.178 35.227 1.00 29.05 326 ASN A O 1
ATOM 2468 N N . ARG A 1 327 ? -5.731 3.404 33.167 1.00 26.88 327 ARG A N 1
ATOM 2469 C CA . ARG A 1 327 ? -5.602 1.969 32.953 1.00 25.70 327 ARG A CA 1
ATOM 2470 C C . ARG A 1 327 ? -4.705 1.372 34.028 1.00 26.30 327 ARG A C 1
ATOM 2471 O O . ARG A 1 327 ? -5.013 0.326 34.588 1.00 28.99 327 ARG A O 1
ATOM 2479 N N . ILE A 1 328 ? -3.649 2.104 34.385 1.00 25.44 328 ILE A N 1
ATOM 2480 C CA . ILE A 1 328 ? -2.799 1.687 35.478 1.00 25.04 328 ILE A CA 1
ATOM 2481 C C . ILE A 1 328 ? -3.411 2.109 36.820 1.00 26.56 328 ILE A C 1
ATOM 2482 O O . ILE A 1 328 ? -3.559 1.285 37.717 1.00 26.86 328 ILE A O 1
ATOM 2487 N N . ILE A 1 329 ? -3.778 3.383 36.972 1.00 25.24 329 ILE A N 1
ATOM 2488 C CA . ILE A 1 329 ? -4.208 3.864 38.267 1.00 26.48 329 ILE A CA 1
ATOM 2489 C C . ILE A 1 329 ? -5.438 3.094 38.747 1.00 28.23 329 ILE A C 1
ATOM 2490 O O . ILE A 1 329 ? -5.508 2.766 39.919 1.00 29.31 329 ILE A O 1
ATOM 2495 N N . ASN A 1 330 ? -6.413 2.842 37.872 1.00 32.50 330 ASN A N 1
ATOM 2496 C CA . ASN A 1 330 ? -7.734 2.454 38.328 1.00 32.48 330 ASN A CA 1
ATOM 2497 C C . ASN A 1 330 ? -8.026 1.006 37.968 1.00 35.65 330 ASN A C 1
ATOM 2498 O O . ASN A 1 330 ? -9.076 0.523 38.355 1.00 33.81 330 ASN A O 1
ATOM 2503 N N . GLU A 1 331 ? -7.119 0.315 37.248 1.00 31.57 331 GLU A N 1
ATOM 2504 C CA . GLU A 1 331 ? -7.449 -1.009 36.724 1.00 30.53 331 GLU A CA 1
ATOM 2505 C C . GLU A 1 331 ? -6.363 -2.025 37.093 1.00 30.33 331 GLU A C 1
ATOM 2506 O O . GLU A 1 331 ? -6.038 -2.919 36.291 1.00 29.05 331 GLU A O 1
ATOM 2512 N N . GLY A 1 332 ? -5.814 -1.878 38.309 1.00 28.99 332 GLY A N 1
ATOM 2513 C CA . GLY A 1 332 ? -5.031 -2.930 38.938 1.00 28.43 332 GLY A CA 1
ATOM 2514 C C . GLY A 1 332 ? -3.550 -2.610 39.118 1.00 27.63 332 GLY A C 1
ATOM 2515 O O . GLY A 1 332 ? -2.823 -3.460 39.624 1.00 27.75 332 GLY A O 1
ATOM 2516 N N . GLY A 1 333 ? -3.083 -1.437 38.677 1.00 25.97 333 GLY A N 1
ATOM 2517 C CA . GLY A 1 333 ? -1.677 -1.071 38.810 1.00 24.84 333 GLY A CA 1
ATOM 2518 C C . GLY A 1 333 ? -0.810 -1.739 37.740 1.00 24.74 333 GLY A C 1
ATOM 2519 O O . GLY A 1 333 ? -1.310 -2.187 36.701 1.00 23.67 333 GLY A O 1
ATOM 2520 N N . ILE A 1 334 ? 0.498 -1.854 38.003 1.00 24.68 334 ILE A N 1
ATOM 2521 C CA . ILE A 1 334 ? 1.414 -2.269 36.952 1.00 23.64 334 ILE A CA 1
ATOM 2522 C C . ILE A 1 334 ? 1.583 -3.791 36.938 1.00 23.55 334 ILE A C 1
ATOM 2523 O O . ILE A 1 334 ? 1.906 -4.360 35.897 1.00 19.63 334 ILE A O 1
ATOM 2528 N N . ALA A 1 335 ? 1.403 -4.436 38.089 1.00 22.14 335 ALA A N 1
ATOM 2529 C CA . ALA A 1 335 ? 1.737 -5.848 38.252 1.00 23.41 335 ALA A CA 1
ATOM 2530 C C . ALA A 1 335 ? 0.991 -6.733 37.250 1.00 21.81 335 ALA A C 1
ATOM 2531 O O . ALA A 1 335 ? 1.597 -7.630 36.651 1.00 22.04 335 ALA A O 1
ATOM 2533 N N . PRO A 1 336 ? -0.335 -6.548 37.021 1.00 23.56 336 PRO A N 1
ATOM 2534 C CA . PRO A 1 336 ? -1.052 -7.398 36.066 1.00 23.71 336 PRO A CA 1
ATOM 2535 C C . PRO A 1 336 ? -0.474 -7.357 34.656 1.00 21.64 336 PRO A C 1
ATOM 2536 O O . PRO A 1 336 ? -0.478 -8.361 33.955 1.00 22.61 336 PRO A O 1
ATOM 2540 N N . ILE A 1 337 ? 0.002 -6.169 34.254 1.00 22.84 337 ILE A N 1
ATOM 2541 C CA . ILE A 1 337 ? 0.582 -5.961 32.935 1.00 22.72 337 ILE A CA 1
ATOM 2542 C C . ILE A 1 337 ? 1.949 -6.633 32.861 1.00 21.74 337 ILE A C 1
ATOM 2543 O O . ILE A 1 337 ? 2.272 -7.252 31.858 1.00 23.45 337 ILE A O 1
ATOM 2548 N N . LEU A 1 338 ? 2.770 -6.464 33.893 1.00 22.20 338 LEU A N 1
ATOM 2549 C CA . LEU A 1 338 ? 4.115 -7.038 33.895 1.00 22.79 338 LEU A CA 1
ATOM 2550 C C . LEU A 1 338 ? 4.050 -8.560 33.748 1.00 23.13 338 LEU A C 1
ATOM 2551 O O . LEU A 1 338 ? 4.827 -9.191 33.011 1.00 22.63 338 LEU A O 1
ATOM 2556 N N . LYS A 1 339 ? 3.138 -9.161 34.518 1.00 24.59 339 LYS A N 1
ATOM 2557 C CA . LYS A 1 339 ? 2.864 -10.583 34.414 1.00 22.78 339 LYS A CA 1
ATOM 2558 C C . LYS A 1 339 ? 2.275 -10.898 33.035 1.00 21.40 339 LYS A C 1
ATOM 2559 O O . LYS A 1 339 ? 2.653 -11.883 32.410 1.00 21.31 339 LYS A O 1
ATOM 2565 N N . GLY A 1 340 ? 1.261 -10.122 32.631 1.00 20.88 340 GLY A N 1
ATOM 2566 C CA . GLY A 1 340 ? 0.551 -10.377 31.390 1.00 22.37 340 GLY A CA 1
ATOM 2567 C C . GLY A 1 340 ? 1.472 -10.409 30.173 1.00 23.58 340 GLY A C 1
ATOM 2568 O O . GLY A 1 340 ? 1.304 -11.242 29.289 1.00 21.80 340 GLY A O 1
ATOM 2569 N N . LEU A 1 341 ? 2.438 -9.480 30.117 1.00 22.53 341 LEU A N 1
ATOM 2570 C CA . LEU A 1 341 ? 3.359 -9.401 28.997 1.00 22.69 341 LEU A CA 1
ATOM 2571 C C . LEU A 1 341 ? 4.180 -10.676 28.857 1.00 22.60 341 LEU A C 1
ATOM 2572 O O . LEU A 1 341 ? 4.581 -11.039 27.747 1.00 21.29 341 LEU A O 1
ATOM 2577 N N . ALA A 1 342 ? 4.445 -11.323 29.994 1.00 21.06 342 ALA A N 1
ATOM 2578 C CA . ALA A 1 342 ? 5.246 -12.541 30.026 1.00 21.29 342 ALA A CA 1
ATOM 2579 C C . ALA A 1 342 ? 4.406 -13.777 29.647 1.00 21.76 342 ALA A C 1
ATOM 2580 O O . ALA A 1 342 ? 4.951 -14.875 29.552 1.00 25.23 342 ALA A O 1
ATOM 2582 N N . SER A 1 343 ? 3.097 -13.619 29.465 1.00 20.85 343 SER A N 1
ATOM 2583 C CA . SER A 1 343 ? 2.196 -14.755 29.446 1.00 21.89 343 SER A CA 1
ATOM 2584 C C . SER A 1 343 ? 1.501 -14.952 28.107 1.00 25.37 343 SER A C 1
ATOM 2585 O O . SER A 1 343 ? 0.639 -15.833 28.001 1.00 27.38 343 SER A O 1
ATOM 2588 N N . GLN A 1 344 ? 1.861 -14.154 27.108 1.00 24.86 344 GLN A N 1
ATOM 2589 C CA . GLN A 1 344 ? 1.244 -14.241 25.790 1.00 24.65 344 GLN A CA 1
ATOM 2590 C C . GLN A 1 344 ? 2.322 -14.158 24.720 1.00 24.41 344 GLN A C 1
ATOM 2591 O O . GLN A 1 344 ? 3.255 -13.366 24.853 1.00 22.36 344 GLN A O 1
ATOM 2597 N N . ALA A 1 345 ? 2.187 -15.000 23.683 1.00 25.78 345 ALA A N 1
ATOM 2598 C CA . ALA A 1 345 ? 3.105 -14.994 22.546 1.00 24.53 345 ALA A CA 1
ATOM 2599 C C . ALA A 1 345 ? 2.812 -13.800 21.649 1.00 23.93 345 ALA A C 1
ATOM 2600 O O . ALA A 1 345 ? 1.656 -13.499 21.393 1.00 23.19 345 ALA A O 1
ATOM 2602 N N . MET A 1 346 ? 3.879 -13.111 21.220 1.00 21.89 346 MET A N 1
ATOM 2603 C CA . MET A 1 346 ? 3.759 -11.982 20.327 1.00 22.15 346 MET A CA 1
ATOM 2604 C C . MET A 1 346 ? 3.462 -12.458 18.907 1.00 23.56 346 MET A C 1
ATOM 2605 O O . MET A 1 346 ? 3.602 -13.640 18.556 1.00 23.29 346 MET A O 1
ATOM 2610 N N . GLN A 1 347 ? 3.030 -11.497 18.089 1.00 24.24 347 GLN A N 1
ATOM 2611 C CA . GLN A 1 347 ? 2.792 -11.742 16.677 1.00 21.93 347 GLN A CA 1
ATOM 2612 C C . GLN A 1 347 ? 4.121 -11.978 15.956 1.00 22.77 347 GLN A C 1
ATOM 2613 O O . GLN A 1 347 ? 5.173 -11.495 16.377 1.00 25.57 347 GLN A O 1
ATOM 2619 N N . GLU A 1 348 ? 4.057 -12.632 14.786 1.00 25.16 348 GLU A N 1
ATOM 2620 C CA . GLU A 1 348 ? 5.250 -12.960 14.026 1.00 23.35 348 GLU A CA 1
ATOM 2621 C C . GLU A 1 348 ? 5.849 -11.685 13.432 1.00 21.19 348 GLU A C 1
ATOM 2622 O O . GLU A 1 348 ? 5.146 -10.729 13.091 1.00 21.14 348 GLU A O 1
ATOM 2628 N N . ILE A 1 349 ? 7.165 -11.713 13.239 1.00 23.44 349 ILE A N 1
ATOM 2629 C CA . ILE A 1 349 ? 7.894 -10.679 12.515 1.00 24.24 349 ILE A CA 1
ATOM 2630 C C . ILE A 1 349 ? 7.777 -10.940 11.005 1.00 24.43 349 ILE A C 1
ATOM 2631 O O . ILE A 1 349 ? 8.250 -11.947 10.466 1.00 25.64 349 ILE A O 1
ATOM 2636 N N . ASP A 1 350 ? 7.122 -9.998 10.341 1.00 21.86 350 ASP A N 1
ATOM 2637 C CA . ASP A 1 350 ? 6.693 -10.152 8.964 1.00 22.68 350 ASP A CA 1
ATOM 2638 C C . ASP A 1 350 ? 6.137 -8.807 8.536 1.00 20.36 350 ASP A C 1
ATOM 2639 O O . ASP A 1 350 ? 6.162 -7.858 9.328 1.00 21.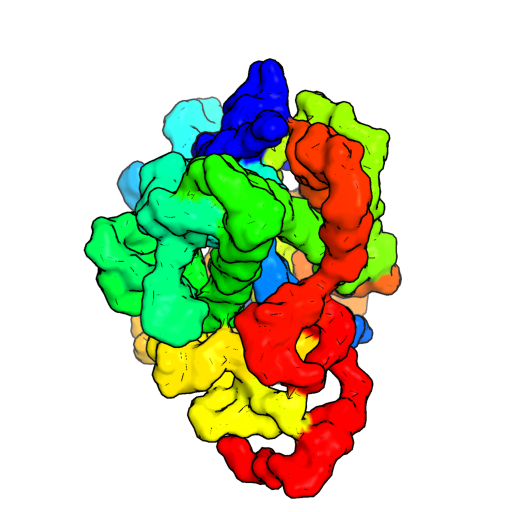51 350 ASP A O 1
ATOM 2644 N N . ASN A 1 351 ? 5.568 -8.729 7.333 1.00 20.03 351 ASN A N 1
ATOM 2645 C CA . ASN A 1 351 ? 5.048 -7.452 6.867 1.00 20.38 351 ASN A CA 1
ATOM 2646 C C . ASN A 1 351 ? 3.739 -7.094 7.587 1.00 21.92 351 ASN A C 1
ATOM 2647 O O . ASN A 1 351 ? 3.293 -5.946 7.526 1.00 21.04 351 ASN A O 1
ATOM 2652 N N . LYS A 1 352 ? 3.075 -8.091 8.180 1.00 22.23 352 LYS A N 1
ATOM 2653 C CA . LYS A 1 352 ? 1.717 -7.919 8.677 1.00 23.99 352 LYS A CA 1
ATOM 2654 C C . LYS A 1 352 ? 1.691 -7.214 10.030 1.00 22.16 352 LYS A C 1
ATOM 2655 O O . LYS A 1 352 ? 2.404 -7.618 10.935 1.00 23.95 352 LYS A O 1
ATOM 2661 N N . ILE A 1 353 ? 0.836 -6.181 10.133 1.00 23.48 353 ILE A N 1
ATOM 2662 C CA . ILE A 1 353 ? 0.596 -5.368 11.324 1.00 26.54 353 ILE A CA 1
ATOM 2663 C C . ILE A 1 353 ? -0.881 -5.529 11.690 1.00 24.47 353 ILE A C 1
ATOM 2664 O O . ILE A 1 353 ? -1.723 -5.405 10.817 1.00 24.04 353 ILE A O 1
ATOM 2669 N N . VAL A 1 354 ? -1.195 -5.718 12.970 1.00 23.95 354 VAL A N 1
ATOM 2670 C CA . VAL A 1 354 ? -2.572 -5.921 13.392 1.00 24.87 354 VAL A CA 1
ATOM 2671 C C . VAL A 1 354 ? -3.390 -4.661 13.097 1.00 22.99 354 VAL A C 1
ATOM 2672 O O . VAL A 1 354 ? -2.865 -3.549 13.084 1.00 25.63 354 VAL A O 1
ATOM 2676 N N . ASP A 1 355 ? -4.679 -4.881 12.832 1.00 24.29 355 ASP A N 1
ATOM 2677 C CA . ASP A 1 355 ? -5.664 -3.837 12.551 1.00 26.88 355 ASP A CA 1
ATOM 2678 C C . ASP A 1 355 ? -5.731 -2.789 13.649 1.00 24.98 355 ASP A C 1
ATOM 2679 O O . ASP A 1 355 ? -6.027 -1.623 13.388 1.00 25.83 355 ASP A O 1
ATOM 2684 N N . ASP A 1 356 ? -5.418 -3.203 14.882 1.00 25.36 356 ASP A N 1
ATOM 2685 C CA . ASP A 1 356 ? -5.474 -2.309 16.018 1.00 26.38 356 ASP A CA 1
ATOM 2686 C C . ASP A 1 356 ? -4.555 -1.108 15.821 1.00 26.03 356 ASP A C 1
ATOM 2687 O O . ASP A 1 356 ? -4.922 -0.026 16.259 1.00 28.43 356 ASP A O 1
ATOM 2692 N N . VAL A 1 357 ? -3.394 -1.265 15.154 1.00 24.14 357 VAL A N 1
ATOM 2693 C CA . VAL A 1 357 ? -2.533 -0.118 14.879 1.00 22.32 357 VAL A CA 1
ATOM 2694 C C . VAL A 1 357 ? -2.427 0.197 13.377 1.00 23.31 357 VAL A C 1
ATOM 2695 O O . VAL A 1 357 ? -1.976 1.289 13.026 1.00 23.55 357 VAL A O 1
ATOM 2699 N N . ARG A 1 358 ? -2.872 -0.690 12.486 1.00 25.07 358 ARG A N 1
ATOM 2700 C CA . ARG A 1 358 ? -2.872 -0.345 11.064 1.00 24.03 358 ARG A CA 1
ATOM 2701 C C . ARG A 1 358 ? -4.105 0.473 10.671 1.00 26.54 358 ARG A C 1
ATOM 2702 O O . ARG A 1 358 ? -4.074 1.215 9.696 1.00 26.91 358 ARG A O 1
ATOM 2710 N N . ASN A 1 359 ? -5.203 0.278 11.404 1.00 26.49 359 ASN A N 1
ATOM 2711 C CA . ASN A 1 359 ? -6.488 0.866 11.092 1.00 28.17 359 ASN A CA 1
ATOM 2712 C C . ASN A 1 359 ? -7.116 1.391 12.375 1.00 27.96 359 ASN A C 1
ATOM 2713 O O . ASN A 1 359 ? -8.218 1.002 12.717 1.00 32.83 359 ASN A O 1
ATOM 2718 N N . PHE A 1 360 ? -6.410 2.275 13.070 1.00 28.65 360 PHE A N 1
ATOM 2719 C CA . PHE A 1 360 ? -6.899 2.821 14.333 1.00 30.95 360 PHE A CA 1
ATOM 2720 C C . PHE A 1 360 ? -7.699 4.094 14.059 1.00 31.47 360 PHE A C 1
ATOM 2721 O O . PHE A 1 360 ? -7.115 5.168 13.958 1.00 31.26 360 PHE A O 1
ATOM 2729 N N . LEU A 1 361 ? -9.029 3.970 13.939 1.00 33.91 361 LEU A N 1
ATOM 2730 C CA . LEU A 1 361 ? -9.881 5.102 13.582 1.00 38.16 361 LEU A CA 1
ATOM 2731 C C . LEU A 1 361 ? -10.326 5.872 14.826 1.00 41.52 361 LEU A C 1
ATOM 2732 O O . LEU A 1 361 ? -10.572 5.278 15.874 1.00 37.14 361 LEU A O 1
ATOM 2737 N N . PHE A 1 362 ? -10.440 7.200 14.689 1.00 45.48 362 PHE A N 1
ATOM 2738 C CA . PHE A 1 362 ? -10.878 8.048 15.790 1.00 54.65 362 PHE A CA 1
ATOM 2739 C C . PHE A 1 362 ? -12.394 8.274 15.768 1.00 63.68 362 PHE A C 1
ATOM 2740 O O . PHE A 1 362 ? -12.937 8.750 16.761 1.00 74.52 362 PHE A O 1
ATOM 2748 N N . GLY A 1 363 ? -13.096 7.923 14.677 1.00 63.72 363 GLY A N 1
ATOM 2749 C CA . GLY A 1 363 ? -14.537 8.131 14.636 1.00 66.68 363 GLY A CA 1
ATOM 2750 C C . GLY A 1 363 ? -15.185 7.525 13.404 1.00 71.76 363 GLY A C 1
ATOM 2751 O O . GLY A 1 363 ? -14.777 6.403 13.037 1.00 67.56 363 GLY A O 1
ATOM 2752 N N . GLY A 1 366 ? -13.097 7.253 7.770 1.00 56.50 366 GLY A N 1
ATOM 2753 C CA . GLY A 1 366 ? -14.082 8.324 7.489 1.00 60.13 366 GLY A CA 1
ATOM 2754 C C . GLY A 1 366 ? -13.715 9.624 8.198 1.00 60.10 366 GLY A C 1
ATOM 2755 O O . GLY A 1 366 ? -13.547 10.656 7.560 1.00 60.61 366 GLY A O 1
ATOM 2756 N N . SER A 1 367 ? -13.560 9.526 9.522 1.00 58.27 367 SER A N 1
ATOM 2757 C CA . SER A 1 367 ? -13.243 10.642 10.396 1.00 64.87 367 SER A CA 1
ATOM 2758 C C . SER A 1 367 ? -11.729 10.824 10.568 1.00 68.35 367 SER A C 1
ATOM 2759 O O . SER A 1 367 ? -11.326 11.702 11.334 1.00 76.10 367 SER A O 1
ATOM 2762 N N . GLY A 1 368 ? -10.902 9.990 9.902 1.00 59.31 368 GLY A N 1
ATOM 2763 C CA . GLY A 1 368 ? -9.452 10.004 10.094 1.00 59.46 368 GLY A CA 1
ATOM 2764 C C . GLY A 1 368 ? -8.985 9.106 11.253 1.00 58.28 368 GLY A C 1
ATOM 2765 O O . GLY A 1 368 ? -9.800 8.622 12.047 1.00 53.72 368 GLY A O 1
ATOM 2766 N N . GLY A 1 369 ? -7.658 8.891 11.352 1.00 49.60 369 GLY A N 1
ATOM 2767 C CA . GLY A 1 369 ? -7.080 8.110 12.441 1.00 45.90 369 GLY A CA 1
ATOM 2768 C C . GLY A 1 369 ? -5.586 7.808 12.296 1.00 41.84 369 GLY A C 1
ATOM 2769 O O . GLY A 1 369 ? -4.798 8.657 11.898 1.00 46.37 369 GLY A O 1
ATOM 2770 N N . LEU A 1 370 ? -5.191 6.583 12.662 1.00 38.95 370 LEU A N 1
ATOM 2771 C CA . LEU A 1 370 ? -3.784 6.202 12.743 1.00 38.26 370 LEU A CA 1
ATOM 2772 C C . LEU A 1 370 ? -3.500 4.918 11.952 1.00 30.72 370 LEU A C 1
ATOM 2773 O O . LEU A 1 370 ? -4.240 3.944 12.069 1.00 25.47 370 LEU A O 1
ATOM 2778 N N . ASP A 1 371 ? -2.458 4.940 11.097 1.00 29.28 371 ASP A N 1
ATOM 2779 C CA . ASP A 1 371 ? -1.895 3.735 10.496 1.00 25.81 371 ASP A CA 1
ATOM 2780 C C . ASP A 1 371 ? -0.386 3.754 10.707 1.00 27.01 371 ASP A C 1
ATOM 2781 O O . ASP A 1 371 ? 0.322 4.472 9.996 1.00 25.04 371 ASP A O 1
ATOM 2786 N N . LEU A 1 372 ? 0.101 2.945 11.659 1.00 27.47 372 LEU A N 1
ATOM 2787 C CA . LEU A 1 372 ? 1.515 2.937 12.025 1.00 29.21 372 LEU A CA 1
ATOM 2788 C C . LEU A 1 372 ? 2.370 2.434 10.870 1.00 26.58 372 LEU A C 1
ATOM 2789 O O . LEU A 1 372 ? 3.526 2.852 10.754 1.00 25.75 372 LEU A O 1
ATOM 2794 N N . ALA A 1 373 ? 1.819 1.542 10.031 1.00 26.16 373 ALA A N 1
ATOM 2795 C CA . ALA A 1 373 ? 2.547 1.063 8.859 1.00 24.27 373 ALA A CA 1
ATOM 2796 C C . ALA A 1 373 ? 2.762 2.204 7.866 1.00 23.81 373 ALA A C 1
ATOM 2797 O O . ALA A 1 373 ? 3.882 2.429 7.428 1.00 23.71 373 ALA A O 1
ATOM 2799 N N . SER A 1 374 ? 1.692 2.950 7.558 1.00 24.36 374 SER A N 1
ATOM 2800 C CA . SER A 1 374 ? 1.781 4.102 6.674 1.00 24.27 374 SER A CA 1
ATOM 2801 C C . SER A 1 374 ? 2.766 5.130 7.225 1.00 24.45 374 SER A C 1
ATOM 2802 O O . SER A 1 374 ? 3.614 5.604 6.484 1.00 23.15 374 SER A O 1
ATOM 2805 N N . LEU A 1 375 ? 2.708 5.446 8.527 1.00 23.53 375 LEU A N 1
ATOM 2806 C CA . LEU A 1 375 ? 3.619 6.424 9.104 1.00 24.04 375 LEU A CA 1
ATOM 2807 C C . LEU A 1 375 ? 5.068 5.980 8.958 1.00 23.72 375 LEU A C 1
ATOM 2808 O O . LEU A 1 375 ? 5.935 6.814 8.683 1.00 24.91 375 LEU A O 1
ATOM 2813 N N . ASN A 1 376 ? 5.351 4.693 9.233 1.00 23.88 376 ASN A N 1
ATOM 2814 C CA . ASN A 1 376 ? 6.721 4.211 9.185 1.00 25.57 376 ASN A CA 1
ATOM 2815 C C . ASN A 1 376 ? 7.248 4.343 7.757 1.00 25.11 376 ASN A C 1
ATOM 2816 O O . ASN A 1 376 ? 8.388 4.744 7.535 1.00 24.45 376 ASN A O 1
ATOM 2821 N N . ILE A 1 377 ? 6.407 3.977 6.793 1.00 22.88 377 ILE A N 1
ATOM 2822 C CA . ILE A 1 377 ? 6.833 4.006 5.402 1.00 22.96 377 ILE A CA 1
ATOM 2823 C C . ILE A 1 377 ? 7.116 5.450 4.986 1.00 23.46 377 ILE A C 1
ATOM 2824 O O . ILE A 1 377 ? 8.200 5.772 4.458 1.00 23.69 377 ILE A O 1
ATOM 2829 N N . GLN A 1 378 ? 6.147 6.341 5.239 1.00 23.72 378 GLN A N 1
ATOM 2830 C CA . GLN A 1 378 ? 6.351 7.758 4.943 1.00 22.55 378 GLN A CA 1
ATOM 2831 C C . GLN A 1 378 ? 7.533 8.333 5.709 1.00 22.06 378 GLN A C 1
ATOM 2832 O O . GLN A 1 378 ? 8.260 9.181 5.178 1.00 23.28 378 GLN A O 1
ATOM 2838 N N . ARG A 1 379 ? 7.713 7.937 6.986 1.00 22.71 379 ARG A N 1
ATOM 2839 C CA . ARG A 1 379 ? 8.830 8.451 7.764 1.00 23.18 379 ARG A CA 1
ATOM 2840 C C . ARG A 1 379 ? 10.175 8.113 7.110 1.00 23.38 379 ARG A C 1
ATOM 2841 O O . ARG A 1 379 ? 11.103 8.939 7.105 1.00 23.46 379 ARG A O 1
ATOM 2849 N N . GLY A 1 380 ? 10.305 6.904 6.557 1.00 21.92 380 GLY A N 1
ATOM 2850 C CA . GLY A 1 380 ? 11.558 6.530 5.899 1.00 22.09 380 GLY A CA 1
ATOM 2851 C C . GLY A 1 380 ? 11.789 7.356 4.622 1.00 23.08 380 GLY A C 1
ATOM 2852 O O . GLY A 1 380 ? 12.926 7.560 4.191 1.00 23.16 380 GLY A O 1
ATOM 2853 N N . ARG A 1 381 ? 10.713 7.848 4.007 1.00 22.18 381 ARG A N 1
ATOM 2854 C CA . ARG A 1 381 ? 10.850 8.719 2.837 1.00 22.58 381 ARG A CA 1
ATOM 2855 C C . ARG A 1 381 ? 11.172 10.157 3.268 1.00 22.65 381 ARG A C 1
ATOM 2856 O O . ARG A 1 381 ? 12.058 10.788 2.703 1.00 25.33 381 ARG A O 1
ATOM 2864 N N . ASP A 1 382 ? 10.556 10.616 4.354 1.00 22.51 382 ASP A N 1
ATOM 2865 C CA . ASP A 1 382 ? 10.913 11.873 5.028 1.00 23.02 382 ASP A CA 1
ATOM 2866 C C . ASP A 1 382 ? 12.412 11.939 5.341 1.00 23.91 382 ASP A C 1
ATOM 2867 O O . ASP A 1 382 ? 13.093 12.939 5.062 1.00 23.07 382 ASP A O 1
ATOM 2872 N N . HIS A 1 383 ? 12.950 10.843 5.883 1.00 22.47 383 HIS A N 1
ATOM 2873 C CA . HIS A 1 383 ? 14.321 10.812 6.337 1.00 22.44 383 HIS A CA 1
ATOM 2874 C C . HIS A 1 383 ? 15.317 10.470 5.228 1.00 22.87 383 HIS A C 1
ATOM 2875 O O . HIS A 1 383 ? 16.482 10.274 5.508 1.00 23.40 383 HIS A O 1
ATOM 2882 N N . GLY A 1 384 ? 14.873 10.382 3.970 1.00 23.52 384 GLY A N 1
ATOM 2883 C CA . GLY A 1 384 ? 15.794 10.166 2.877 1.00 21.80 384 GLY A CA 1
ATOM 2884 C C . GLY A 1 384 ? 16.527 8.834 2.993 1.00 22.85 384 GLY A C 1
ATOM 2885 O O . GLY A 1 384 ? 17.683 8.742 2.622 1.00 22.03 384 GLY A O 1
ATOM 2886 N N . LEU A 1 385 ? 15.852 7.802 3.515 1.00 23.68 385 LEU A N 1
ATOM 2887 C CA . LEU A 1 385 ? 16.501 6.516 3.677 1.00 22.45 385 LEU A CA 1
ATOM 2888 C C . LEU A 1 385 ? 16.673 5.859 2.311 1.00 25.23 385 LEU A C 1
ATOM 2889 O O . LEU A 1 385 ? 15.788 5.937 1.452 1.00 24.32 385 LEU A O 1
ATOM 2894 N N . PRO A 1 386 ? 17.832 5.199 2.082 1.00 27.42 386 PRO A N 1
ATOM 2895 C CA . PRO A 1 386 ? 18.056 4.418 0.872 1.00 26.66 386 PRO A CA 1
ATOM 2896 C C . PRO A 1 386 ? 17.042 3.285 0.799 1.00 25.12 386 PRO A C 1
ATOM 2897 O O . PRO A 1 386 ? 16.468 2.888 1.807 1.00 23.23 386 PRO A O 1
ATOM 2901 N N . ASP A 1 387 ? 16.806 2.808 -0.430 1.00 23.73 387 ASP A N 1
ATOM 2902 C CA . ASP A 1 387 ? 15.903 1.693 -0.672 1.00 24.22 387 ASP A CA 1
ATOM 2903 C C . ASP A 1 387 ? 16.464 0.438 0.007 1.00 23.01 387 ASP A C 1
ATOM 2904 O O . ASP A 1 387 ? 17.622 0.411 0.415 1.00 23.81 387 ASP A O 1
ATOM 2909 N N . TYR A 1 388 ? 15.614 -0.588 0.128 1.00 21.98 388 TYR A N 1
ATOM 2910 C CA . TYR A 1 388 ? 15.969 -1.847 0.759 1.00 22.27 388 TYR A CA 1
ATOM 2911 C C . TYR A 1 388 ? 17.283 -2.415 0.209 1.00 23.34 388 TYR A C 1
ATOM 2912 O O . TYR A 1 388 ? 18.201 -2.753 0.952 1.00 22.24 388 TYR A O 1
ATOM 2921 N N . ASN A 1 389 ? 17.386 -2.541 -1.114 1.00 23.07 389 ASN A N 1
ATOM 2922 C CA . ASN A 1 389 ? 18.505 -3.240 -1.708 1.00 23.97 389 ASN A CA 1
ATOM 2923 C C . ASN A 1 389 ? 19.814 -2.469 -1.539 1.00 23.90 389 ASN A C 1
ATOM 2924 O O . ASN A 1 389 ? 20.838 -3.056 -1.238 1.00 24.71 389 ASN A O 1
ATOM 2929 N N . SER A 1 390 ? 19.785 -1.143 -1.702 1.00 25.33 390 SER A N 1
ATOM 2930 C CA . SER A 1 390 ? 20.954 -0.306 -1.470 1.00 27.24 390 SER A CA 1
ATOM 2931 C C . SER A 1 390 ? 21.437 -0.471 -0.030 1.00 27.31 390 SER A C 1
ATOM 2932 O O . SER A 1 390 ? 22.640 -0.525 0.240 1.00 28.32 390 SER A O 1
ATOM 2935 N N . THR A 1 391 ? 20.487 -0.570 0.903 1.00 25.20 391 THR A N 1
ATOM 2936 C CA . THR A 1 391 ? 20.837 -0.725 2.303 1.00 24.43 391 THR A CA 1
ATOM 2937 C C . THR A 1 391 ? 21.582 -2.044 2.520 1.00 26.24 391 THR A C 1
ATOM 2938 O O . THR A 1 391 ? 22.548 -2.059 3.294 1.00 26.95 391 THR A O 1
ATOM 2942 N N . ARG A 1 392 ? 21.105 -3.143 1.895 1.00 24.40 392 ARG A N 1
ATOM 2943 C CA . ARG A 1 392 ? 21.813 -4.418 1.909 1.00 25.48 392 ARG A CA 1
ATOM 2944 C C . ARG A 1 392 ? 23.292 -4.226 1.526 1.00 27.73 392 ARG A C 1
ATOM 2945 O O . ARG A 1 392 ? 24.190 -4.669 2.239 1.00 30.26 392 ARG A O 1
ATOM 2953 N N . VAL A 1 393 ? 23.545 -3.520 0.429 1.00 29.99 393 VAL A N 1
ATOM 2954 C CA . VAL A 1 393 ? 24.893 -3.295 -0.079 1.00 28.46 393 VAL A CA 1
ATOM 2955 C C . VAL A 1 393 ? 25.664 -2.403 0.898 1.00 30.24 393 VAL A C 1
ATOM 2956 O O . VAL A 1 393 ? 26.802 -2.684 1.245 1.00 34.21 393 VAL A O 1
ATOM 2960 N N . MET A 1 394 ? 25.033 -1.348 1.410 1.00 34.08 394 MET A N 1
ATOM 2961 C CA . MET A 1 394 ? 25.669 -0.501 2.410 1.00 35.82 394 MET A CA 1
ATOM 2962 C C . MET A 1 394 ? 26.200 -1.356 3.565 1.00 38.39 394 MET A C 1
ATOM 2963 O O . MET A 1 394 ? 27.238 -1.028 4.130 1.00 38.91 394 MET A O 1
ATOM 2968 N N . MET A 1 395 ? 25.491 -2.443 3.913 1.00 35.83 395 MET A N 1
ATOM 2969 C CA . MET A 1 395 ? 25.845 -3.288 5.049 1.00 36.70 395 MET A CA 1
ATOM 2970 C C . MET A 1 395 ? 26.704 -4.490 4.637 1.00 39.80 395 MET A C 1
ATOM 2971 O O . MET A 1 395 ? 26.869 -5.421 5.430 1.00 42.63 395 MET A O 1
ATOM 2976 N N . GLY A 1 396 ? 27.200 -4.525 3.390 1.00 37.18 396 GLY A N 1
ATOM 2977 C CA . GLY A 1 396 ? 28.089 -5.589 2.945 1.00 36.52 396 GLY A CA 1
ATOM 2978 C C . GLY A 1 396 ? 27.388 -6.915 2.631 1.00 37.46 396 GLY A C 1
ATOM 2979 O O . GLY A 1 396 ? 28.049 -7.952 2.562 1.00 37.33 396 GLY A O 1
ATOM 2980 N N . LEU A 1 397 ? 26.065 -6.885 2.421 1.00 29.90 397 LEU A N 1
ATOM 2981 C CA . LEU A 1 397 ? 25.301 -8.057 2.024 1.00 30.06 397 LEU A CA 1
ATOM 2982 C C . LEU A 1 397 ? 25.195 -8.047 0.501 1.00 31.13 397 LEU A C 1
ATOM 2983 O O . LEU A 1 397 ? 25.379 -7.011 -0.111 1.00 39.01 397 LEU A O 1
ATOM 2988 N N . THR A 1 398 ? 24.898 -9.200 -0.088 1.00 32.86 398 THR A N 1
ATOM 2989 C CA . THR A 1 398 ? 24.678 -9.289 -1.519 1.00 39.03 398 THR A CA 1
ATOM 2990 C C . THR A 1 398 ? 23.412 -8.502 -1.849 1.00 37.57 398 THR A C 1
ATOM 2991 O O . THR A 1 398 ? 22.481 -8.456 -1.038 1.00 35.81 398 THR A O 1
ATOM 2995 N N . SER A 1 399 ? 23.383 -7.869 -3.028 1.00 37.52 399 SER A N 1
ATOM 2996 C CA . SER A 1 399 ? 22.148 -7.240 -3.471 1.00 36.05 399 SER A CA 1
ATOM 2997 C C . SER A 1 399 ? 21.250 -8.344 -4.006 1.00 31.85 399 SER A C 1
ATOM 2998 O O . SER A 1 399 ? 21.716 -9.369 -4.492 1.00 36.06 399 SER A O 1
ATOM 3001 N N . VAL A 1 400 ? 19.948 -8.194 -3.845 1.00 27.35 400 VAL A N 1
ATOM 3002 C CA . VAL A 1 400 ? 19.041 -9.180 -4.388 1.00 27.22 400 VAL A CA 1
ATOM 3003 C C . VAL A 1 400 ? 18.889 -8.864 -5.876 1.00 28.22 400 VAL A C 1
ATOM 3004 O O . VAL A 1 400 ? 19.052 -7.722 -6.290 1.00 28.54 400 VAL A O 1
ATOM 3008 N N . SER A 1 401 ? 18.536 -9.863 -6.680 1.00 27.42 401 SER A N 1
ATOM 3009 C CA . SER A 1 401 ? 18.277 -9.580 -8.080 1.00 30.57 401 SER A CA 1
ATOM 3010 C C . SER A 1 401 ? 16.915 -10.104 -8.517 1.00 32.71 401 SER A C 1
ATOM 3011 O O . SER A 1 401 ? 16.614 -10.067 -9.700 1.00 36.06 401 SER A O 1
ATOM 3014 N N . SER A 1 402 ? 16.096 -10.565 -7.562 1.00 32.92 402 SER A N 1
ATOM 3015 C CA . SER A 1 402 ? 14.766 -11.071 -7.855 1.00 31.01 402 SER A CA 1
ATOM 3016 C C . SER A 1 402 ? 13.931 -10.969 -6.587 1.00 28.47 402 SER A C 1
ATOM 3017 O O . SER A 1 402 ? 14.485 -10.934 -5.499 1.00 28.20 402 SER A O 1
ATOM 3020 N N . PHE A 1 403 ? 12.603 -10.950 -6.726 1.00 29.30 403 PHE A N 1
ATOM 3021 C CA . PHE A 1 403 ? 11.719 -10.892 -5.571 1.00 29.83 403 PHE A CA 1
ATOM 3022 C C . PHE A 1 403 ? 11.800 -12.185 -4.739 1.00 31.20 403 PHE A C 1
ATOM 3023 O O . PHE A 1 403 ? 11.701 -12.137 -3.506 1.00 31.90 403 PHE A O 1
ATOM 3031 N N . ALA A 1 404 ? 12.021 -13.333 -5.403 1.00 31.94 404 ALA A N 1
ATOM 3032 C CA . ALA A 1 404 ? 12.317 -14.614 -4.766 1.00 32.09 404 ALA A CA 1
ATOM 3033 C C . ALA A 1 404 ? 13.533 -14.541 -3.861 1.00 31.46 404 ALA A C 1
ATOM 3034 O O . ALA A 1 404 ? 13.591 -15.241 -2.852 1.00 35.37 404 ALA A O 1
ATOM 3036 N N . ASP A 1 405 ? 14.507 -13.712 -4.215 1.00 29.08 405 ASP A N 1
ATOM 3037 C CA . ASP A 1 405 ? 15.651 -13.511 -3.339 1.00 30.58 405 ASP A CA 1
ATOM 3038 C C . ASP A 1 405 ? 15.236 -12.884 -2.009 1.00 28.79 405 ASP A C 1
ATOM 3039 O O . ASP A 1 405 ? 15.984 -12.985 -1.045 1.00 25.14 405 ASP A O 1
ATOM 3044 N N . ILE A 1 406 ? 14.070 -12.212 -1.965 1.00 26.63 406 ILE A N 1
ATOM 3045 C CA . ILE A 1 406 ? 13.658 -11.502 -0.769 1.00 24.98 406 ILE A CA 1
ATOM 3046 C C . ILE A 1 406 ? 12.879 -12.433 0.158 1.00 22.75 406 ILE A C 1
ATOM 3047 O O . ILE A 1 406 ? 13.185 -12.548 1.339 1.00 25.09 406 ILE A O 1
ATOM 3052 N N . SER A 1 407 ? 11.791 -13.001 -0.360 1.00 25.53 407 SER A N 1
ATOM 3053 C CA . SER A 1 407 ? 10.894 -13.846 0.409 1.00 25.81 407 SER A CA 1
ATOM 3054 C C . SER A 1 407 ? 10.627 -15.150 -0.334 1.00 26.06 407 SER A C 1
ATOM 3055 O O . SER A 1 407 ? 10.464 -15.127 -1.551 1.00 25.94 407 SER A O 1
ATOM 3058 N N A SER A 1 408 ? 10.565 -16.276 0.402 0.50 25.99 408 SER A N 1
ATOM 3059 N N B SER A 1 408 ? 10.552 -16.254 0.417 0.50 26.16 408 SER A N 1
ATOM 3060 C CA A SER A 1 408 ? 10.126 -17.552 -0.154 0.50 25.08 408 SER A CA 1
ATOM 3061 C CA B SER A 1 408 ? 10.144 -17.536 -0.130 0.50 25.25 408 SER A CA 1
ATOM 3062 C C A SER A 1 408 ? 8.615 -17.731 -0.047 0.50 25.14 408 SER A C 1
ATOM 3063 C C B SER A 1 408 ? 8.625 -17.671 -0.161 0.50 25.03 408 SER A C 1
ATOM 3064 O O A SER A 1 408 ? 8.082 -18.784 -0.402 0.50 27.95 408 SER A O 1
ATOM 3065 O O B SER A 1 408 ? 8.102 -18.605 -0.774 0.50 26.99 408 SER A O 1
ATOM 3070 N N . ASP A 1 409 ? 7.913 -16.712 0.441 1.00 26.10 409 ASP A N 1
ATOM 3071 C CA . ASP A 1 409 ? 6.461 -16.745 0.468 1.00 26.66 409 ASP A CA 1
ATOM 3072 C C . ASP A 1 409 ? 5.897 -16.113 -0.805 1.00 29.26 409 ASP A C 1
ATOM 3073 O O . ASP A 1 409 ? 6.106 -14.922 -1.063 1.00 24.97 409 ASP A O 1
ATOM 3078 N N . PRO A 1 410 ? 5.179 -16.891 -1.649 1.00 28.60 410 PRO A N 1
ATOM 3079 C CA . PRO A 1 410 ? 4.703 -16.390 -2.940 1.00 28.36 410 PRO A CA 1
ATOM 3080 C C . PRO A 1 410 ? 3.685 -15.262 -2.844 1.00 28.24 410 PRO A C 1
ATOM 3081 O O . PRO A 1 410 ? 3.629 -14.424 -3.735 1.00 28.09 410 PRO A O 1
ATOM 3085 N N . ALA A 1 411 ? 2.945 -15.183 -1.739 1.00 28.13 411 ALA A N 1
ATOM 3086 C CA . ALA A 1 411 ? 2.047 -14.058 -1.531 1.00 27.10 411 ALA A CA 1
ATOM 3087 C C . ALA A 1 411 ? 2.832 -12.773 -1.265 1.00 25.38 411 ALA A C 1
ATOM 3088 O O . ALA A 1 411 ? 2.410 -11.704 -1.691 1.00 24.95 411 ALA A O 1
ATOM 3090 N N . VAL A 1 412 ? 3.936 -12.880 -0.513 1.00 24.54 412 VAL A N 1
ATOM 3091 C CA . VAL A 1 412 ? 4.770 -11.718 -0.197 1.00 24.26 412 VAL A CA 1
ATOM 3092 C C . VAL A 1 412 ? 5.480 -11.262 -1.478 1.00 25.69 412 VAL A C 1
ATOM 3093 O O . VAL A 1 412 ? 5.508 -10.064 -1.783 1.00 24.57 412 VAL A O 1
ATOM 3097 N N . GLN A 1 413 ? 6.076 -12.220 -2.208 1.00 23.64 413 GLN A N 1
ATOM 3098 C CA . GLN A 1 413 ? 6.636 -11.944 -3.521 1.00 24.72 413 GLN A CA 1
ATOM 3099 C C . GLN A 1 413 ? 5.643 -11.186 -4.402 1.00 23.98 413 GLN A C 1
ATOM 3100 O O . GLN A 1 413 ? 5.979 -10.133 -4.923 1.00 25.12 413 GLN A O 1
ATOM 3106 N N . ALA A 1 414 ? 4.410 -11.691 -4.518 1.00 24.97 414 ALA A N 1
ATOM 3107 C CA . ALA A 1 414 ? 3.417 -11.088 -5.399 1.00 26.94 414 ALA A CA 1
ATOM 3108 C C . ALA A 1 414 ? 3.083 -9.662 -4.957 1.00 25.04 414 ALA A C 1
ATOM 3109 O O . ALA A 1 414 ? 2.900 -8.787 -5.799 1.00 23.42 414 ALA A O 1
ATOM 3111 N N . ALA A 1 415 ? 2.980 -9.423 -3.644 1.00 25.13 415 ALA A N 1
ATOM 3112 C CA . ALA A 1 415 ? 2.607 -8.106 -3.158 1.00 23.76 415 ALA A CA 1
ATOM 3113 C C . ALA A 1 415 ? 3.728 -7.111 -3.451 1.00 22.62 415 ALA A C 1
ATOM 3114 O O . ALA A 1 415 ? 3.475 -5.973 -3.855 1.00 23.46 415 ALA A O 1
ATOM 3116 N N . LEU A 1 416 ? 4.979 -7.543 -3.247 1.00 22.67 416 LEU A N 1
ATOM 3117 C CA . LEU A 1 416 ? 6.116 -6.668 -3.494 1.00 22.61 416 LEU A CA 1
ATOM 3118 C C . LEU A 1 416 ? 6.192 -6.325 -4.978 1.00 23.58 416 LEU A C 1
ATOM 3119 O O . LEU A 1 416 ? 6.442 -5.175 -5.359 1.00 25.45 416 LEU A O 1
ATOM 3124 N N A MET A 1 417 ? 5.966 -7.340 -5.813 0.50 25.11 417 MET A N 1
ATOM 3125 N N B MET A 1 417 ? 5.990 -7.349 -5.811 0.50 23.36 417 MET A N 1
ATOM 3126 C CA A MET A 1 417 ? 5.983 -7.156 -7.258 0.50 26.08 417 MET A CA 1
ATOM 3127 C CA B MET A 1 417 ? 6.032 -7.200 -7.262 0.50 23.01 417 MET A CA 1
ATOM 3128 C C A MET A 1 417 ? 4.940 -6.127 -7.673 0.50 26.07 417 MET A C 1
ATOM 3129 C C B MET A 1 417 ? 4.955 -6.222 -7.723 0.50 23.07 417 MET A C 1
ATOM 3130 O O A MET A 1 417 ? 5.258 -5.212 -8.423 0.50 29.61 417 MET A O 1
ATOM 3131 O O B MET A 1 417 ? 5.220 -5.369 -8.560 0.50 26.06 417 MET A O 1
ATOM 3140 N N A SER A 1 418 ? 3.700 -6.272 -7.205 0.50 25.03 418 SER A N 1
ATOM 3141 N N B SER A 1 418 ? 3.743 -6.356 -7.188 0.50 22.10 418 SER A N 1
ATOM 3142 C CA A SER A 1 418 ? 2.641 -5.425 -7.728 0.50 27.09 418 SER A CA 1
ATOM 3143 C CA B SER A 1 418 ? 2.637 -5.495 -7.576 0.50 23.87 418 SER A CA 1
ATOM 3144 C C A SER A 1 418 ? 2.658 -4.031 -7.089 0.50 25.34 418 SER A C 1
ATOM 3145 C C B SER A 1 418 ? 2.908 -4.037 -7.193 0.50 23.57 418 SER A C 1
ATOM 3146 O O A SER A 1 418 ? 2.106 -3.114 -7.676 0.50 27.34 418 SER A O 1
ATOM 3147 O O B SER A 1 418 ? 2.791 -3.123 -8.007 0.50 22.30 418 SER A O 1
ATOM 3152 N N . LEU A 1 419 ? 3.351 -3.840 -5.953 1.00 23.53 419 LEU A N 1
ATOM 3153 C CA . LEU A 1 419 ? 3.532 -2.514 -5.385 1.00 21.95 419 LEU A CA 1
ATOM 3154 C C . LEU A 1 419 ? 4.713 -1.800 -6.032 1.00 23.81 419 LEU A C 1
ATOM 3155 O O . LEU A 1 419 ? 4.624 -0.606 -6.281 1.00 24.22 419 LEU A O 1
ATOM 3160 N N . TYR A 1 420 ? 5.846 -2.483 -6.232 1.00 22.64 420 TYR A N 1
ATOM 3161 C CA . TYR A 1 420 ? 7.078 -1.787 -6.545 1.00 22.16 420 TYR A CA 1
ATOM 3162 C C . TYR A 1 420 ? 7.598 -2.007 -7.965 1.00 25.90 420 TYR A C 1
ATOM 3163 O O . TYR A 1 420 ? 8.361 -1.175 -8.455 1.00 22.63 420 TYR A O 1
ATOM 3172 N N . GLY A 1 421 ? 7.335 -3.179 -8.552 1.00 25.51 421 GLY A N 1
ATOM 3173 C CA . GLY A 1 421 ? 7.782 -3.444 -9.914 1.00 28.03 421 GLY A CA 1
ATOM 3174 C C . GLY A 1 421 ? 9.262 -3.822 -10.031 1.00 27.58 421 GLY A C 1
ATOM 3175 O O . GLY A 1 421 ? 9.615 -4.567 -10.938 1.00 27.17 421 GLY A O 1
ATOM 3176 N N . THR A 1 422 ? 10.144 -3.248 -9.193 1.00 25.12 422 THR A N 1
ATOM 3177 C CA . THR A 1 422 ? 11.558 -3.602 -9.196 1.00 24.76 422 THR A CA 1
ATOM 3178 C C . THR A 1 422 ? 12.053 -3.709 -7.752 1.00 22.98 422 THR A C 1
ATOM 3179 O O . THR A 1 422 ? 11.635 -2.919 -6.911 1.00 24.52 422 THR A O 1
ATOM 3183 N N . VAL A 1 423 ? 12.981 -4.658 -7.534 1.00 21.59 423 VAL A N 1
ATOM 3184 C CA . VAL A 1 423 ? 13.548 -4.925 -6.231 1.00 21.78 423 VAL A CA 1
ATOM 3185 C C . VAL A 1 423 ? 14.408 -3.736 -5.798 1.00 22.25 423 VAL A C 1
ATOM 3186 O O . VAL A 1 423 ? 14.826 -3.690 -4.662 1.00 22.94 423 VAL A O 1
ATOM 3190 N N . ASN A 1 424 ? 14.722 -2.831 -6.729 1.00 22.98 424 ASN A N 1
ATOM 3191 C CA . ASN A 1 424 ? 15.622 -1.735 -6.451 1.00 24.05 424 ASN A CA 1
ATOM 3192 C C . ASN A 1 424 ? 14.889 -0.459 -6.026 1.00 26.11 424 ASN A C 1
ATOM 3193 O O . ASN A 1 424 ? 15.543 0.566 -5.845 1.00 28.18 424 ASN A O 1
ATOM 3198 N N . ASP A 1 425 ? 13.568 -0.494 -5.835 1.00 25.86 425 ASP A N 1
ATOM 3199 C CA . ASP A 1 425 ? 12.871 0.686 -5.306 1.00 26.76 425 ASP A CA 1
ATOM 3200 C C . ASP A 1 425 ? 11.874 0.312 -4.203 1.00 25.39 425 ASP A C 1
ATOM 3201 O O . ASP A 1 425 ? 10.794 0.893 -4.108 1.00 25.44 425 ASP A O 1
ATOM 3206 N N . ILE A 1 426 ? 12.257 -0.616 -3.326 1.00 24.07 426 ILE A N 1
ATOM 3207 C CA . ILE A 1 426 ? 11.413 -1.028 -2.209 1.00 23.41 426 ILE A CA 1
ATOM 3208 C C . ILE A 1 426 ? 11.763 -0.205 -0.967 1.00 23.97 426 ILE A C 1
ATOM 3209 O O . ILE A 1 426 ? 12.933 0.036 -0.690 1.00 22.27 426 ILE A O 1
ATOM 3214 N N . ASP A 1 427 ? 10.724 0.222 -0.238 1.00 25.05 427 ASP A N 1
ATOM 3215 C CA . ASP A 1 427 ? 10.914 0.922 1.029 1.00 24.40 427 ASP A CA 1
ATOM 3216 C C . ASP A 1 427 ? 11.693 0.002 1.972 1.00 22.53 427 ASP A C 1
ATOM 3217 O O . ASP A 1 427 ? 11.378 -1.178 2.090 1.00 20.43 427 ASP A O 1
ATOM 3222 N N . LEU A 1 428 ? 12.720 0.556 2.624 1.00 20.68 428 LEU A N 1
ATOM 3223 C CA . LEU A 1 428 ? 13.609 -0.214 3.467 1.00 21.90 428 LEU A CA 1
ATOM 3224 C C . LEU A 1 428 ? 12.824 -1.020 4.502 1.00 23.52 428 LEU A C 1
ATOM 3225 O O . LEU A 1 428 ? 13.097 -2.203 4.684 1.00 21.64 428 LEU A O 1
ATOM 3230 N N . TRP A 1 429 ? 11.850 -0.390 5.167 1.00 22.01 429 TRP A N 1
ATOM 3231 C CA . TRP A 1 429 ? 11.130 -1.058 6.245 1.00 22.71 429 TRP A CA 1
ATOM 3232 C C . TRP A 1 429 ? 10.360 -2.268 5.702 1.00 23.63 429 TRP A C 1
ATOM 3233 O O . TRP A 1 429 ? 10.258 -3.299 6.359 1.00 20.34 429 TRP A O 1
ATOM 3244 N N . VAL A 1 430 ? 9.778 -2.109 4.514 1.00 23.43 430 VAL A N 1
ATOM 3245 C CA . VAL A 1 430 ? 8.963 -3.158 3.916 1.00 22.23 430 VAL A CA 1
ATOM 3246 C C . VAL A 1 430 ? 9.833 -4.340 3.489 1.00 21.14 430 VAL A C 1
ATOM 3247 O O . VAL A 1 430 ? 9.538 -5.490 3.832 1.00 20.28 430 VAL A O 1
ATOM 3251 N N . GLY A 1 431 ? 10.953 -4.050 2.823 1.00 22.31 431 GLY A N 1
ATOM 3252 C CA . GLY A 1 431 ? 11.882 -5.084 2.397 1.00 23.73 431 GLY A CA 1
ATOM 3253 C C . GLY A 1 431 ? 12.463 -5.861 3.573 1.00 23.89 431 GLY A C 1
ATOM 3254 O O . GLY A 1 431 ? 12.460 -7.101 3.564 1.00 23.96 431 GLY A O 1
ATOM 3255 N N . ALA A 1 432 ? 12.882 -5.104 4.595 1.00 24.33 432 ALA A N 1
ATOM 3256 C CA . ALA A 1 432 ? 13.507 -5.643 5.783 1.00 23.20 432 ALA A CA 1
ATOM 3257 C C . ALA A 1 432 ? 12.590 -6.673 6.432 1.00 23.39 432 ALA A C 1
ATOM 3258 O O . ALA A 1 432 ? 13.035 -7.768 6.798 1.00 24.34 432 ALA A O 1
ATOM 3260 N N . LEU A 1 433 ? 11.312 -6.309 6.543 1.00 23.49 433 LEU A N 1
ATOM 3261 C CA . LEU A 1 433 ? 10.326 -7.169 7.168 1.00 22.75 433 LEU A CA 1
ATOM 3262 C C . LEU A 1 433 ? 9.870 -8.299 6.258 1.00 22.01 433 LEU A C 1
ATOM 3263 O O . LEU A 1 433 ? 9.220 -9.205 6.742 1.00 22.74 433 LEU A O 1
ATOM 3268 N N . ALA A 1 434 ? 10.107 -8.212 4.950 1.00 21.79 434 ALA A N 1
ATOM 3269 C CA . ALA A 1 434 ? 9.691 -9.242 4.031 1.00 21.49 434 ALA A CA 1
ATOM 3270 C C . ALA A 1 434 ? 10.678 -10.405 4.016 1.00 21.33 434 ALA A C 1
ATOM 3271 O O . ALA A 1 434 ? 10.324 -11.502 3.605 1.00 23.71 434 ALA A O 1
ATOM 3273 N N . GLU A 1 435 ? 11.915 -10.195 4.475 1.00 20.54 435 GLU A N 1
ATOM 3274 C CA . GLU A 1 435 ? 12.923 -11.245 4.359 1.00 22.76 435 GLU A CA 1
ATOM 3275 C C . GLU A 1 435 ? 12.582 -12.519 5.143 1.00 23.11 435 GLU A C 1
ATOM 3276 O O . GLU A 1 435 ? 12.092 -12.479 6.279 1.00 22.86 435 GLU A O 1
ATOM 3282 N N . ASP A 1 436 ? 12.986 -13.662 4.578 1.00 22.55 436 ASP A N 1
ATOM 3283 C CA . ASP A 1 436 ? 12.906 -14.916 5.305 1.00 23.61 436 ASP A CA 1
ATOM 3284 C C . ASP A 1 436 ? 13.770 -14.778 6.544 1.00 21.95 436 ASP A C 1
ATOM 3285 O O . ASP A 1 436 ? 14.822 -14.161 6.488 1.00 25.04 436 ASP A O 1
ATOM 3290 N N . HIS A 1 437 ? 13.362 -15.382 7.653 1.00 21.13 437 HIS A N 1
ATOM 3291 C CA . HIS A 1 437 ? 14.148 -15.260 8.867 1.00 22.07 437 HIS A CA 1
ATOM 3292 C C . HIS A 1 437 ? 15.412 -16.102 8.778 1.00 23.76 437 HIS A C 1
ATOM 3293 O O . HIS A 1 437 ? 15.373 -17.173 8.192 1.00 23.39 437 HIS A O 1
ATOM 3300 N N . LEU A 1 438 ? 16.504 -15.629 9.397 1.00 24.05 438 LEU A N 1
ATOM 3301 C CA . LEU A 1 438 ? 17.680 -16.474 9.565 1.00 24.07 438 LEU A CA 1
ATOM 3302 C C . LEU A 1 438 ? 17.317 -17.705 10.398 1.00 23.55 438 LEU A C 1
ATOM 3303 O O . LEU A 1 438 ? 16.493 -17.637 11.312 1.00 23.77 438 LEU A O 1
ATOM 3308 N N . ALA A 1 439 ? 17.948 -18.857 10.086 1.00 23.12 439 ALA A N 1
ATOM 3309 C CA . ALA A 1 439 ? 17.804 -20.026 10.931 1.00 25.67 439 ALA A CA 1
ATOM 3310 C C . ALA A 1 439 ? 18.172 -19.666 12.377 1.00 24.15 439 ALA A C 1
ATOM 3311 O O . ALA A 1 439 ? 19.201 -19.046 12.635 1.00 24.71 439 ALA A O 1
ATOM 3313 N N . GLY A 1 440 ? 17.280 -19.985 13.320 1.00 24.58 440 GLY A N 1
ATOM 3314 C CA . GLY A 1 440 ? 17.512 -19.754 14.735 1.00 24.59 440 GLY A CA 1
ATOM 3315 C C . GLY A 1 440 ? 17.249 -18.299 15.153 1.00 24.30 440 GLY A C 1
ATOM 3316 O O . GLY A 1 440 ? 17.595 -17.917 16.273 1.00 22.65 440 GLY A O 1
ATOM 3317 N N . SER A 1 441 ? 16.578 -17.517 14.290 1.00 22.69 441 SER A N 1
ATOM 3318 C CA . SER A 1 441 ? 16.298 -16.108 14.558 1.00 24.10 441 SER A CA 1
ATOM 3319 C C . SER A 1 441 ? 14.852 -15.805 14.196 1.00 23.88 441 SER A C 1
ATOM 3320 O O . SER A 1 441 ? 14.272 -16.507 13.384 1.00 24.99 441 SER A O 1
ATOM 3323 N N . SER A 1 442 ? 14.310 -14.713 14.742 1.00 23.59 442 SER A N 1
ATOM 3324 C CA . SER A 1 442 ? 13.010 -14.180 14.369 1.00 23.21 442 SER A CA 1
ATOM 3325 C C . SER A 1 442 ? 13.100 -13.012 13.367 1.00 22.73 442 SER A C 1
ATOM 3326 O O . SER A 1 442 ? 12.079 -12.389 13.054 1.00 25.09 442 SER A O 1
ATOM 3329 N N . VAL A 1 443 ? 14.297 -12.738 12.824 1.00 22.69 443 VAL A N 1
ATOM 3330 C CA . VAL A 1 443 ? 14.487 -11.684 11.848 1.00 22.94 443 VAL A CA 1
ATOM 3331 C C . VAL A 1 443 ? 15.286 -12.211 10.661 1.00 23.16 443 VAL A C 1
ATOM 3332 O O . VAL A 1 443 ? 15.988 -13.224 10.756 1.00 23.40 443 VAL A O 1
ATOM 3336 N N . GLY A 1 444 ? 15.188 -11.454 9.568 1.00 22.54 444 GLY A N 1
ATOM 3337 C CA . GLY A 1 444 ? 15.951 -11.677 8.362 1.00 21.40 444 GLY A CA 1
ATOM 3338 C C . GLY A 1 444 ? 17.363 -11.115 8.464 1.00 22.00 444 GLY A C 1
ATOM 3339 O O . GLY A 1 444 ? 17.728 -10.451 9.433 1.00 22.94 444 GLY A O 1
ATOM 3340 N N . GLU A 1 445 ? 18.138 -11.391 7.407 1.00 21.95 445 GLU A N 1
ATOM 3341 C CA . GLU A 1 445 ? 19.540 -11.048 7.322 1.00 23.21 445 GLU A CA 1
ATOM 3342 C C . GLU A 1 445 ? 19.758 -9.545 7.470 1.00 22.96 445 GLU A C 1
ATOM 3343 O O . GLU A 1 445 ? 20.663 -9.139 8.212 1.00 22.62 445 GLU A O 1
ATOM 3349 N N . LEU A 1 446 ? 18.928 -8.709 6.814 1.00 24.00 446 LEU A N 1
ATOM 3350 C CA . LEU A 1 446 ? 19.186 -7.268 6.831 1.00 23.14 446 LEU A CA 1
ATOM 3351 C C . LEU A 1 446 ? 18.961 -6.710 8.242 1.00 24.96 446 LEU A C 1
ATOM 3352 O O . LEU A 1 446 ? 19.783 -5.942 8.780 1.00 22.63 446 LEU A O 1
ATOM 3357 N N . ILE A 1 447 ? 17.814 -7.068 8.824 1.00 22.16 447 ILE A N 1
ATOM 3358 C CA . ILE A 1 447 ? 17.514 -6.632 10.176 1.00 22.81 447 ILE A CA 1
ATOM 3359 C C . ILE A 1 447 ? 18.582 -7.100 11.155 1.00 22.89 447 ILE A C 1
ATOM 3360 O O . ILE A 1 447 ? 19.004 -6.301 11.994 1.00 23.57 447 ILE A O 1
ATOM 3365 N N . ALA A 1 448 ? 19.002 -8.371 11.058 1.00 22.65 448 ALA A N 1
ATOM 3366 C CA . ALA A 1 448 ? 20.091 -8.905 11.872 1.00 22.38 448 ALA A CA 1
ATOM 3367 C C . ALA A 1 448 ? 21.351 -8.042 11.733 1.00 21.19 448 ALA A C 1
ATOM 3368 O O . ALA A 1 448 ? 21.996 -7.699 12.712 1.00 22.67 448 ALA A O 1
ATOM 3370 N N . ALA A 1 449 ? 21.723 -7.699 10.518 1.00 21.78 449 ALA A N 1
ATOM 3371 C CA . ALA A 1 449 ? 22.957 -6.965 10.290 1.00 22.11 449 ALA A CA 1
ATOM 3372 C C . ALA A 1 449 ? 22.889 -5.543 10.839 1.00 23.23 449 ALA A C 1
ATOM 3373 O O . ALA A 1 449 ? 23.850 -5.056 11.432 1.00 24.29 449 ALA A O 1
ATOM 3375 N N . VAL A 1 450 ? 21.746 -4.866 10.643 1.00 23.60 450 VAL A N 1
ATOM 3376 C CA . VAL A 1 450 ? 21.617 -3.482 11.043 1.00 23.47 450 VAL A CA 1
ATOM 3377 C C . VAL A 1 450 ? 21.536 -3.419 12.570 1.00 23.25 450 VAL A C 1
ATOM 3378 O O . VAL A 1 450 ? 22.169 -2.557 13.182 1.00 21.85 450 VAL A O 1
ATOM 3382 N 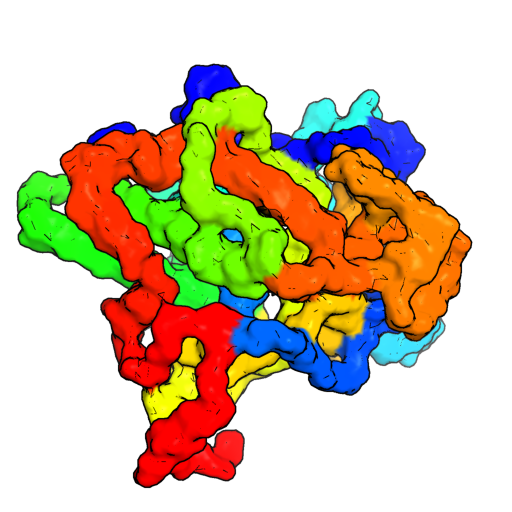N . LEU A 1 451 ? 20.674 -4.251 13.172 1.00 23.85 451 LEU A N 1
ATOM 3383 C CA . LEU A 1 451 ? 20.594 -4.311 14.629 1.00 22.81 451 LEU A CA 1
ATOM 3384 C C . LEU A 1 451 ? 21.944 -4.735 15.222 1.00 24.03 451 LEU A C 1
ATOM 3385 O O . LEU A 1 451 ? 22.423 -4.139 16.200 1.00 23.21 451 LEU A O 1
ATOM 3390 N N . GLY A 1 452 ? 22.576 -5.745 14.618 1.00 24.78 452 GLY A N 1
ATOM 3391 C CA . GLY A 1 452 ? 23.863 -6.247 15.078 1.00 24.92 452 GLY A CA 1
ATOM 3392 C C . GLY A 1 452 ? 24.899 -5.123 15.125 1.00 25.43 452 GLY A C 1
ATOM 3393 O O . GLY A 1 452 ? 25.581 -4.920 16.134 1.00 28.46 452 GLY A O 1
ATOM 3394 N N . GLU A 1 453 ? 24.969 -4.369 14.027 1.00 24.80 453 GLU A N 1
ATOM 3395 C CA . GLU A 1 453 ? 25.870 -3.234 13.915 1.00 26.45 453 GLU A CA 1
ATOM 3396 C C . GLU A 1 453 ? 25.582 -2.171 14.980 1.00 27.06 453 GLU A C 1
ATOM 3397 O O . GLU A 1 453 ? 26.499 -1.678 15.621 1.00 26.15 453 GLU A O 1
ATOM 3403 N N . GLN A 1 454 ? 24.330 -1.736 15.103 1.00 25.01 454 GLN A N 1
ATOM 3404 C CA . GLN A 1 454 ? 24.002 -0.678 16.040 1.00 24.57 454 GLN A CA 1
ATOM 3405 C C . GLN A 1 454 ? 24.378 -1.103 17.460 1.00 23.62 454 GLN A C 1
ATOM 3406 O O . GLN A 1 454 ? 25.031 -0.347 18.165 1.00 25.40 454 GLN A O 1
ATOM 3412 N N . PHE A 1 455 ? 24.033 -2.342 17.852 1.00 23.16 455 PHE A N 1
ATOM 3413 C CA . PHE A 1 455 ? 24.210 -2.800 19.213 1.00 22.43 455 PHE A CA 1
ATOM 3414 C C . PHE A 1 455 ? 25.692 -3.100 19.465 1.00 24.00 455 PHE A C 1
ATOM 3415 O O . PHE A 1 455 ? 26.185 -2.884 20.573 1.00 23.55 455 PHE A O 1
ATOM 3423 N N . THR A 1 456 ? 26.439 -3.512 18.439 1.00 22.15 456 THR A N 1
ATOM 3424 C CA . THR A 1 456 ? 27.884 -3.620 18.586 1.00 24.50 456 THR A CA 1
ATOM 3425 C C . THR A 1 456 ? 28.506 -2.246 18.867 1.00 22.91 456 THR A C 1
ATOM 3426 O O . THR A 1 456 ? 29.336 -2.124 19.776 1.00 25.46 456 THR A O 1
ATOM 3430 N N . ARG A 1 457 ? 28.083 -1.209 18.140 1.00 23.64 457 ARG A N 1
ATOM 3431 C CA . ARG A 1 457 ? 28.613 0.140 18.354 1.00 26.04 457 ARG A CA 1
ATOM 3432 C C . ARG A 1 457 ? 28.365 0.627 19.786 1.00 25.88 457 ARG A C 1
ATOM 3433 O O . ARG A 1 457 ? 29.237 1.249 20.391 1.00 26.00 457 ARG A O 1
ATOM 3441 N N . LEU A 1 458 ? 27.149 0.414 20.297 1.00 25.29 458 LEU A N 1
ATOM 3442 C CA . LEU A 1 458 ? 26.744 0.957 21.593 1.00 26.24 458 LEU A CA 1
ATOM 3443 C C . LEU A 1 458 ? 27.403 0.183 22.726 1.00 26.99 458 LEU A C 1
ATOM 3444 O O . LEU A 1 458 ? 27.482 0.668 23.859 1.00 30.85 458 LEU A O 1
ATOM 3449 N N . ARG A 1 459 ? 27.859 -1.020 22.416 1.00 25.66 459 ARG A N 1
ATOM 3450 C CA . ARG A 1 459 ? 28.583 -1.835 23.371 1.00 26.97 459 ARG A CA 1
ATOM 3451 C C . ARG A 1 459 ? 30.039 -1.391 23.476 1.00 28.55 459 ARG A C 1
ATOM 3452 O O . ARG A 1 459 ? 30.565 -1.179 24.581 1.00 25.18 459 ARG A O 1
ATOM 3460 N N . ASP A 1 460 ? 30.703 -1.336 22.319 1.00 27.64 460 ASP A N 1
ATOM 3461 C CA . ASP A 1 460 ? 32.138 -1.094 22.280 1.00 28.43 460 ASP A CA 1
ATOM 3462 C C . ASP A 1 460 ? 32.455 0.405 22.248 1.00 28.33 460 ASP A C 1
ATOM 3463 O O . ASP A 1 460 ? 33.602 0.757 22.478 1.00 30.19 460 ASP A O 1
ATOM 3468 N N . GLY A 1 461 ? 31.482 1.276 21.927 1.00 25.61 461 GLY A N 1
ATOM 3469 C CA . GLY A 1 461 ? 31.714 2.701 21.719 1.00 27.28 461 GLY A CA 1
ATOM 3470 C C . GLY A 1 461 ? 31.458 3.554 22.964 1.00 27.92 461 GLY A C 1
ATOM 3471 O O . GLY A 1 461 ? 31.731 4.744 22.950 1.00 30.67 461 GLY A O 1
ATOM 3472 N N . ASP A 1 462 ? 30.926 2.942 24.036 1.00 28.35 462 ASP A N 1
ATOM 3473 C CA . ASP A 1 462 ? 30.456 3.659 25.213 1.00 27.19 462 ASP A CA 1
ATOM 3474 C C . ASP A 1 462 ? 31.509 3.536 26.312 1.00 27.85 462 ASP A C 1
ATOM 3475 O O . ASP A 1 462 ? 31.837 2.437 26.705 1.00 26.82 462 ASP A O 1
ATOM 3480 N N . ARG A 1 463 ? 32.096 4.649 26.760 1.00 27.76 463 ARG A N 1
ATOM 3481 C CA . ARG A 1 463 ? 33.095 4.593 27.821 1.00 29.07 463 ARG A CA 1
ATOM 3482 C C . ARG A 1 463 ? 32.493 4.061 29.128 1.00 28.41 463 ARG A C 1
ATOM 3483 O O . ARG A 1 463 ? 33.230 3.561 29.966 1.00 29.33 463 ARG A O 1
ATOM 3491 N N . TYR A 1 464 ? 31.151 4.143 29.301 1.00 26.01 464 TYR A N 1
ATOM 3492 C CA . TYR A 1 464 ? 30.486 3.674 30.520 1.00 23.72 464 TYR A CA 1
ATOM 3493 C C . TYR A 1 464 ? 29.739 2.354 30.321 1.00 24.66 464 TYR A C 1
ATOM 3494 O O . TYR A 1 464 ? 28.911 1.979 31.161 1.00 25.48 464 TYR A O 1
ATOM 3503 N N . TRP A 1 465 ? 30.041 1.623 29.235 1.00 25.52 465 TRP A N 1
ATOM 3504 C CA . TRP A 1 465 ? 29.709 0.217 29.173 1.00 24.92 465 TRP A CA 1
ATOM 3505 C C . TRP A 1 465 ? 30.017 -0.390 30.537 1.00 26.40 465 TRP A C 1
ATOM 3506 O O . TRP A 1 465 ? 31.118 -0.226 31.075 1.00 27.47 465 TRP A O 1
ATOM 3517 N N . TYR A 1 466 ? 29.036 -1.075 31.117 1.00 24.09 466 TYR A N 1
ATOM 3518 C CA . TYR A 1 466 ? 29.094 -1.384 32.536 1.00 23.24 466 TYR A CA 1
ATOM 3519 C C . TYR A 1 466 ? 30.332 -2.203 32.923 1.00 26.56 466 TYR A C 1
ATOM 3520 O O . TYR A 1 466 ? 30.806 -2.068 34.061 1.00 25.84 466 TYR A O 1
ATOM 3529 N N . GLU A 1 467 ? 30.866 -3.043 32.020 1.00 26.99 467 GLU A N 1
ATOM 3530 C CA . GLU A 1 467 ? 32.004 -3.891 32.366 1.00 29.34 467 GLU A CA 1
ATOM 3531 C C . GLU A 1 467 ? 33.264 -3.057 32.628 1.00 29.40 467 GLU A C 1
ATOM 3532 O O . GLU A 1 467 ? 34.214 -3.551 33.215 1.00 32.87 467 GLU A O 1
ATOM 3538 N N . ARG A 1 468 ? 33.321 -1.821 32.139 1.00 29.98 468 ARG A N 1
ATOM 3539 C CA . ARG A 1 468 ? 34.540 -1.038 32.265 1.00 28.80 468 ARG A CA 1
ATOM 3540 C C . ARG A 1 468 ? 34.327 0.242 33.070 1.00 29.94 468 ARG A C 1
ATOM 3541 O O . ARG A 1 468 ? 35.242 1.063 33.181 1.00 32.01 468 ARG A O 1
ATOM 3549 N N . ASP A 1 469 ? 33.150 0.398 33.679 1.00 30.25 469 ASP A N 1
ATOM 3550 C CA . ASP A 1 469 ? 32.909 1.503 34.591 1.00 28.63 469 ASP A CA 1
ATOM 3551 C C . ASP A 1 469 ? 33.697 1.250 35.877 1.00 30.23 469 ASP A C 1
ATOM 3552 O O . ASP A 1 469 ? 33.549 0.187 36.474 1.00 29.20 469 ASP A O 1
ATOM 3557 N N . ASP A 1 470 ? 34.543 2.216 36.279 1.00 30.05 470 ASP A N 1
ATOM 3558 C CA . ASP A 1 470 ? 35.422 2.075 37.431 1.00 32.61 470 ASP A CA 1
ATOM 3559 C C . ASP A 1 470 ? 34.637 1.702 38.678 1.00 32.65 470 ASP A C 1
ATOM 3560 O O . ASP A 1 470 ? 35.148 1.007 39.532 1.00 33.71 470 ASP A O 1
ATOM 3565 N N . PHE A 1 471 ? 33.414 2.229 38.804 1.00 30.13 471 PHE A N 1
ATOM 3566 C CA . PHE A 1 471 ? 32.577 1.896 39.938 1.00 30.49 471 PHE A CA 1
ATOM 3567 C C . PHE A 1 471 ? 32.380 0.388 40.056 1.00 29.82 471 PHE A C 1
ATOM 3568 O O . PHE A 1 471 ? 32.467 -0.164 41.154 1.00 33.80 471 PHE A O 1
ATOM 3576 N N . PHE A 1 472 ? 32.056 -0.292 38.955 1.00 29.86 472 PHE A N 1
ATOM 3577 C CA . PHE A 1 472 ? 31.801 -1.735 39.020 1.00 28.71 472 PHE A CA 1
ATOM 3578 C C . PHE A 1 472 ? 33.102 -2.523 39.043 1.00 30.94 472 PHE A C 1
ATOM 3579 O O . PHE A 1 472 ? 33.164 -3.580 39.662 1.00 27.96 472 PHE A O 1
ATOM 3587 N N . VAL A 1 473 ? 34.132 -1.997 38.356 1.00 33.21 473 VAL A N 1
ATOM 3588 C CA . VAL A 1 473 ? 35.464 -2.583 38.413 1.00 33.34 473 VAL A CA 1
ATOM 3589 C C . VAL A 1 473 ? 35.952 -2.592 39.870 1.00 33.69 473 VAL A C 1
ATOM 3590 O O . VAL A 1 473 ? 36.532 -3.585 40.320 1.00 30.64 473 VAL A O 1
ATOM 3594 N N . ASN A 1 474 ? 35.693 -1.504 40.613 1.00 34.63 474 ASN A N 1
ATOM 3595 C CA . ASN A 1 474 ? 36.166 -1.369 41.991 1.00 36.76 474 ASN A CA 1
ATOM 3596 C C . ASN A 1 474 ? 35.246 -2.037 43.011 1.00 35.26 474 ASN A C 1
ATOM 3597 O O . ASN A 1 474 ? 35.588 -2.087 44.191 1.00 31.19 474 ASN A O 1
ATOM 3602 N N . ASN A 1 475 ? 34.061 -2.477 42.568 1.00 32.22 475 ASN A N 1
ATOM 3603 C CA . ASN A 1 475 ? 33.100 -3.169 43.410 1.00 33.73 475 ASN A CA 1
ATOM 3604 C C . ASN A 1 475 ? 32.695 -4.470 42.740 1.00 32.79 475 ASN A C 1
ATOM 3605 O O . ASN A 1 475 ? 31.561 -4.632 42.306 1.00 31.67 475 ASN A O 1
ATOM 3610 N N . PRO A 1 476 ? 33.614 -5.441 42.614 1.00 31.88 476 PRO A N 1
ATOM 3611 C CA . PRO A 1 476 ? 33.323 -6.645 41.830 1.00 32.55 476 PRO A CA 1
ATOM 3612 C C . PRO A 1 476 ? 32.112 -7.481 42.242 1.00 31.11 476 PRO A C 1
ATOM 3613 O O . PRO A 1 476 ? 31.535 -8.165 41.404 1.00 31.29 476 PRO A O 1
ATOM 3617 N N A SER A 1 477 ? 31.728 -7.407 43.525 0.50 31.91 477 SER A N 1
ATOM 3618 N N B SER A 1 477 ? 31.698 -7.397 43.510 0.50 29.87 477 SER A N 1
ATOM 3619 C CA A SER A 1 477 ? 30.572 -8.129 44.034 0.50 33.81 477 SER A CA 1
ATOM 3620 C CA B SER A 1 477 ? 30.554 -8.163 43.974 0.50 30.21 477 SER A CA 1
ATOM 3621 C C A SER A 1 477 ? 29.286 -7.593 43.406 0.50 30.78 477 SER A C 1
ATOM 3622 C C B SER A 1 477 ? 29.255 -7.593 43.412 0.50 28.91 477 SER A C 1
ATOM 3623 O O A SER A 1 477 ? 28.412 -8.362 43.016 0.50 29.19 477 SER A O 1
ATOM 3624 O O B SER A 1 477 ? 28.342 -8.340 43.071 0.50 27.31 477 SER A O 1
ATOM 3629 N N . LEU A 1 478 ? 29.181 -6.262 43.337 1.00 29.15 478 LEU A N 1
ATOM 3630 C CA . LEU A 1 478 ? 28.087 -5.591 42.672 1.00 28.66 478 LEU A CA 1
ATOM 3631 C C . LEU A 1 478 ? 28.059 -5.926 41.177 1.00 28.05 478 LEU A C 1
ATOM 3632 O O . LEU A 1 478 ? 26.987 -6.208 40.641 1.00 27.27 478 LEU A O 1
ATOM 3637 N N . LEU A 1 479 ? 29.222 -5.877 40.501 1.00 27.88 479 LEU A N 1
ATOM 3638 C CA . LEU A 1 479 ? 29.305 -6.229 39.090 1.00 29.21 479 LEU A CA 1
ATOM 3639 C C . LEU A 1 479 ? 28.727 -7.631 38.882 1.00 29.03 479 LEU A C 1
ATOM 3640 O O . LEU A 1 479 ? 28.002 -7.874 37.924 1.00 29.31 479 LEU A O 1
ATOM 3645 N N . ALA A 1 480 ? 29.097 -8.559 39.764 1.00 28.12 480 ALA A N 1
ATOM 3646 C CA . ALA A 1 480 ? 28.662 -9.941 39.670 1.00 28.19 480 ALA A CA 1
ATOM 3647 C C . ALA A 1 480 ? 27.148 -10.076 39.900 1.00 28.44 480 ALA A C 1
ATOM 3648 O O . ALA A 1 480 ? 26.465 -10.807 39.194 1.00 28.37 480 ALA A O 1
ATOM 3650 N N . GLU A 1 481 ? 26.611 -9.360 40.888 1.00 29.46 481 GLU A N 1
ATOM 3651 C CA . GLU A 1 481 ? 25.190 -9.367 41.167 1.00 30.12 481 GLU A CA 1
ATOM 3652 C C . GLU A 1 481 ? 24.411 -8.756 39.998 1.00 26.81 481 GLU A C 1
ATOM 3653 O O . GLU A 1 481 ? 23.394 -9.290 39.598 1.00 25.77 481 GLU A O 1
ATOM 3659 N N . LEU A 1 482 ? 24.906 -7.663 39.418 1.00 27.20 482 LEU A N 1
ATOM 3660 C CA . LEU A 1 482 ? 24.333 -7.109 38.202 1.00 28.08 482 LEU A CA 1
ATOM 3661 C C . LEU A 1 482 ? 24.308 -8.159 37.088 1.00 29.12 482 LEU A C 1
ATOM 3662 O O . LEU A 1 482 ? 23.290 -8.323 36.417 1.00 24.47 482 LEU A O 1
ATOM 3667 N N . GLN A 1 483 ? 25.416 -8.886 36.878 1.00 28.71 483 GLN A N 1
ATOM 3668 C CA . GLN A 1 483 ? 25.494 -9.825 35.766 1.00 29.02 483 GLN A CA 1
ATOM 3669 C C . GLN A 1 483 ? 24.497 -10.955 35.962 1.00 28.12 483 GLN A C 1
ATOM 3670 O O . GLN A 1 483 ? 24.026 -11.556 35.007 1.00 30.31 483 GLN A O 1
ATOM 3676 N N . ALA A 1 484 ? 24.128 -11.228 37.194 1.00 26.99 484 ALA A N 1
ATOM 3677 C CA . ALA A 1 484 ? 23.188 -12.321 37.434 1.00 30.25 484 ALA A CA 1
ATOM 3678 C C . ALA A 1 484 ? 21.747 -11.802 37.515 1.00 28.91 484 ALA A C 1
ATOM 3679 O O . ALA A 1 484 ? 20.851 -12.564 37.807 1.00 30.56 484 ALA A O 1
ATOM 3681 N N . THR A 1 485 ? 21.522 -10.525 37.210 1.00 27.45 485 THR A N 1
ATOM 3682 C CA . THR A 1 485 ? 20.212 -9.909 37.335 1.00 27.31 485 THR A CA 1
ATOM 3683 C C . THR A 1 485 ? 19.432 -10.084 36.039 1.00 26.50 485 THR A C 1
ATOM 3684 O O . THR A 1 485 ? 19.915 -9.745 34.964 1.00 28.54 485 THR A O 1
ATOM 3688 N N . ARG A 1 486 ? 18.217 -10.624 36.146 1.00 24.44 486 ARG A N 1
ATOM 3689 C CA . ARG A 1 486 ? 17.335 -10.725 35.001 1.00 24.23 486 ARG A CA 1
ATOM 3690 C C . ARG A 1 486 ? 16.126 -9.832 35.238 1.00 22.11 486 ARG A C 1
ATOM 3691 O O . ARG A 1 486 ? 15.841 -9.464 36.401 1.00 22.97 486 ARG A O 1
ATOM 3699 N N . LEU A 1 487 ? 15.413 -9.563 34.132 1.00 20.02 487 LEU A N 1
ATOM 3700 C CA . LEU A 1 487 ? 14.202 -8.747 34.185 1.00 21.59 487 LEU A CA 1
ATOM 3701 C C . LEU A 1 487 ? 13.205 -9.349 35.185 1.00 22.38 487 LEU A C 1
ATOM 3702 O O . LEU A 1 487 ? 12.555 -8.629 35.943 1.00 21.17 487 LEU A O 1
ATOM 3707 N N . SER A 1 488 ? 13.100 -10.682 35.238 1.00 23.18 488 SER A N 1
ATOM 3708 C CA . SER A 1 488 ? 12.184 -11.314 36.173 1.00 21.18 488 SER A CA 1
ATOM 3709 C C . SER A 1 488 ? 12.505 -10.959 37.627 1.00 21.38 488 SER A C 1
ATOM 3710 O O . SER A 1 488 ? 11.587 -10.811 38.406 1.00 21.24 488 SER A O 1
ATOM 3713 N N . ASP A 1 489 ? 13.785 -10.846 37.986 1.00 22.56 489 ASP A N 1
ATOM 3714 C CA . ASP A 1 489 ? 14.205 -10.488 39.328 1.00 24.72 489 ASP A CA 1
ATOM 3715 C C . ASP A 1 489 ? 13.721 -9.080 39.670 1.00 22.59 489 ASP A C 1
ATOM 3716 O O . ASP A 1 489 ? 13.250 -8.839 40.776 1.00 22.04 489 ASP A O 1
ATOM 3721 N N . ILE A 1 490 ? 13.868 -8.152 38.726 1.00 21.46 490 ILE A N 1
ATOM 3722 C CA . ILE A 1 490 ? 13.442 -6.774 38.945 1.00 20.89 490 ILE A CA 1
ATOM 3723 C C . ILE A 1 490 ? 11.913 -6.711 39.082 1.00 23.21 490 ILE A C 1
ATOM 3724 O O . ILE A 1 490 ? 11.370 -6.022 39.967 1.00 23.60 490 ILE A O 1
ATOM 3729 N N . ILE A 1 491 ? 11.204 -7.432 38.209 1.00 21.93 491 ILE A N 1
ATOM 3730 C CA . ILE A 1 491 ? 9.759 -7.494 38.294 1.00 22.45 491 ILE A CA 1
ATOM 3731 C C . ILE A 1 491 ? 9.371 -7.977 39.703 1.00 22.63 491 ILE A C 1
ATOM 3732 O O . ILE A 1 491 ? 8.489 -7.395 40.338 1.00 23.47 491 ILE A O 1
ATOM 3737 N N . ARG A 1 492 ? 9.976 -9.081 40.166 1.00 23.04 492 ARG A N 1
ATOM 3738 C CA . ARG A 1 492 ? 9.507 -9.753 41.372 1.00 24.43 492 ARG A CA 1
ATOM 3739 C C . ARG A 1 492 ? 9.676 -8.834 42.583 1.00 25.04 492 ARG A C 1
ATOM 3740 O O . ARG A 1 492 ? 8.761 -8.700 43.408 1.00 24.91 492 ARG A O 1
ATOM 3748 N N . ARG A 1 493 ? 10.845 -8.168 42.674 1.00 23.76 493 ARG A N 1
ATOM 3749 C CA . ARG A 1 493 ? 11.215 -7.448 43.878 1.00 22.61 493 ARG A CA 1
ATOM 3750 C C . ARG A 1 493 ? 10.613 -6.046 43.949 1.00 24.83 493 ARG A C 1
ATOM 3751 O O . ARG A 1 493 ? 10.686 -5.386 44.992 1.00 25.51 493 ARG A O 1
ATOM 3759 N N . ASN A 1 494 ? 9.937 -5.631 42.883 1.00 23.35 494 ASN A N 1
ATOM 3760 C CA . ASN A 1 494 ? 9.270 -4.346 42.845 1.00 22.00 494 ASN A CA 1
ATOM 3761 C C . ASN A 1 494 ? 7.770 -4.497 42.601 1.00 22.07 494 ASN A C 1
ATOM 3762 O O . ASN A 1 494 ? 7.125 -3.523 42.249 1.00 24.34 494 ASN A O 1
ATOM 3767 N N . SER A 1 495 ? 7.222 -5.696 42.782 1.00 21.09 495 SER A N 1
ATOM 3768 C CA . SER A 1 495 ? 5.795 -5.930 42.597 1.00 22.72 495 SER A CA 1
ATOM 3769 C C . SER A 1 495 ? 5.339 -7.031 43.550 1.00 24.18 495 SER A C 1
ATOM 3770 O O . SER A 1 495 ? 6.141 -7.517 44.347 1.00 26.33 495 SER A O 1
ATOM 3773 N N . ASP A 1 496 ? 4.073 -7.443 43.417 1.00 25.51 496 ASP A N 1
ATOM 3774 C CA . ASP A 1 496 ? 3.523 -8.550 44.178 1.00 27.21 496 ASP A CA 1
ATOM 3775 C C . ASP A 1 496 ? 3.402 -9.818 43.335 1.00 26.72 496 ASP A C 1
ATOM 3776 O O . ASP A 1 496 ? 2.658 -10.758 43.685 1.00 27.44 496 ASP A O 1
ATOM 3781 N N . ILE A 1 497 ? 4.159 -9.881 42.241 1.00 26.93 497 ILE A N 1
ATOM 3782 C CA . ILE A 1 497 ? 4.079 -11.018 41.342 1.00 25.20 497 ILE A CA 1
ATOM 3783 C C . ILE A 1 497 ? 4.880 -12.169 41.941 1.00 30.34 497 ILE A C 1
ATOM 3784 O O . ILE A 1 497 ? 6.065 -11.995 42.215 1.00 29.06 497 ILE A O 1
ATOM 3789 N N . THR A 1 498 ? 4.256 -13.356 42.040 1.00 35.48 498 THR A N 1
ATOM 3790 C CA . THR A 1 498 ? 4.913 -14.504 42.662 1.00 41.99 498 THR A CA 1
ATOM 3791 C C . THR A 1 498 ? 5.236 -15.594 41.648 1.00 42.17 498 THR A C 1
ATOM 3792 O O . THR A 1 498 ? 6.245 -16.282 41.813 1.00 57.85 498 THR A O 1
ATOM 3796 N N . ASN A 1 499 ? 4.360 -15.824 40.670 1.00 34.20 499 ASN A N 1
ATOM 3797 C CA . ASN A 1 499 ? 4.569 -16.926 39.748 1.00 35.86 499 ASN A CA 1
ATOM 3798 C C . ASN A 1 499 ? 4.862 -16.282 38.391 1.00 35.02 499 ASN A C 1
ATOM 3799 O O . ASN A 1 499 ? 3.951 -15.807 37.716 1.00 36.54 499 ASN A O 1
ATOM 3804 N N . ILE A 1 500 ? 6.141 -16.180 38.051 1.00 27.39 500 ILE A N 1
ATOM 3805 C CA . ILE A 1 500 ? 6.511 -15.732 36.724 1.00 26.24 500 ILE A CA 1
ATOM 3806 C C . ILE A 1 500 ? 7.765 -16.510 36.345 1.00 25.82 500 ILE A C 1
ATOM 3807 O O . ILE A 1 500 ? 8.556 -16.856 37.215 1.00 25.07 500 ILE A O 1
ATOM 3812 N N . GLN A 1 501 ? 7.920 -16.813 35.053 1.00 25.88 501 GLN A N 1
ATOM 3813 C CA . GLN A 1 501 ? 9.084 -17.562 34.594 1.00 26.55 501 GLN A CA 1
ATOM 3814 C C . GLN A 1 501 ? 10.331 -16.691 34.733 1.00 24.90 501 GLN A C 1
ATOM 3815 O O . GLN A 1 501 ? 10.245 -15.470 34.781 1.00 23.68 501 GLN A O 1
ATOM 3821 N N . ASP A 1 502 ? 11.499 -17.326 34.799 1.00 22.09 502 ASP A N 1
ATOM 3822 C CA . ASP A 1 502 ? 12.753 -16.621 35.007 1.00 25.19 502 ASP A CA 1
ATOM 3823 C C . ASP A 1 502 ? 13.178 -15.807 33.780 1.00 22.69 502 ASP A C 1
ATOM 3824 O O . ASP A 1 502 ? 13.790 -14.763 33.934 1.00 25.11 502 ASP A O 1
ATOM 3829 N N . ASN A 1 503 ? 12.842 -16.288 32.585 1.00 25.34 503 ASN A N 1
ATOM 3830 C CA . ASN A 1 503 ? 13.076 -15.561 31.353 1.00 24.11 503 ASN A CA 1
ATOM 3831 C C . ASN A 1 503 ? 11.727 -15.084 30.815 1.00 21.78 503 ASN A C 1
ATOM 3832 O O . ASN A 1 503 ? 11.019 -15.832 30.131 1.00 25.01 503 ASN A O 1
ATOM 3837 N N . VAL A 1 504 ? 11.404 -13.804 31.057 1.00 21.30 504 VAL A N 1
ATOM 3838 C CA . VAL A 1 504 ? 10.068 -13.307 30.755 1.00 19.70 504 VAL A CA 1
ATOM 3839 C C . VAL A 1 504 ? 9.911 -13.093 29.241 1.00 20.14 504 VAL A C 1
ATOM 3840 O O . VAL A 1 504 ? 8.805 -12.840 28.776 1.00 20.56 504 VAL A O 1
ATOM 3844 N N . PHE A 1 505 ? 11.011 -13.249 28.477 1.00 19.20 505 PHE A N 1
ATOM 3845 C CA . PHE A 1 505 ? 11.008 -13.050 27.029 1.00 20.96 505 PHE A CA 1
ATOM 3846 C C . PHE A 1 505 ? 10.493 -14.258 26.238 1.00 21.28 505 PHE A C 1
ATOM 3847 O O . PHE A 1 505 ? 10.165 -14.148 25.051 1.00 20.81 505 PHE A O 1
ATOM 3855 N N . LEU A 1 506 ? 10.361 -15.385 26.930 1.00 24.12 506 LEU A N 1
ATOM 3856 C CA . LEU A 1 506 ? 9.862 -16.633 26.370 1.00 24.90 506 LEU A CA 1
ATOM 3857 C C . LEU A 1 506 ? 8.556 -16.989 27.058 1.00 24.49 506 LEU A C 1
ATOM 3858 O O . LEU A 1 506 ? 8.457 -16.874 28.280 1.00 29.09 506 LEU A O 1
ATOM 3863 N N . ILE A 1 507 ? 7.563 -17.460 26.308 1.00 24.79 507 ILE A N 1
ATOM 3864 C CA . ILE A 1 507 ? 6.309 -17.817 26.954 1.00 26.99 507 ILE A CA 1
ATOM 3865 C C . ILE A 1 507 ? 6.506 -19.017 27.878 1.00 27.78 507 ILE A C 1
ATOM 3866 O O . ILE A 1 507 ? 7.366 -19.852 27.668 1.00 29.33 507 ILE A O 1
ATOM 3871 N N . PRO A 1 508 ? 5.674 -19.187 28.915 1.00 30.95 508 PRO A N 1
ATOM 3872 C CA . PRO A 1 508 ? 5.833 -20.326 29.814 1.00 35.51 508 PRO A CA 1
ATOM 3873 C C . PRO A 1 508 ? 5.359 -21.607 29.118 1.00 38.82 508 PRO A C 1
ATOM 3874 O O . PRO A 1 508 ? 4.765 -21.554 28.047 1.00 35.26 508 PRO A O 1
ATOM 3878 N N . GLU A 1 509 ? 5.649 -22.762 29.725 1.00 43.21 509 GLU A N 1
ATOM 3879 C CA . GLU A 1 509 ? 5.111 -24.044 29.284 1.00 47.52 509 GLU A CA 1
ATOM 3880 C C . GLU A 1 509 ? 3.592 -23.927 29.134 1.00 41.57 509 GLU A C 1
ATOM 3881 O O . GLU A 1 509 ? 2.934 -23.265 29.940 1.00 33.04 509 GLU A O 1
ATOM 3887 N N . PRO A 1 510 ? 2.979 -24.560 28.107 1.00 46.27 510 PRO A N 1
ATOM 3888 C CA . PRO A 1 510 ? 1.539 -24.402 27.849 1.00 46.62 510 PRO A CA 1
ATOM 3889 C C . PRO A 1 510 ? 0.625 -24.683 29.041 1.00 41.95 510 PRO A C 1
ATOM 3890 O O . PRO A 1 510 ? -0.397 -24.033 29.200 1.00 45.41 510 PRO A O 1
ATOM 3894 N N . ALA A 1 511 ? 1.033 -25.615 29.908 1.00 33.57 511 ALA A N 1
ATOM 3895 C CA . ALA A 1 511 ? 0.206 -26.078 31.012 1.00 33.64 511 ALA A CA 1
ATOM 3896 C C . ALA A 1 511 ? 0.306 -25.200 32.254 1.00 36.79 511 ALA A C 1
ATOM 3897 O O . ALA A 1 511 ? -0.419 -25.455 33.218 1.00 38.42 511 ALA A O 1
ATOM 3899 N N . THR A 1 512 ? 1.210 -24.200 32.248 1.00 39.48 512 THR A N 1
ATOM 3900 C CA . THR A 1 512 ? 1.568 -23.484 33.463 1.00 37.02 512 THR A CA 1
ATOM 3901 C C . THR A 1 512 ? 0.349 -22.777 34.042 1.00 35.35 512 THR A C 1
ATOM 3902 O O . THR A 1 512 ? 0.093 -22.913 35.228 1.00 34.02 512 THR A O 1
ATOM 3906 N N . LEU A 1 513 ? -0.372 -21.990 33.239 1.00 33.88 513 LEU A N 1
ATOM 3907 C CA . LEU A 1 513 ? -1.460 -21.166 33.758 1.00 34.04 513 LEU A CA 1
ATOM 3908 C C . LEU A 1 513 ? -2.588 -22.060 34.267 1.00 32.69 513 LEU A C 1
ATOM 3909 O O . LEU A 1 513 ? -3.166 -21.807 35.323 1.00 37.20 513 LEU A O 1
ATOM 3914 N N . GLY A 1 514 ? -2.892 -23.113 33.498 1.00 29.88 514 GLY A N 1
ATOM 3915 C CA . GLY A 1 514 ? -3.962 -24.025 33.851 1.00 28.48 514 GLY A CA 1
ATOM 3916 C C . GLY A 1 514 ? -3.695 -24.678 35.199 1.00 27.92 514 GLY A C 1
ATOM 3917 O O . GLY A 1 514 ? -4.606 -24.810 36.009 1.00 29.95 514 GLY A O 1
ATOM 3918 N N . LEU A 1 515 ? -2.464 -25.137 35.406 1.00 29.29 515 LEU A N 1
ATOM 3919 C CA . LEU A 1 515 ? -2.131 -25.846 36.632 1.00 30.39 515 LEU A CA 1
ATOM 3920 C C . LEU A 1 515 ? -2.091 -24.870 37.814 1.00 32.73 515 LEU A C 1
ATOM 3921 O O . LEU A 1 515 ? -2.587 -25.189 38.893 1.00 30.42 515 LEU A O 1
ATOM 3926 N N . LEU A 1 516 ? -1.567 -23.649 37.612 1.00 35.61 516 LEU A N 1
ATOM 3927 C CA . LEU A 1 516 ? -1.542 -22.659 38.680 1.00 38.81 516 LEU A CA 1
ATOM 3928 C C . LEU A 1 516 ? -2.958 -22.197 39.017 1.00 36.06 516 LEU A C 1
ATOM 3929 O O . LEU A 1 516 ? -3.252 -21.884 40.162 1.00 35.54 516 LEU A O 1
ATOM 3934 N N . MET A 1 517 ? -3.837 -22.182 38.023 1.00 33.25 517 MET A N 1
ATOM 3935 C CA . MET A 1 517 ? -5.218 -21.769 38.210 1.00 37.57 517 MET A CA 1
ATOM 3936 C C . MET A 1 517 ? -6.015 -22.805 39.001 1.00 34.32 517 MET A C 1
ATOM 3937 O O . MET A 1 517 ? -7.086 -22.471 39.492 1.00 33.03 517 MET A O 1
ATOM 3942 N N . PHE A 1 518 ? -5.547 -24.061 39.043 1.00 33.99 518 PHE A N 1
ATOM 3943 C CA . PHE A 1 518 ? -6.338 -25.151 39.600 1.00 37.16 518 PHE A CA 1
ATOM 3944 C C . PHE A 1 518 ? -6.694 -24.881 41.063 1.00 35.53 518 PHE A C 1
ATOM 3945 O O . PHE A 1 518 ? -5.816 -24.644 41.896 1.00 34.81 518 PHE A O 1
ATOM 3953 N N . GLY A 1 519 ? -8.000 -24.899 41.355 1.00 36.29 519 GLY A N 1
ATOM 3954 C CA . GLY A 1 519 ? -8.510 -24.633 42.687 1.00 32.22 519 GLY A CA 1
ATOM 3955 C C . GLY A 1 519 ? -8.954 -23.181 42.867 1.00 33.65 519 GLY A C 1
ATOM 3956 O O . GLY A 1 519 ? -9.647 -22.876 43.853 1.00 27.77 519 GLY A O 1
ATOM 3957 N N . ALA A 1 520 ? -8.546 -22.311 41.917 1.00 31.72 520 ALA A N 1
ATOM 3958 C CA . ALA A 1 520 ? -8.752 -20.866 42.004 1.00 32.38 520 ALA A CA 1
ATOM 3959 C C . ALA A 1 520 ? -9.132 -20.248 40.648 1.00 33.22 520 ALA A C 1
ATOM 3960 O O . ALA A 1 520 ? -9.066 -19.027 40.470 1.00 31.94 520 ALA A O 1
ATOM 3962 N N . ALA A 1 521 ? -9.617 -21.079 39.714 1.00 30.25 521 ALA A N 1
ATOM 3963 C CA . ALA A 1 521 ? -9.836 -20.669 38.337 1.00 30.06 521 ALA A CA 1
ATOM 3964 C C . ALA A 1 521 ? -11.077 -19.791 38.210 1.00 28.93 521 ALA A C 1
ATOM 3965 O O . ALA A 1 521 ? -12.176 -20.185 38.591 1.00 26.22 521 ALA A O 1
ATOM 3967 N N . PHE A 1 522 ? -10.908 -18.624 37.577 1.00 28.77 522 PHE A N 1
ATOM 3968 C CA . PHE A 1 522 ? -12.025 -17.778 37.181 1.00 28.45 522 PHE A CA 1
ATOM 3969 C C . PHE A 1 522 ? -12.184 -17.907 35.676 1.00 29.84 522 PHE A C 1
ATOM 3970 O O . PHE A 1 522 ? -11.245 -17.584 34.958 1.00 34.30 522 PHE A O 1
ATOM 3978 N N . LEU A 1 523 ? -13.334 -18.428 35.218 1.00 33.49 523 LEU A N 1
ATOM 3979 C CA . LEU A 1 523 ? -13.458 -18.951 33.861 1.00 34.89 523 LEU A CA 1
ATOM 3980 C C . LEU A 1 523 ? -14.523 -18.199 33.065 1.00 41.46 523 LEU A C 1
ATOM 3981 O O . LEU A 1 523 ? -15.040 -18.726 32.084 1.00 43.11 523 LEU A O 1
ATOM 3986 N N . ARG A 1 524 ? -14.828 -16.961 33.468 1.00 45.06 524 ARG A N 1
ATOM 3987 C CA . ARG A 1 524 ? -15.839 -16.170 32.780 1.00 45.37 524 ARG A CA 1
ATOM 3988 C C . ARG A 1 524 ? -15.231 -14.954 32.079 1.00 50.31 524 ARG A C 1
ATOM 3989 O O . ARG A 1 524 ? -15.881 -14.364 31.212 1.00 57.76 524 ARG A O 1
ATOM 3997 N N . LYS A 1 525 ? -14.002 -14.582 32.456 1.00 54.83 525 LYS A N 1
ATOM 3998 C CA . LYS A 1 525 ? -13.335 -13.368 31.988 1.00 67.10 525 LYS A CA 1
ATOM 3999 C C . LYS A 1 525 ? -14.097 -12.728 30.808 1.00 66.05 525 LYS A C 1
ATOM 4000 O O . LYS A 1 525 ? -14.691 -11.646 31.039 1.00 62.97 525 LYS A O 1
#

Sequence (523 aa):
AQNRTIDGTDNNLSHNVWGSTNQHLDRAGPAAYADGMSMPAGGSRPSARAVSNGIAAQTGSMLNDRMMLSDWVWQWGQFLDHDLDLTDAASPAESFPIPVPMGDPFFDPFNTGTQTIGLSRSAYDPATGSVDARQQMNQITSWIDASNVYGSDMTRANALRTMSGGRLATSAGDLLPFNTGGLPNAGGTSPSSLFLAGDVRSNEQSGLAAVHTLFVREHNRLADQIAAANPGMMGDEDIYQQARKIVGAQMQIITYNEFLPALLGSAAPSPMSIGYDDSINPNIMNEFANACYRVVGHTMLSPTILRLDNAGNVIPHGNLALQDAFFNPNRI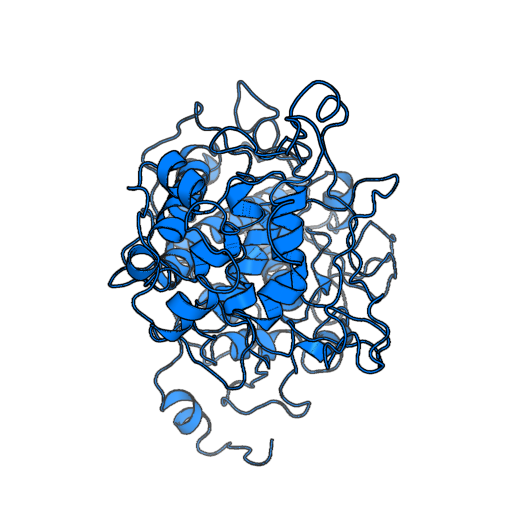INEGGIAPILKGLASQAMQEIDNKIVDDVRNFLFGGSGGLDLASLNIQRGRDHGLPDYNSTRVMMGLTSVSSFADISSSDPAVQAALMMSSLYGTVNDIDLWVGALAEDHLAGSSVGELIAAVLGEQFTRLRDGDRYWYERDDFFVNNPSSLLAELQATRLSDIIRRNSDITNIQDNVFLIPEPATLGLLMFGAAFLRK

B-factor: mean 29.79, std 8.57, range [18.91, 81.66]

Nearest PDB structures (foldseek):
  8s6c-assembly1_A  TM=1.002E+00  e=0.000E+00  cyanobacterium TDX16
  6erc-assembly2_B  TM=9.229E-01  e=1.531E-51  Dictyostelium discoideum
  7d3f-assembly1_C  TM=8.996E-01  e=1.312E-48  Homo sapiens
  7d3e-assembly1_C  TM=8.999E-01  e=3.727E-47  Homo sapiens
  6wxr-assembly1_A  TM=9.314E-01  e=1.295E-43  Mus musculus

Solvent-accessible surface area: 19176 Å² total; per-residue (Å²): 85,108,56,34,46,9,50,4,32,66,4,1,116,87,98,58,86,43,0,3,27,88,33,65,2,29,33,36,17,110,26,41,11,75,68,42,74,19,107,31,3,11,78,104,31,39,26,1,0,26,0,0,51,39,12,1,36,13,147,38,92,72,108,11,110,59,115,0,0,0,0,0,2,0,1,9,44,0,2,27,8,0,0,10,27,32,80,51,9,108,120,78,49,89,43,56,0,77,7,41,135,23,5,105,82,5,1,60,161,97,64,28,109,58,75,9,58,12,40,20,1,10,51,32,117,82,13,8,85,126,67,27,12,35,0,35,0,38,10,0,1,1,1,4,0,4,0,2,1,1,8,69,122,107,11,2,64,49,6,23,66,94,76,28,0,67,3,25,48,18,93,59,78,10,0,14,70,1,114,64,32,37,93,17,27,55,35,86,44,79,71,14,1,9,2,5,2,34,27,0,5,44,7,4,0,0,4,0,0,1,0,0,0,8,45,0,0,8,54,18,0,66,102,14,32,84,76,64,113,90,64,43,29,90,90,4,2,22,36,0,12,22,7,0,5,4,3,2,2,3,0,0,0,59,7,2,0,50,9,0,0,22,82,29,30,18,50,47,126,25,152,34,78,60,79,84,28,36,0,6,0,1,0,0,0,6,7,1,1,14,54,2,18,45,2,5,22,2,50,42,0,29,4,7,54,52,26,7,10,20,14,128,98,24,54,5,42,2,64,67,1,46,82,41,15,74,57,2,68,93,29,43,19,3,17,12,0,0,7,0,0,0,14,44,12,0,6,24,4,28,7,68,0,8,63,35,0,10,12,29,46,144,74,35,83,24,22,28,0,34,0,0,39,3,2,6,42,12,13,0,0,0,4,6,21,0,6,44,0,9,85,56,38,72,34,101,56,9,100,44,22,65,80,4,3,83,66,98,72,26,35,55,19,0,94,102,30,21,61,61,11,90,36,0,5,6,8,0,0,2,6,8,14,73,56,62,97,48,5,0,0,1,65,0,2,9,31,0,0,13,68,0,0,43,42,1,11,3,0,0,48,19,0,8,51,56,7,78,38,2,78,110,58,91,87,41,33,56,120,4,88,79,13,91,0,1,47,0,0,72,99,15,29,106,11,91,60,18,43,96,43,0,0,56,56,26,107,133,41,41,47,31,109,71,37,159,91,61,46,79,120,195,144